Protein AF-A0A254RFE7-F1 (afdb_monomer)

Structure (mmCIF, N/CA/C/O backbone):
data_AF-A0A254RFE7-F1
#
_entry.id   AF-A0A254RFE7-F1
#
loop_
_atom_site.group_PDB
_atom_site.id
_atom_site.type_symbol
_atom_site.label_atom_id
_atom_site.label_alt_id
_atom_site.label_comp_id
_atom_site.label_asym_id
_atom_site.label_entity_id
_atom_site.label_seq_id
_atom_site.pdbx_PDB_ins_code
_atom_site.Cartn_x
_atom_site.Cartn_y
_atom_site.Cartn_z
_atom_site.occupancy
_atom_site.B_iso_or_equiv
_atom_site.auth_seq_id
_atom_site.auth_comp_id
_atom_site.auth_asym_id
_atom_site.auth_atom_id
_atom_site.pdbx_PDB_model_num
ATOM 1 N N . MET A 1 1 ? -5.936 62.011 5.574 1.00 37.56 1 MET A N 1
ATOM 2 C CA . MET A 1 1 ? -5.159 60.806 5.929 1.00 37.56 1 MET A CA 1
ATOM 3 C C . MET A 1 1 ? -6.121 59.792 6.532 1.00 37.56 1 MET A C 1
ATOM 5 O O . MET A 1 1 ? -6.487 59.944 7.685 1.00 37.56 1 MET A O 1
ATOM 9 N N . LEU A 1 2 ? -6.595 58.830 5.738 1.00 33.41 2 LEU A N 1
ATOM 10 C CA . LEU A 1 2 ? -7.279 57.630 6.229 1.00 33.41 2 LEU A CA 1
ATOM 11 C C . LEU A 1 2 ? -6.331 56.461 5.957 1.00 33.41 2 LEU A C 1
ATOM 13 O O . LEU A 1 2 ? -6.061 56.158 4.798 1.00 33.41 2 LEU A O 1
ATOM 17 N N . ALA A 1 3 ? -5.788 55.861 7.012 1.00 32.91 3 ALA A N 1
ATOM 18 C CA . ALA A 1 3 ? -5.034 54.621 6.913 1.00 32.91 3 ALA A CA 1
ATOM 19 C C . ALA A 1 3 ? -6.026 53.459 7.035 1.00 32.91 3 ALA A C 1
ATOM 21 O O . ALA A 1 3 ? -6.649 53.277 8.078 1.00 32.91 3 ALA A O 1
ATOM 22 N N . ALA A 1 4 ? -6.208 52.708 5.950 1.00 34.91 4 ALA A N 1
ATOM 23 C CA . ALA A 1 4 ? -6.961 51.464 5.966 1.00 34.91 4 ALA A CA 1
ATOM 24 C C . ALA A 1 4 ? -6.087 50.372 6.599 1.00 34.91 4 ALA A C 1
ATOM 26 O O . ALA A 1 4 ? -5.041 50.016 6.055 1.00 34.91 4 ALA A O 1
ATOM 27 N N . ALA A 1 5 ? -6.508 49.859 7.754 1.00 33.94 5 ALA A N 1
ATOM 28 C CA . ALA A 1 5 ? -5.919 48.671 8.350 1.00 33.94 5 ALA A CA 1
ATOM 29 C C . ALA A 1 5 ? -6.307 47.455 7.498 1.00 33.94 5 ALA A C 1
ATOM 31 O O . ALA A 1 5 ? -7.472 47.061 7.445 1.00 33.94 5 ALA A O 1
ATOM 32 N N . VAL A 1 6 ? -5.331 46.878 6.800 1.00 35.06 6 VAL A N 1
ATOM 33 C CA . VAL A 1 6 ? -5.484 45.581 6.140 1.00 35.06 6 VAL A CA 1
ATOM 34 C C . VAL A 1 6 ? -5.376 44.519 7.230 1.00 35.06 6 VAL A C 1
ATOM 36 O O . VAL A 1 6 ? -4.281 44.189 7.678 1.00 35.06 6 VAL A O 1
ATOM 39 N N . GLY A 1 7 ? -6.522 44.025 7.696 1.00 33.47 7 GLY A N 1
ATOM 40 C CA . GLY A 1 7 ? -6.580 42.847 8.553 1.00 33.47 7 GLY A CA 1
ATOM 41 C C . GLY A 1 7 ? -6.108 41.633 7.761 1.00 33.47 7 GLY A C 1
ATOM 42 O O . GLY A 1 7 ? -6.775 41.204 6.820 1.00 33.47 7 GLY A O 1
ATOM 43 N N . VAL A 1 8 ? -4.944 41.099 8.120 1.00 34.19 8 VAL A N 1
ATOM 44 C CA . VAL A 1 8 ? -4.507 39.785 7.650 1.00 34.19 8 VAL A CA 1
ATOM 45 C C . VAL A 1 8 ? -5.410 38.773 8.345 1.00 34.19 8 VAL A C 1
ATOM 47 O O . VAL A 1 8 ? -5.285 38.550 9.546 1.00 34.19 8 VAL A O 1
ATOM 50 N N . ALA A 1 9 ? -6.370 38.211 7.612 1.00 36.53 9 ALA A N 1
ATOM 51 C CA . ALA A 1 9 ? -7.105 37.045 8.072 1.00 36.53 9 ALA A CA 1
ATOM 52 C C . ALA A 1 9 ? -6.089 35.905 8.218 1.00 36.53 9 ALA A C 1
ATOM 54 O O . ALA A 1 9 ? -5.630 35.353 7.217 1.00 36.53 9 ALA A O 1
ATOM 55 N N . GLY A 1 10 ? -5.676 35.628 9.457 1.00 39.47 10 GLY A N 1
ATOM 56 C CA . GLY A 1 10 ? -4.858 34.467 9.774 1.00 39.47 10 GLY A CA 1
ATOM 57 C C . GLY A 1 10 ? -5.590 33.226 9.285 1.00 39.47 10 GLY A C 1
ATOM 58 O O . GLY A 1 10 ? -6.780 33.063 9.559 1.00 39.47 10 GLY A O 1
ATOM 59 N N . ALA A 1 11 ? -4.906 32.397 8.499 1.00 41.84 11 ALA A N 1
ATOM 60 C CA . ALA A 1 11 ? -5.401 31.067 8.201 1.00 41.84 11 ALA A CA 1
ATOM 61 C C . ALA A 1 11 ? -5.598 30.373 9.550 1.00 41.84 11 ALA A C 1
ATOM 63 O O . ALA A 1 11 ? -4.641 30.208 10.297 1.00 41.84 11 ALA A O 1
ATOM 64 N N . GLN A 1 12 ? -6.850 30.089 9.894 1.00 46.62 12 GLN A N 1
ATOM 65 C CA . GLN A 1 12 ? -7.183 29.369 11.109 1.00 46.62 12 GLN A CA 1
ATOM 66 C C . GLN A 1 12 ? -6.585 27.972 10.945 1.00 46.62 12 GLN A C 1
ATOM 68 O O . GLN A 1 12 ? -6.995 27.222 10.058 1.00 46.62 12 GLN A O 1
ATOM 73 N N . GLU A 1 13 ? -5.529 27.703 11.700 1.00 49.06 13 GLU A N 1
ATOM 74 C CA . GLU A 1 13 ? -4.826 26.429 11.694 1.00 49.06 13 GLU A CA 1
ATOM 75 C C . GLU A 1 13 ? -5.799 25.385 12.242 1.00 49.06 13 GLU A C 1
ATOM 77 O O . GLU A 1 13 ? -6.347 25.538 13.334 1.00 49.06 13 GLU A O 1
ATOM 82 N N . LEU A 1 14 ? -6.145 24.408 11.405 1.00 52.12 14 LEU A N 1
ATOM 83 C CA . LEU A 1 14 ? -7.048 23.334 11.791 1.00 52.12 14 LEU A CA 1
ATOM 84 C C . LEU A 1 14 ? -6.220 22.328 12.585 1.00 52.12 14 LEU A C 1
ATOM 86 O O . LEU A 1 14 ? -5.358 21.662 12.019 1.00 52.12 14 LEU A O 1
ATOM 90 N N . SER A 1 15 ? -6.484 22.247 13.881 1.00 57.25 15 SER A N 1
ATOM 91 C CA . SER A 1 15 ? -6.046 21.168 14.763 1.00 57.25 15 SER A CA 1
ATOM 92 C C . SER A 1 15 ? -6.497 19.810 14.195 1.00 57.25 15 SER A C 1
ATOM 94 O O . SER A 1 15 ? -7.666 19.684 13.798 1.00 57.25 15 SER A O 1
ATOM 96 N N . PRO A 1 16 ? -5.615 18.791 14.109 1.00 60.84 16 PRO A N 1
ATOM 97 C CA . PRO A 1 16 ? -6.028 17.435 13.770 1.00 60.84 16 PRO A CA 1
ATOM 98 C C . PRO A 1 16 ? -7.126 16.970 14.726 1.00 60.84 16 PRO A C 1
ATOM 100 O O . PRO A 1 16 ? -7.025 17.166 15.936 1.00 60.84 16 PRO A O 1
ATOM 103 N N . LYS A 1 17 ? -8.175 16.356 14.170 1.00 64.81 17 LYS A N 1
ATOM 104 C CA . LYS A 1 17 ? -9.233 15.698 14.938 1.00 64.81 17 LYS A CA 1
ATOM 105 C C . LYS A 1 17 ? -9.287 14.235 14.562 1.00 64.81 17 LYS A C 1
ATOM 107 O O . LYS A 1 17 ? -9.429 13.932 13.376 1.00 64.81 17 LYS A O 1
ATOM 112 N N . TYR A 1 18 ? -9.208 13.354 15.545 1.00 68.62 18 TYR A N 1
ATOM 113 C CA . TYR A 1 18 ? -9.310 11.919 15.318 1.00 68.62 18 TYR A CA 1
ATOM 114 C C . TYR A 1 18 ? -10.072 11.222 16.446 1.00 68.62 18 TYR A C 1
ATOM 116 O O . TYR A 1 18 ? -10.293 11.782 17.520 1.00 68.62 18 TYR A O 1
ATOM 124 N N . PHE A 1 19 ? -10.548 10.020 16.138 1.00 73.38 19 PHE A N 1
ATOM 125 C CA . PHE A 1 19 ? -11.236 9.130 17.061 1.00 73.38 19 PHE A CA 1
ATOM 126 C C . PHE A 1 19 ? -10.264 8.035 17.472 1.00 73.38 19 PHE A C 1
ATOM 128 O O . PHE A 1 19 ? -9.612 7.472 16.597 1.00 73.38 19 PHE A O 1
ATOM 135 N N . ASP A 1 20 ? -10.206 7.705 18.756 1.00 72.19 20 ASP A N 1
ATOM 136 C CA . ASP A 1 20 ? -9.432 6.557 19.225 1.00 72.19 20 ASP A CA 1
ATOM 137 C C . ASP A 1 20 ? -9.888 6.127 20.628 1.00 72.19 20 ASP A C 1
ATOM 139 O O . ASP A 1 20 ? -10.589 6.870 21.322 1.00 72.19 20 ASP A O 1
ATOM 143 N N . CYS A 1 21 ? -9.508 4.928 21.049 1.00 76.94 21 CYS A N 1
ATOM 144 C CA . CYS A 1 21 ? -9.872 4.356 22.337 1.00 76.94 21 CYS A CA 1
ATOM 145 C C . CYS A 1 21 ? -8.618 3.956 23.117 1.00 76.94 21 CYS A C 1
ATOM 147 O O . CYS A 1 21 ? -7.893 3.051 22.710 1.00 76.94 21 CYS A O 1
ATOM 149 N N . TRP A 1 22 ? -8.386 4.594 24.265 1.00 77.06 22 TRP A N 1
ATOM 150 C CA . TRP A 1 22 ? -7.223 4.336 25.120 1.00 77.06 22 TRP A CA 1
ATOM 151 C C . TRP A 1 22 ? -7.518 4.663 26.593 1.00 77.06 22 TRP A C 1
ATOM 153 O O . TRP A 1 22 ? -8.670 4.827 27.003 1.00 77.06 22 TRP A O 1
ATOM 163 N N . MET A 1 23 ? -6.466 4.744 27.407 1.00 82.62 23 MET A N 1
ATOM 164 C CA . MET A 1 23 ? -6.530 5.222 28.785 1.00 82.62 23 MET A CA 1
ATOM 165 C C . MET A 1 23 ? -5.900 6.617 28.911 1.00 82.62 23 MET A C 1
ATOM 167 O O . MET A 1 23 ? -4.687 6.756 28.774 1.00 82.62 23 MET A O 1
ATOM 171 N N . GLU A 1 24 ? -6.707 7.654 29.132 1.00 84.88 24 GLU A N 1
ATOM 172 C CA . GLU A 1 24 ? -6.270 9.057 29.136 1.00 84.88 24 GLU A CA 1
ATOM 173 C C . GLU A 1 24 ? -6.187 9.633 30.551 1.00 84.88 24 GLU A C 1
ATOM 175 O O . GLU A 1 24 ? -7.021 9.333 31.409 1.00 84.88 24 GLU A O 1
ATOM 180 N N . ASN A 1 25 ? -5.208 10.498 30.808 1.00 83.94 25 ASN A N 1
ATOM 181 C CA . ASN A 1 25 ? -5.157 11.239 32.057 1.00 83.94 25 ASN A CA 1
ATOM 182 C C . ASN A 1 25 ? -6.267 12.299 32.065 1.00 83.94 25 ASN A C 1
ATOM 184 O O . ASN A 1 25 ? -6.385 13.093 31.132 1.00 83.94 25 ASN A O 1
ATOM 188 N N . VAL A 1 26 ? -7.051 12.378 33.146 1.00 86.06 26 VAL A N 1
ATOM 189 C CA . VAL A 1 26 ? -8.117 13.392 33.289 1.00 86.06 26 VAL A CA 1
ATOM 190 C C . VAL A 1 26 ? -7.593 14.818 33.058 1.00 86.06 26 VAL A C 1
ATOM 192 O O . VAL A 1 26 ? -8.346 15.670 32.597 1.00 86.06 26 VAL A O 1
ATOM 195 N N . ALA A 1 27 ? -6.314 15.093 33.335 1.00 83.00 27 ALA A N 1
ATOM 196 C CA . ALA A 1 27 ? -5.691 16.392 33.090 1.00 83.00 27 ALA A CA 1
ATOM 197 C C . ALA A 1 27 ? -5.696 16.825 31.609 1.00 83.00 27 ALA A C 1
ATOM 199 O O . ALA A 1 27 ? -5.648 18.024 31.341 1.00 83.00 27 ALA A O 1
ATOM 200 N N . HIS A 1 28 ? -5.788 15.886 30.663 1.00 83.75 28 HIS A N 1
ATOM 201 C CA . HIS A 1 28 ? -5.839 16.166 29.223 1.00 83.75 28 HIS A CA 1
ATOM 202 C C . HIS A 1 28 ? -7.270 16.300 28.676 1.00 83.75 28 HIS A C 1
ATOM 204 O O . HIS A 1 28 ? -7.462 16.566 27.487 1.00 83.75 28 HIS A O 1
ATOM 210 N N . VAL A 1 29 ? -8.289 16.133 29.522 1.00 84.06 29 VAL A N 1
ATOM 211 C CA . VAL A 1 29 ? -9.701 16.195 29.125 1.00 84.06 29 VAL A CA 1
ATOM 212 C C . VAL A 1 29 ? -10.246 17.605 29.319 1.00 84.06 29 VAL A C 1
ATOM 214 O O . VAL A 1 29 ? -9.977 18.266 30.322 1.00 84.06 29 VAL A O 1
ATOM 217 N N . ASP A 1 30 ? -11.031 18.088 28.356 1.00 85.31 30 ASP A N 1
ATOM 218 C CA . ASP A 1 30 ? -11.665 19.397 28.455 1.00 85.31 30 ASP A CA 1
ATOM 219 C C . ASP A 1 30 ? -12.533 19.502 29.719 1.00 85.31 30 ASP A C 1
ATOM 221 O O . ASP A 1 30 ? -13.304 18.603 30.058 1.00 85.31 30 ASP A O 1
ATOM 225 N N . ALA A 1 31 ? -12.440 20.638 30.411 1.00 84.69 31 ALA A N 1
ATOM 226 C CA . ALA A 1 31 ? -13.137 20.867 31.672 1.00 84.69 31 ALA A CA 1
ATOM 227 C C . ALA A 1 31 ? -14.664 20.705 31.567 1.00 84.69 31 ALA A C 1
ATOM 229 O O . ALA A 1 31 ? -15.301 20.246 32.520 1.00 84.69 31 ALA A O 1
ATOM 230 N N . SER A 1 32 ? -15.261 21.070 30.426 1.00 84.81 32 SER A N 1
ATOM 231 C CA . SER A 1 32 ? -16.697 20.886 30.190 1.00 84.81 32 SER A CA 1
ATOM 232 C C . SER A 1 32 ? -17.073 19.409 30.109 1.00 84.81 32 SER A C 1
ATOM 234 O O . SER A 1 32 ? -18.124 19.003 30.611 1.00 84.81 32 SER A O 1
ATOM 236 N N . GLU A 1 33 ? -16.178 18.592 29.565 1.00 85.81 33 GLU A N 1
ATOM 237 C CA . GLU A 1 33 ? -16.374 17.161 29.432 1.00 85.81 33 GLU A CA 1
ATOM 238 C C . GLU A 1 33 ? -16.139 16.444 30.764 1.00 85.81 33 GLU A C 1
ATOM 240 O O . GLU A 1 33 ? -16.974 15.647 31.181 1.00 85.81 33 GLU A O 1
ATOM 245 N N . ILE A 1 34 ? -15.114 16.827 31.531 1.00 85.44 34 ILE A N 1
ATOM 246 C CA . ILE A 1 34 ? -14.927 16.386 32.928 1.00 85.44 34 ILE A CA 1
ATOM 247 C C . ILE A 1 34 ? -16.198 16.645 33.752 1.00 85.44 34 ILE A C 1
ATOM 249 O O . ILE A 1 34 ? -16.652 15.779 34.509 1.00 85.44 34 ILE A O 1
ATOM 253 N N . GLN A 1 35 ? -16.801 17.828 33.587 1.00 86.81 35 GLN A N 1
ATOM 254 C CA . GLN A 1 35 ? -18.046 18.186 34.259 1.00 86.81 35 GLN A CA 1
ATOM 255 C C . GLN A 1 35 ? -19.220 17.311 33.797 1.00 86.81 35 GLN A C 1
ATOM 257 O O . GLN A 1 35 ? -19.993 16.858 34.645 1.00 86.81 35 GLN A O 1
ATOM 262 N N . ARG A 1 36 ? -19.350 17.050 32.488 1.00 87.00 36 ARG A N 1
ATOM 263 C CA . ARG A 1 36 ? -20.380 16.161 31.921 1.00 87.00 36 ARG A CA 1
ATOM 264 C C . ARG A 1 36 ? -20.266 14.741 32.476 1.00 87.00 36 ARG A C 1
ATOM 266 O O . ARG A 1 36 ? -21.278 14.153 32.851 1.00 87.00 36 ARG A O 1
ATOM 273 N N . LEU A 1 37 ? -19.040 14.231 32.575 1.00 83.50 37 LEU A N 1
ATOM 274 C CA . LEU A 1 37 ? -18.712 12.905 33.104 1.00 83.50 37 LEU A CA 1
ATOM 275 C C . LEU A 1 37 ? -18.862 12.821 34.636 1.00 83.50 37 LEU A C 1
ATOM 277 O O . LEU A 1 37 ? -18.815 11.733 35.209 1.00 83.50 37 LEU A O 1
ATOM 281 N N . GLY A 1 38 ? -19.051 13.954 35.323 1.00 86.31 38 GLY A N 1
ATOM 282 C CA . GLY A 1 38 ? -19.227 14.008 36.775 1.00 86.31 38 GLY A CA 1
ATOM 283 C C . GLY A 1 38 ? -17.953 13.708 37.572 1.00 86.31 38 GLY A C 1
ATOM 284 O O . GLY A 1 38 ? -18.040 13.317 38.741 1.00 86.31 38 GLY A O 1
ATOM 285 N N . ILE A 1 39 ? -16.777 13.888 36.968 1.00 84.50 39 ILE A N 1
ATOM 286 C CA . ILE A 1 39 ? -15.479 13.609 37.592 1.00 84.50 39 ILE A CA 1
ATOM 287 C C . ILE A 1 39 ? -15.151 14.730 38.586 1.00 84.50 39 ILE A C 1
ATOM 289 O O . ILE A 1 39 ? -15.112 15.908 38.238 1.00 84.50 39 ILE A O 1
ATOM 293 N N . LYS A 1 40 ? -14.941 14.368 39.858 1.00 80.19 40 LYS A N 1
ATOM 294 C CA . LYS A 1 40 ? -14.766 15.335 40.961 1.00 80.19 40 LYS A CA 1
ATOM 295 C C . LYS A 1 40 ? -13.308 15.641 41.310 1.00 80.19 40 LYS A C 1
ATOM 297 O O . LYS A 1 40 ? -13.051 16.645 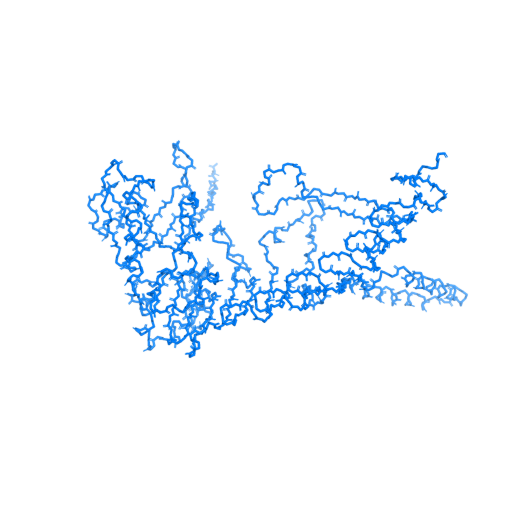41.967 1.00 80.19 40 LYS A O 1
ATOM 302 N N . THR A 1 41 ? -12.372 14.779 40.924 1.00 67.06 41 THR A N 1
ATOM 303 C CA . THR A 1 41 ? -10.950 14.860 41.289 1.00 67.06 41 THR A CA 1
ATOM 304 C C . THR A 1 41 ? -10.126 15.174 40.046 1.00 67.06 41 THR A C 1
ATOM 306 O O . THR A 1 41 ? -9.933 14.308 39.197 1.00 67.06 41 THR A O 1
ATOM 309 N N . TYR A 1 42 ? -9.664 16.418 39.926 1.00 63.66 42 TYR A N 1
ATOM 310 C CA . TYR A 1 42 ? -8.724 16.817 38.877 1.00 63.66 42 TYR A CA 1
ATOM 311 C C . TYR A 1 42 ? -7.336 16.221 39.168 1.00 63.66 42 TYR A C 1
ATOM 313 O O . TYR A 1 42 ? -6.826 16.400 40.271 1.00 63.66 42 TYR A O 1
ATOM 321 N N . GLY A 1 43 ? -6.737 15.539 38.185 1.00 64.62 43 GLY A N 1
ATOM 322 C CA . GLY A 1 43 ? -5.315 15.153 38.178 1.00 64.62 43 GLY A CA 1
ATOM 323 C C . GLY A 1 43 ? -4.937 13.787 38.773 1.00 64.62 43 GLY A C 1
ATOM 324 O O . GLY A 1 43 ? -3.816 13.347 38.556 1.00 64.62 43 GLY A O 1
ATOM 325 N N . ASP A 1 44 ? -5.852 13.092 39.458 1.00 73.69 44 ASP A N 1
ATOM 326 C CA . ASP A 1 44 ? -5.564 11.828 40.173 1.00 73.69 44 ASP A CA 1
ATOM 327 C C . ASP A 1 44 ? -6.348 10.620 39.620 1.00 73.69 44 ASP A C 1
ATOM 329 O O . ASP A 1 44 ? -6.676 9.671 40.337 1.00 73.69 44 ASP A O 1
ATOM 333 N N . ALA A 1 45 ? -6.728 10.643 38.346 1.00 82.12 45 ALA A N 1
ATOM 334 C CA . ALA A 1 45 ? -7.425 9.519 37.738 1.00 82.12 45 ALA A CA 1
ATOM 335 C C . ALA A 1 45 ? -7.105 9.394 36.254 1.00 82.12 45 ALA A C 1
ATOM 337 O O . ALA A 1 45 ? -6.794 10.375 35.573 1.00 82.12 45 ALA A O 1
ATOM 338 N N . TRP A 1 46 ? -7.234 8.165 35.780 1.00 84.50 46 TRP A N 1
ATOM 339 C CA . TRP A 1 46 ? -7.257 7.833 34.371 1.00 84.50 46 TRP A CA 1
ATOM 340 C C . TRP A 1 46 ? -8.698 7.580 33.943 1.00 84.50 46 TRP A C 1
ATOM 342 O O . TRP A 1 46 ? -9.519 7.112 34.735 1.00 84.50 46 TRP A O 1
ATOM 352 N N . ILE A 1 47 ? -9.015 7.897 32.698 1.00 85.56 47 ILE A N 1
ATOM 353 C CA . ILE A 1 47 ? -10.274 7.537 32.062 1.00 85.56 47 ILE A CA 1
ATOM 354 C C . ILE A 1 47 ? -9.952 6.484 31.018 1.00 85.56 47 ILE A C 1
ATOM 356 O O . ILE A 1 47 ? -9.185 6.749 30.101 1.00 85.56 47 ILE A O 1
ATOM 360 N N . CYS A 1 48 ? -10.551 5.308 31.136 1.00 84.56 48 CYS A N 1
ATOM 361 C CA . CYS A 1 48 ? -10.599 4.346 30.051 1.00 84.56 48 CYS A CA 1
ATOM 362 C C . CYS A 1 48 ? -11.838 4.613 29.199 1.00 84.56 48 CYS A C 1
ATOM 364 O O . CYS A 1 48 ? -12.955 4.588 29.723 1.00 84.56 48 CYS A O 1
ATOM 366 N N . GLY A 1 49 ? -11.672 4.864 27.905 1.00 80.94 49 GLY A N 1
ATOM 367 C CA . GLY A 1 49 ? -12.803 5.121 27.021 1.00 80.94 49 GLY A CA 1
ATOM 368 C C . GLY A 1 49 ? -12.390 5.379 25.581 1.00 80.94 49 GLY A C 1
ATOM 369 O O . GLY A 1 49 ? -11.238 5.195 25.204 1.00 80.94 49 GLY A O 1
ATOM 370 N N . CYS A 1 50 ? -13.362 5.806 24.781 1.00 80.06 50 CYS A N 1
ATOM 371 C CA . CYS A 1 50 ? -13.133 6.281 23.423 1.00 80.06 50 CYS A CA 1
ATOM 372 C C . CYS A 1 50 ? -13.293 7.803 23.364 1.00 80.06 50 CYS A C 1
ATOM 374 O O . CYS A 1 50 ? -14.189 8.363 24.007 1.00 80.06 50 CYS A O 1
ATOM 376 N N . PHE A 1 51 ? -12.447 8.474 22.585 1.00 77.81 51 PHE A N 1
ATOM 377 C CA . PHE A 1 51 ? -12.201 9.913 22.666 1.00 77.81 51 PHE A CA 1
ATOM 378 C C . PHE A 1 51 ? -12.154 10.587 21.300 1.00 77.81 51 PHE A C 1
ATOM 380 O O . PHE A 1 51 ? -11.554 10.066 20.360 1.00 77.81 51 PHE A O 1
ATOM 387 N N . ASN A 1 52 ? -12.791 11.758 21.185 1.00 73.50 52 ASN A N 1
ATOM 388 C CA . ASN A 1 52 ? -12.562 12.670 20.069 1.00 73.50 52 ASN A CA 1
ATOM 389 C C . ASN A 1 52 ? -11.440 13.588 20.504 1.00 73.50 52 ASN A C 1
ATOM 391 O O . ASN A 1 52 ? -11.607 14.414 21.416 1.00 73.50 52 ASN A O 1
ATOM 395 N N . VAL A 1 53 ? -10.301 13.406 19.870 1.00 69.31 53 VAL A N 1
ATOM 396 C CA . VAL A 1 53 ? -9.078 14.072 20.261 1.00 69.31 53 VAL A CA 1
ATOM 397 C C . VAL A 1 53 ? -8.823 15.185 19.285 1.00 69.31 53 VAL A C 1
ATOM 399 O O . VAL A 1 53 ? -8.842 14.979 18.075 1.00 69.31 53 VAL A O 1
ATOM 402 N N . GLU A 1 54 ? -8.626 16.377 19.831 1.00 68.38 54 GLU A N 1
ATOM 403 C CA . GLU A 1 54 ? -8.177 17.525 19.077 1.00 68.38 54 GLU A CA 1
ATOM 404 C C . GLU A 1 54 ? -6.758 17.848 19.527 1.00 68.38 54 GLU A C 1
ATOM 406 O O . GLU A 1 54 ? -6.517 18.275 20.659 1.00 68.38 54 GLU A O 1
ATOM 411 N N . GLU A 1 55 ? -5.798 17.634 18.641 1.00 64.88 55 GLU A N 1
ATOM 412 C CA . GLU A 1 55 ? -4.427 18.039 18.910 1.00 64.88 55 GLU A CA 1
ATOM 413 C C . GLU A 1 55 ? -4.312 19.539 18.679 1.00 64.88 55 GLU A C 1
ATOM 415 O O . GLU A 1 55 ? -4.426 20.039 17.560 1.00 64.88 55 GLU A O 1
ATOM 420 N N . THR A 1 56 ? -4.120 20.289 19.756 1.00 61.25 56 THR A N 1
ATOM 421 C CA . THR A 1 56 ? -3.759 21.695 19.638 1.00 61.25 56 THR A CA 1
ATOM 422 C C . THR A 1 56 ? -2.245 21.790 19.596 1.00 61.25 56 THR A C 1
ATOM 424 O O . THR A 1 56 ? -1.581 21.327 20.519 1.00 61.25 56 THR A O 1
ATOM 427 N N . GLU A 1 57 ? -1.684 22.428 18.566 1.00 54.66 57 GLU A N 1
ATOM 428 C CA . GLU A 1 57 ? -0.278 22.855 18.561 1.00 54.66 57 GLU A CA 1
ATOM 429 C C . GLU A 1 57 ? -0.089 24.003 19.573 1.00 54.66 57 GLU A C 1
ATOM 431 O O . GLU A 1 57 ? 0.151 25.162 19.240 1.00 54.66 57 GLU A O 1
ATOM 436 N N . GLY A 1 58 ? -0.288 23.698 20.851 1.00 51.66 58 GLY A N 1
ATOM 437 C CA . GLY A 1 58 ? 0.132 24.520 21.965 1.00 51.66 58 GLY A CA 1
ATOM 438 C C . GLY A 1 58 ? 1.467 23.978 22.431 1.00 51.66 58 GLY A C 1
ATOM 439 O O . GLY A 1 58 ? 1.512 22.900 23.012 1.00 51.66 58 GLY A O 1
ATOM 440 N N . VAL A 1 59 ? 2.544 24.717 22.172 1.00 43.97 59 VAL A N 1
ATOM 441 C CA . VAL A 1 59 ? 3.807 24.509 22.880 1.00 43.97 59 VAL A CA 1
ATOM 442 C C . VAL A 1 59 ? 3.516 24.853 24.335 1.00 43.97 59 VAL A C 1
ATOM 444 O O . VAL A 1 59 ? 3.317 26.032 24.649 1.00 43.97 59 VAL A O 1
ATOM 447 N N . ASP A 1 60 ? 3.437 23.857 25.217 1.00 45.94 60 ASP A N 1
ATOM 448 C CA . ASP A 1 60 ? 3.515 24.178 26.636 1.00 45.94 60 ASP A CA 1
ATOM 449 C C . ASP A 1 60 ? 4.880 24.828 26.878 1.00 45.94 60 ASP A C 1
ATOM 451 O O . ASP A 1 60 ? 5.914 24.351 26.399 1.00 45.94 60 ASP A O 1
ATOM 455 N N . TRP A 1 61 ? 4.892 25.960 27.576 1.00 43.50 61 TRP A N 1
ATOM 456 C CA . TRP A 1 61 ? 6.055 26.849 27.661 1.00 43.50 61 TRP A CA 1
ATOM 457 C C . TRP A 1 61 ? 7.250 26.229 28.396 1.00 43.50 61 TRP A C 1
ATOM 459 O O . TRP A 1 61 ? 8.288 26.886 28.506 1.00 43.50 61 TRP A O 1
ATOM 469 N N . GLN A 1 62 ? 7.122 25.006 28.916 1.00 45.91 62 GLN A N 1
ATOM 470 C CA . GLN A 1 62 ? 8.166 24.370 29.708 1.00 45.91 62 GLN A CA 1
ATOM 471 C C . GLN A 1 62 ? 8.937 23.254 28.993 1.00 45.91 62 GLN A C 1
ATOM 473 O O . GLN A 1 62 ? 10.144 23.212 29.209 1.00 45.91 62 GLN A O 1
ATOM 478 N N . GLU A 1 63 ? 8.358 22.423 28.113 1.00 51.41 63 GLU A N 1
ATOM 479 C CA . GLU A 1 63 ? 9.095 21.229 27.622 1.00 51.41 63 GLU A CA 1
ATOM 480 C C . GLU A 1 63 ? 8.856 20.812 26.156 1.00 51.41 63 GLU A C 1
ATOM 482 O O . GLU A 1 63 ? 9.352 19.775 25.729 1.00 51.41 63 GLU A O 1
ATOM 487 N N . GLY A 1 64 ? 8.196 21.625 25.322 1.00 55.25 64 GLY A N 1
ATOM 488 C CA . GLY A 1 64 ? 8.111 21.333 23.880 1.00 55.25 64 GLY A CA 1
ATOM 489 C C . GLY A 1 64 ? 7.218 20.142 23.505 1.00 55.25 64 GLY A C 1
ATOM 490 O O . GLY A 1 64 ? 7.245 19.709 22.354 1.00 55.25 64 GLY A O 1
ATOM 491 N N . GLU A 1 65 ? 6.417 19.636 24.442 1.00 55.81 65 GLU A N 1
ATOM 492 C CA . GLU A 1 65 ? 5.394 18.631 24.166 1.00 55.81 65 GLU A CA 1
ATOM 493 C C . GLU A 1 65 ? 4.175 19.263 23.480 1.00 55.81 65 GLU A C 1
ATOM 495 O O . GLU A 1 65 ? 3.749 20.376 23.807 1.00 55.81 65 GLU A O 1
ATOM 500 N N . ILE A 1 66 ? 3.618 18.544 22.504 1.00 57.53 66 ILE A N 1
ATOM 501 C CA . ILE A 1 66 ? 2.354 18.895 21.854 1.00 57.53 66 ILE A CA 1
ATOM 502 C C . ILE A 1 66 ? 1.237 18.627 22.864 1.00 57.53 66 ILE A C 1
ATOM 504 O O . ILE A 1 66 ? 1.014 17.482 23.261 1.00 57.53 66 ILE A O 1
ATOM 508 N N . LEU A 1 67 ? 0.521 19.674 23.277 1.00 63.09 67 LEU A N 1
ATOM 509 C CA . LEU A 1 67 ? -0.629 19.529 24.166 1.00 63.09 67 LEU A CA 1
ATOM 510 C C . LEU A 1 67 ? -1.819 18.913 23.413 1.00 63.09 67 LEU A C 1
ATOM 512 O O . LEU A 1 67 ? -2.595 19.597 22.739 1.00 63.09 67 LEU A O 1
ATOM 516 N N . THR A 1 68 ? -1.979 17.599 23.554 1.00 65.81 68 THR A N 1
ATOM 517 C CA . THR A 1 68 ? -3.191 16.882 23.152 1.00 65.81 68 THR A CA 1
ATOM 518 C C . THR A 1 68 ? -4.351 17.290 24.061 1.00 65.81 68 THR A C 1
ATOM 520 O O . THR A 1 68 ? -4.221 17.254 25.285 1.00 65.81 68 THR A O 1
ATOM 523 N N . LYS A 1 69 ? -5.501 17.652 23.482 1.00 76.69 69 LYS A N 1
ATOM 524 C CA . LYS A 1 69 ? -6.703 17.979 24.250 1.00 76.69 69 LYS A CA 1
ATOM 525 C C . LYS A 1 69 ? -7.868 17.087 23.835 1.00 76.69 69 LYS A C 1
ATOM 527 O O . LYS A 1 69 ? -8.312 17.094 22.686 1.00 76.69 69 LYS A O 1
ATOM 532 N N . VAL A 1 70 ? -8.404 16.329 24.785 1.00 78.06 70 VAL A N 1
ATOM 533 C CA . VAL A 1 70 ? -9.607 15.523 24.559 1.00 78.06 70 VAL A CA 1
ATOM 534 C C . VAL A 1 70 ? -10.833 16.411 24.699 1.00 78.06 70 VAL A C 1
ATOM 536 O O . VAL A 1 70 ? -11.155 16.886 25.788 1.00 78.06 70 VAL A O 1
ATOM 539 N N . ASN A 1 71 ? -11.539 16.625 23.590 1.00 78.44 71 ASN A N 1
ATOM 540 C CA . ASN A 1 71 ? -12.676 17.546 23.540 1.00 78.44 71 ASN A CA 1
ATOM 541 C C . ASN A 1 71 ? -14.032 16.847 23.698 1.00 78.44 71 ASN A C 1
ATOM 543 O O . ASN A 1 71 ? -15.034 17.516 23.948 1.00 78.44 71 ASN A O 1
ATOM 547 N N . LYS A 1 72 ? -14.086 15.520 23.543 1.00 79.00 72 LYS A N 1
ATOM 548 C CA . LYS A 1 72 ? -15.297 14.713 23.745 1.00 79.00 72 LYS A CA 1
ATOM 549 C C . LYS A 1 72 ? -14.899 13.303 24.170 1.00 79.00 72 LYS A C 1
ATOM 551 O O . LYS A 1 72 ? -14.028 12.706 23.544 1.00 79.00 72 LYS A O 1
ATOM 556 N N . VAL A 1 73 ? -15.554 12.769 25.191 1.00 75.88 73 VAL A N 1
ATOM 557 C CA . VAL A 1 73 ? -15.454 11.369 25.613 1.00 75.88 73 VAL A CA 1
ATOM 558 C C . VAL A 1 73 ? -16.783 10.706 25.272 1.00 75.88 73 VAL A C 1
ATOM 560 O O . VAL A 1 73 ? -17.842 11.266 25.543 1.00 75.88 73 VAL A O 1
ATOM 563 N N . TRP A 1 74 ? -16.772 9.535 24.646 1.00 73.75 74 TRP A N 1
ATOM 564 C CA . TRP A 1 74 ? -18.015 8.813 24.377 1.00 73.75 74 TRP A CA 1
ATOM 565 C C . TRP A 1 74 ? -18.394 7.893 25.533 1.00 73.75 74 TRP A C 1
ATOM 567 O O . TRP A 1 74 ? -17.546 7.320 26.208 1.00 73.75 74 TRP A O 1
ATOM 577 N N . ASP A 1 75 ? -19.703 7.733 25.728 1.00 65.75 75 ASP A N 1
ATOM 578 C CA . ASP A 1 75 ? -20.270 6.891 26.785 1.00 65.75 75 ASP A CA 1
ATOM 579 C C . ASP A 1 75 ? -20.376 5.408 26.364 1.00 65.75 75 ASP A C 1
ATOM 581 O O . ASP A 1 75 ? -20.941 4.605 27.108 1.00 65.75 75 ASP A O 1
ATOM 585 N N . LEU A 1 76 ? -19.894 5.038 25.165 1.00 62.12 76 LEU A N 1
ATOM 586 C CA . LEU A 1 76 ? -19.717 3.646 24.742 1.00 62.12 76 LEU A CA 1
ATOM 587 C C . LEU A 1 76 ? -18.281 3.391 24.254 1.00 62.12 76 LEU A C 1
ATOM 589 O O . LEU A 1 76 ? -17.874 3.994 23.260 1.00 62.12 76 LEU A O 1
ATOM 593 N N . PRO A 1 77 ? -17.561 2.459 24.892 1.00 61.56 77 PRO A N 1
ATOM 594 C CA . PRO A 1 77 ? -17.955 1.808 26.138 1.00 61.56 77 PRO A CA 1
ATOM 595 C C . PRO A 1 77 ? -18.213 2.813 27.263 1.00 61.56 77 PRO A C 1
ATOM 597 O O . PRO A 1 77 ? -17.722 3.936 27.196 1.00 61.56 77 PRO A O 1
ATOM 600 N N . GLN A 1 78 ? -19.015 2.441 28.271 1.00 71.75 78 GLN A N 1
ATOM 601 C CA . GLN A 1 78 ? -19.234 3.320 29.424 1.00 71.75 78 GLN A CA 1
ATOM 602 C C . GLN A 1 78 ? -17.870 3.616 30.022 1.00 71.75 78 GLN A C 1
ATOM 604 O O . GLN A 1 78 ? -17.270 2.704 30.560 1.00 71.75 78 GLN A O 1
ATOM 609 N N . PHE A 1 79 ? -17.369 4.839 29.898 1.00 75.94 79 PHE A N 1
ATOM 610 C CA . PHE A 1 79 ? -16.022 5.156 30.349 1.00 75.94 79 PHE A CA 1
ATOM 611 C C . PHE A 1 79 ? -15.800 4.690 31.797 1.00 75.94 79 PHE A C 1
ATOM 613 O O . PHE A 1 79 ? -16.682 4.821 32.656 1.00 75.94 79 PHE A O 1
ATOM 620 N N . GLU A 1 80 ? -14.626 4.135 32.068 1.00 82.00 80 GLU A N 1
ATOM 621 C CA . GLU A 1 80 ? -14.252 3.710 33.410 1.00 82.00 80 GLU A CA 1
ATOM 622 C C . GLU A 1 80 ? -13.265 4.714 33.992 1.00 82.00 80 GLU A C 1
ATOM 624 O O . GLU A 1 80 ? -12.231 5.016 33.398 1.00 82.00 80 GLU A O 1
ATOM 629 N N . ILE A 1 81 ? -13.597 5.261 35.161 1.00 83.94 81 ILE A N 1
ATOM 630 C CA . ILE A 1 81 ? -12.665 6.098 35.911 1.00 83.94 81 ILE A CA 1
ATOM 631 C C . ILE A 1 81 ? -11.796 5.161 36.739 1.00 83.94 81 ILE A C 1
ATOM 633 O O . ILE A 1 81 ? -12.270 4.547 37.696 1.00 83.94 81 ILE A O 1
ATOM 637 N N . LEU A 1 82 ? -10.520 5.097 36.391 1.00 82.62 82 LEU A N 1
ATOM 638 C CA . LEU A 1 82 ? -9.522 4.283 37.061 1.00 82.62 82 LEU A CA 1
ATOM 639 C C . LEU A 1 82 ? -8.780 5.185 38.057 1.00 82.62 82 LEU A C 1
ATOM 641 O O . LEU A 1 82 ? -7.973 6.033 37.656 1.00 82.62 82 LEU A O 1
ATOM 645 N N . PRO A 1 83 ? -9.094 5.086 39.362 1.00 79.62 83 PRO A N 1
ATOM 646 C CA . PRO A 1 83 ? -8.511 5.968 40.356 1.00 79.62 83 PRO A CA 1
ATOM 647 C C . PRO A 1 83 ? -7.014 5.712 40.464 1.00 79.62 83 PRO A C 1
ATOM 649 O O . PRO A 1 83 ? -6.559 4.569 40.520 1.00 79.62 83 PRO A O 1
ATOM 652 N N . CYS A 1 84 ? -6.254 6.790 40.577 1.00 77.44 84 CYS A N 1
ATOM 653 C CA . CYS A 1 84 ? -4.829 6.736 40.795 1.00 77.44 84 CYS A CA 1
ATOM 654 C C . CYS A 1 84 ? -4.460 7.516 42.066 1.00 77.44 84 CYS A C 1
ATOM 656 O O . CYS A 1 84 ? -5.146 8.447 42.477 1.00 77.44 84 CYS A O 1
ATOM 658 N N . ARG A 1 85 ? -3.397 7.109 42.762 1.00 72.94 85 ARG A N 1
ATOM 659 C CA . ARG A 1 85 ? -2.839 7.898 43.870 1.00 72.94 85 ARG A CA 1
ATOM 660 C C . ARG A 1 85 ? -1.655 8.682 43.329 1.00 72.94 85 ARG A C 1
ATOM 662 O O . ARG A 1 85 ? -0.771 8.062 42.759 1.00 72.94 85 ARG A O 1
ATOM 669 N N . ALA A 1 86 ? -1.592 9.989 43.588 1.00 63.06 86 ALA A N 1
ATOM 670 C CA . ALA A 1 86 ? -0.619 10.942 43.031 1.00 63.06 86 ALA A CA 1
ATOM 671 C C . ALA A 1 86 ? 0.860 10.491 42.918 1.00 63.06 86 ALA A C 1
ATOM 673 O O . ALA A 1 86 ? 1.585 11.004 42.076 1.00 63.06 86 ALA A O 1
ATOM 674 N N . LYS A 1 87 ? 1.347 9.556 43.752 1.00 64.94 87 LYS A N 1
ATOM 675 C CA . LYS A 1 87 ? 2.725 9.023 43.658 1.00 64.94 87 LYS A CA 1
ATOM 676 C C . LYS A 1 87 ? 2.922 7.932 42.596 1.00 64.94 87 LYS A C 1
ATOM 678 O O . LYS A 1 87 ? 4.060 7.704 42.207 1.00 64.94 87 LYS A O 1
ATOM 683 N N . ASP A 1 88 ? 1.843 7.311 42.129 1.00 66.00 88 ASP A N 1
ATOM 684 C CA . ASP A 1 88 ? 1.838 6.132 41.256 1.00 66.00 88 ASP A CA 1
ATOM 685 C C . ASP A 1 88 ? 1.075 6.396 39.939 1.00 66.00 88 ASP A C 1
ATOM 687 O O . ASP A 1 88 ? 0.600 5.457 39.312 1.00 66.00 88 ASP A O 1
ATOM 691 N N . CYS A 1 89 ? 0.907 7.664 39.531 1.00 67.19 89 CYS A N 1
ATOM 692 C CA . CYS A 1 89 ? 0.199 8.038 38.292 1.00 67.19 89 CYS A CA 1
ATOM 693 C C . CYS A 1 89 ? 1.114 8.236 37.088 1.00 67.19 89 CYS A C 1
ATOM 695 O O . CYS A 1 89 ? 0.678 8.821 36.103 1.00 67.19 89 CYS A O 1
ATOM 697 N N . SER A 1 90 ? 2.365 7.775 37.148 1.00 76.31 90 SER A N 1
ATOM 698 C CA . SER A 1 90 ? 3.190 7.725 35.944 1.00 76.31 90 SER A CA 1
ATOM 699 C C . SER A 1 90 ? 2.723 6.588 35.033 1.00 76.31 90 SER A C 1
ATOM 701 O O . SER A 1 90 ? 2.315 5.521 35.503 1.00 76.31 90 SER A O 1
ATOM 703 N N . ASP A 1 91 ? 2.833 6.821 33.730 1.00 70.38 91 ASP A N 1
ATOM 704 C CA . ASP A 1 91 ? 2.700 5.844 32.638 1.00 70.38 91 ASP A CA 1
ATOM 705 C C . ASP A 1 91 ? 3.618 4.613 32.782 1.00 70.38 91 ASP A C 1
ATOM 707 O O . ASP A 1 91 ? 3.365 3.546 32.235 1.00 70.38 91 ASP A O 1
ATOM 711 N N . THR A 1 92 ? 4.671 4.737 33.582 1.00 73.81 92 THR A N 1
ATOM 712 C CA . THR A 1 92 ? 5.641 3.678 33.895 1.00 73.81 92 THR A CA 1
ATOM 713 C C . THR A 1 92 ? 5.323 2.880 35.163 1.00 73.81 92 THR A C 1
ATOM 715 O O . THR A 1 92 ? 6.076 1.977 35.535 1.00 73.81 92 THR A O 1
ATOM 718 N N . SER A 1 93 ? 4.242 3.204 35.875 1.00 79.62 93 SER A N 1
ATOM 719 C CA . SER A 1 93 ? 3.908 2.553 37.146 1.00 79.62 93 SER A CA 1
ATOM 720 C C . SER A 1 93 ? 3.248 1.175 36.964 1.00 79.62 93 SER A C 1
ATOM 722 O O . SER A 1 93 ? 2.521 0.919 36.006 1.00 79.62 93 SER A O 1
ATOM 724 N N . GLU A 1 94 ? 3.416 0.279 37.946 1.00 80.25 94 GLU A N 1
ATOM 725 C CA . GLU A 1 94 ? 2.677 -0.999 37.990 1.00 80.25 94 GLU A CA 1
ATOM 726 C C . GLU A 1 94 ? 1.153 -0.771 38.060 1.00 80.25 94 GLU A C 1
ATOM 728 O O . GLU A 1 94 ? 0.365 -1.561 37.540 1.00 80.25 94 GLU A O 1
ATOM 733 N N . THR A 1 95 ? 0.732 0.330 38.690 1.00 78.69 95 THR A N 1
ATOM 734 C CA . THR A 1 95 ? -0.671 0.753 38.759 1.00 78.69 95 THR A CA 1
ATOM 735 C C . THR A 1 95 ? -1.207 1.107 37.375 1.00 78.69 95 THR A C 1
ATOM 737 O O . THR A 1 95 ? -2.304 0.672 37.041 1.00 78.69 95 THR A O 1
ATOM 740 N N . TYR A 1 96 ? -0.438 1.831 36.556 1.00 80.44 96 TYR A N 1
ATOM 741 C CA . TYR A 1 96 ? -0.797 2.122 35.168 1.00 80.44 96 TYR A CA 1
ATOM 742 C C . TYR A 1 96 ? -0.964 0.836 34.357 1.00 80.44 96 TYR A C 1
ATOM 744 O O . TYR A 1 96 ? -1.990 0.674 33.709 1.00 80.44 96 TYR A O 1
ATOM 752 N N . ALA A 1 97 ? -0.029 -0.115 34.459 1.00 77.38 97 ALA A N 1
ATOM 753 C CA . ALA A 1 97 ? -0.132 -1.389 33.743 1.00 77.38 97 ALA A CA 1
ATOM 754 C C . ALA A 1 97 ? -1.406 -2.175 34.116 1.00 77.38 97 ALA A C 1
ATOM 756 O O . ALA A 1 97 ? -2.117 -2.651 33.237 1.00 77.38 97 ALA A O 1
ATOM 757 N N . LYS A 1 98 ? -1.753 -2.248 35.410 1.00 80.25 98 LYS A N 1
ATOM 758 C CA . LYS A 1 98 ? -3.005 -2.887 35.864 1.00 80.25 98 LYS A CA 1
ATOM 759 C C . LYS A 1 98 ? -4.251 -2.144 35.391 1.00 80.25 98 LYS A C 1
ATOM 761 O O . LYS A 1 98 ? -5.237 -2.775 35.030 1.00 80.25 98 LYS A O 1
ATOM 766 N N . SER A 1 99 ? -4.219 -0.816 35.422 1.00 78.88 99 SER A N 1
ATOM 767 C CA . SER A 1 99 ? -5.303 0.024 34.912 1.00 78.88 99 SER A CA 1
ATOM 768 C C . SER A 1 99 ? -5.471 -0.146 33.402 1.00 78.88 99 SER A C 1
ATOM 770 O O . SER A 1 99 ? -6.597 -0.214 32.926 1.00 78.88 99 SER A O 1
ATOM 772 N N . LEU A 1 100 ? -4.375 -0.295 32.657 1.00 77.75 100 LEU A N 1
ATOM 773 C CA . LEU A 1 100 ? -4.400 -0.592 31.231 1.00 77.75 100 LEU A CA 1
ATOM 774 C C . LEU A 1 100 ? -5.007 -1.975 30.960 1.00 77.75 100 LEU A C 1
ATOM 776 O O . LEU A 1 100 ? -5.875 -2.076 30.100 1.00 77.75 100 LEU A O 1
ATOM 780 N N . ASP A 1 101 ? -4.627 -3.007 31.720 1.00 75.38 101 ASP A N 1
ATOM 781 C CA . ASP A 1 101 ? -5.235 -4.343 31.615 1.00 75.38 101 ASP A CA 1
ATOM 782 C C . ASP A 1 101 ? -6.752 -4.291 31.875 1.00 75.38 101 ASP A C 1
ATOM 784 O O . ASP A 1 101 ? -7.536 -4.807 31.080 1.00 75.38 101 ASP A O 1
ATOM 788 N N . LEU A 1 102 ? -7.181 -3.609 32.947 1.00 78.31 102 LEU A N 1
ATOM 789 C CA . LEU A 1 102 ? -8.604 -3.401 33.253 1.00 78.31 102 LEU A CA 1
ATOM 790 C C . LEU A 1 102 ? -9.318 -2.622 32.148 1.00 78.31 102 LEU A C 1
ATOM 792 O O . LEU A 1 102 ? -10.441 -2.960 31.785 1.00 78.31 102 LEU A O 1
ATOM 796 N N . CYS A 1 103 ? -8.657 -1.604 31.601 1.00 78.44 103 CYS A N 1
ATOM 797 C CA . CYS A 1 103 ? -9.192 -0.810 30.512 1.00 78.44 103 CYS A CA 1
ATOM 798 C C . CYS A 1 103 ? -9.425 -1.674 29.273 1.00 78.44 103 CYS A C 1
ATOM 800 O O . CYS A 1 103 ? -10.524 -1.665 28.725 1.00 78.44 103 CYS A O 1
ATOM 802 N N . VAL A 1 104 ? -8.431 -2.470 28.875 1.00 74.44 104 VAL A N 1
ATOM 803 C CA . VAL A 1 104 ? -8.540 -3.423 27.765 1.00 74.44 104 VAL A CA 1
ATOM 804 C C . VAL A 1 104 ? -9.672 -4.418 28.023 1.00 74.44 104 VAL A C 1
ATOM 806 O O . VAL A 1 104 ? -10.520 -4.602 27.155 1.00 74.44 104 VAL A O 1
ATOM 809 N N . ASP A 1 105 ? -9.756 -5.010 29.214 1.00 74.06 105 ASP A N 1
ATOM 810 C CA . ASP A 1 105 ? -10.841 -5.933 29.567 1.00 74.06 105 ASP A CA 1
ATOM 811 C C . ASP A 1 105 ? -12.220 -5.270 29.471 1.00 74.06 105 ASP A C 1
ATOM 813 O O . ASP A 1 105 ? -13.163 -5.850 28.926 1.00 74.06 105 ASP A O 1
ATOM 817 N N . HIS A 1 106 ? -12.360 -4.054 29.989 1.00 75.81 106 HIS A N 1
ATOM 818 C CA . HIS A 1 106 ? -13.602 -3.292 29.945 1.00 75.81 106 HIS A CA 1
ATOM 819 C C . HIS A 1 106 ? -14.024 -3.002 28.503 1.00 75.81 106 HIS A C 1
ATOM 821 O O . HIS A 1 106 ? -15.113 -3.387 28.069 1.00 75.81 106 HIS A O 1
ATOM 827 N N . LEU A 1 107 ? -13.115 -2.417 27.730 1.00 72.75 107 LEU A N 1
ATOM 828 C CA . LEU A 1 107 ? -13.237 -2.153 26.303 1.00 72.75 107 LEU A CA 1
ATOM 829 C C . LEU A 1 107 ? -13.693 -3.412 25.526 1.00 72.75 107 LEU A C 1
ATOM 831 O O . LEU A 1 107 ? -14.712 -3.367 24.833 1.00 72.75 107 LEU A O 1
ATOM 835 N N . ASN A 1 108 ? -13.042 -4.559 25.745 1.00 69.31 108 ASN A N 1
ATOM 836 C CA . ASN A 1 108 ? -13.365 -5.839 25.096 1.00 69.31 108 ASN A CA 1
ATOM 837 C C . ASN A 1 108 ? -14.744 -6.397 25.475 1.00 69.31 108 ASN A C 1
ATOM 839 O O . ASN A 1 108 ? -15.389 -7.091 24.687 1.00 69.31 108 ASN A O 1
ATOM 843 N N . ASN A 1 109 ? -15.203 -6.123 26.696 1.00 71.44 109 ASN A N 1
ATOM 844 C CA . ASN A 1 109 ? -16.503 -6.586 27.178 1.00 71.44 109 ASN A CA 1
ATOM 845 C C . ASN A 1 109 ? -17.660 -5.694 26.726 1.00 71.44 109 ASN A C 1
ATOM 847 O O . ASN A 1 109 ? -18.827 -6.083 26.856 1.00 71.44 109 ASN A O 1
ATOM 851 N N . THR A 1 110 ? -17.370 -4.517 26.180 1.00 69.81 110 THR A N 1
ATOM 852 C CA . THR A 1 110 ? -18.414 -3.578 25.801 1.00 69.81 110 THR A CA 1
ATOM 853 C C . THR A 1 110 ? -18.741 -3.704 24.319 1.00 69.81 110 THR A C 1
ATOM 855 O O . THR A 1 110 ? -18.266 -2.962 23.464 1.00 69.81 110 THR A O 1
ATOM 858 N N . GLY A 1 111 ? -19.610 -4.662 24.007 1.00 69.62 111 GLY A N 1
ATOM 859 C CA . GLY A 1 111 ? -20.245 -4.711 22.696 1.00 69.62 111 GLY A CA 1
ATOM 860 C C . GLY A 1 111 ? -21.202 -3.532 22.527 1.00 69.62 111 GLY A C 1
ATOM 861 O O . GLY A 1 111 ? -22.042 -3.278 23.393 1.00 69.62 111 GLY A O 1
ATOM 862 N N . PHE A 1 112 ? -21.112 -2.839 21.399 1.00 86.12 112 PHE A N 1
ATOM 863 C CA . PHE A 1 112 ? -22.170 -1.951 20.928 1.00 86.12 112 PHE A CA 1
ATOM 864 C C . PHE A 1 112 ? -22.770 -2.515 19.649 1.00 86.12 112 PHE A C 1
ATOM 866 O O . PHE A 1 112 ? -22.329 -3.534 19.115 1.00 86.12 112 PHE A O 1
ATOM 873 N N . THR A 1 113 ? -23.840 -1.897 19.183 1.00 91.81 113 THR A N 1
ATOM 874 C CA . THR A 1 113 ? -24.555 -2.321 17.987 1.00 91.81 113 THR A CA 1
ATOM 875 C C . THR A 1 113 ? -24.446 -1.257 16.912 1.00 91.81 113 THR A C 1
ATOM 877 O O . THR A 1 113 ? -24.175 -0.089 17.193 1.00 91.81 113 THR A O 1
ATOM 880 N N . LEU A 1 114 ? -24.718 -1.625 15.664 1.00 93.38 114 LEU A N 1
ATOM 881 C CA . LEU A 1 114 ? -24.788 -0.654 14.576 1.00 93.38 114 LEU A CA 1
ATOM 882 C C . LEU A 1 114 ? -25.812 0.455 14.882 1.00 93.38 114 LEU A C 1
ATOM 884 O O . LEU A 1 114 ? -25.628 1.594 14.466 1.00 93.38 114 LEU A O 1
ATOM 888 N N . ALA A 1 115 ? -26.864 0.162 15.655 1.00 93.56 115 ALA A N 1
ATOM 889 C CA . ALA A 1 115 ? -27.861 1.150 16.058 1.00 93.56 115 ALA A CA 1
ATOM 890 C C . ALA A 1 115 ? -27.301 2.281 16.936 1.00 93.56 115 ALA A C 1
ATOM 892 O O . ALA A 1 115 ? -27.877 3.372 16.937 1.00 93.56 115 ALA A O 1
ATOM 893 N N . ASP A 1 116 ? -26.177 2.066 17.621 1.00 91.50 116 ASP A N 1
ATOM 894 C CA . ASP A 1 116 ? -25.525 3.094 18.432 1.00 91.50 116 ASP A CA 1
ATOM 895 C C . ASP A 1 116 ? -24.908 4.222 17.578 1.00 91.50 116 ASP A C 1
ATOM 897 O O . ASP A 1 116 ? -24.549 5.265 18.122 1.00 91.50 116 ASP A O 1
ATOM 901 N N . PHE A 1 117 ? -24.870 4.079 16.246 1.00 90.88 117 PHE A N 1
ATOM 902 C CA . PHE A 1 117 ? -24.465 5.133 15.308 1.00 90.88 117 PHE A CA 1
ATOM 903 C C . PHE A 1 117 ? -25.624 6.007 14.786 1.00 90.88 117 PHE A C 1
ATOM 905 O O . PHE A 1 117 ? -25.384 6.922 14.008 1.00 90.88 117 PHE A O 1
ATOM 912 N N . LYS A 1 118 ? -26.887 5.783 15.178 1.00 91.19 118 LYS A N 1
ATOM 913 C CA . LYS A 1 118 ? -28.032 6.598 14.700 1.00 91.19 118 LYS A CA 1
ATOM 914 C C . LYS A 1 118 ? -27.810 8.107 14.935 1.00 91.19 118 LYS A C 1
ATOM 916 O O . LYS A 1 118 ? -27.522 8.500 16.060 1.00 91.19 118 LYS A O 1
ATOM 921 N N . GLU A 1 119 ? -28.027 8.945 13.910 1.00 80.88 119 GLU A N 1
ATOM 922 C CA . GLU A 1 119 ? -27.857 10.417 13.988 1.00 80.88 119 GLU A CA 1
ATOM 923 C C . GLU A 1 119 ? -28.655 11.052 15.150 1.00 80.88 119 GLU A C 1
ATOM 925 O O . GLU A 1 119 ? -28.160 11.938 15.840 1.00 80.88 119 GLU A O 1
ATOM 930 N N . ASP A 1 120 ? -29.860 10.543 15.431 1.00 78.25 120 ASP A N 1
ATOM 931 C CA . ASP A 1 120 ? -30.738 11.045 16.493 1.00 78.25 120 ASP A CA 1
ATOM 932 C C . ASP A 1 120 ? -30.561 10.261 17.808 1.00 78.25 120 ASP A C 1
ATOM 934 O O . ASP A 1 120 ? -31.430 9.491 18.223 1.00 78.25 120 ASP A O 1
ATOM 938 N N . GLY A 1 121 ? -29.425 10.457 18.483 1.00 71.12 121 GLY A N 1
ATOM 939 C CA . GLY A 1 121 ? -29.211 9.958 19.851 1.00 71.12 121 GLY A CA 1
ATOM 940 C C . GLY A 1 121 ? -28.488 8.615 19.967 1.00 71.12 121 GLY A C 1
ATOM 941 O O . GLY A 1 121 ? -28.475 8.019 21.046 1.00 71.12 121 GLY A O 1
ATOM 942 N N . GLY A 1 122 ? -27.858 8.148 18.888 1.00 82.19 122 GLY A N 1
ATOM 943 C CA . GLY A 1 122 ? -26.870 7.080 18.957 1.00 82.19 122 GLY A CA 1
ATOM 944 C C . GLY A 1 122 ? -25.676 7.500 19.818 1.00 82.19 122 GLY A C 1
ATOM 945 O O . GLY A 1 122 ? -25.141 8.608 19.679 1.00 82.19 122 GLY A O 1
ATOM 946 N N . LYS A 1 123 ? -25.250 6.612 20.719 1.00 82.19 123 LYS A N 1
ATOM 947 C CA . LYS A 1 123 ? -24.183 6.893 21.687 1.00 82.19 123 LYS A CA 1
ATOM 948 C C . LYS A 1 123 ? -22.820 7.136 21.022 1.00 82.19 123 LYS A C 1
ATOM 950 O O . LYS A 1 123 ? -21.975 7.764 21.645 1.00 82.19 123 LYS A O 1
ATOM 955 N N . VAL A 1 124 ? -22.626 6.697 19.772 1.00 82.88 124 VAL A N 1
ATOM 956 C CA . VAL A 1 124 ? -21.383 6.849 18.985 1.00 82.88 124 VAL A CA 1
ATOM 957 C C . VAL A 1 124 ? -21.623 7.429 17.580 1.00 82.88 124 VAL A C 1
ATOM 959 O O . VAL A 1 124 ? -20.819 7.222 16.680 1.00 82.88 124 VAL A O 1
ATOM 962 N N . HIS A 1 125 ? -22.710 8.180 17.363 1.00 80.31 125 HIS A N 1
ATOM 963 C CA . HIS A 1 125 ? -23.124 8.667 16.030 1.00 80.31 125 HIS A CA 1
ATOM 964 C C . HIS A 1 125 ? -22.058 9.435 15.221 1.00 80.31 125 HIS A C 1
ATOM 966 O O . HIS A 1 125 ? -22.065 9.349 13.995 1.00 80.31 125 HIS A O 1
ATOM 972 N N . ASP A 1 126 ? -21.127 10.117 15.897 1.00 79.06 126 ASP A N 1
ATOM 973 C CA . ASP A 1 126 ? -20.024 10.879 15.282 1.00 79.06 126 ASP A CA 1
ATOM 974 C C . ASP A 1 126 ? -18.669 10.156 15.314 1.00 79.06 126 ASP A C 1
ATOM 976 O O . ASP A 1 126 ? -17.660 10.732 14.909 1.00 79.06 126 ASP A O 1
ATOM 980 N N . ALA A 1 127 ? -18.607 8.939 15.860 1.00 79.56 127 ALA A N 1
ATOM 981 C CA . ALA A 1 127 ? -17.345 8.210 15.976 1.00 79.56 127 ALA A CA 1
ATOM 982 C C . ALA A 1 127 ? -16.783 7.831 14.599 1.00 79.56 127 ALA A C 1
ATOM 984 O O . ALA A 1 127 ? -15.574 7.826 14.402 1.00 79.56 127 ALA A O 1
ATOM 985 N N . ILE A 1 128 ? -17.673 7.570 13.636 1.00 83.25 128 ILE A N 1
ATOM 986 C CA . ILE A 1 128 ? -17.336 7.371 12.228 1.00 83.25 128 ILE A CA 1
ATOM 987 C C . ILE A 1 128 ? -18.207 8.267 11.365 1.00 83.25 128 ILE A C 1
ATOM 989 O O . ILE A 1 128 ? -19.426 8.340 11.538 1.00 83.25 128 ILE A O 1
ATOM 993 N N . ALA A 1 129 ? -17.585 8.912 10.381 1.00 83.38 129 ALA A N 1
ATOM 994 C CA . ALA A 1 129 ? -18.303 9.718 9.412 1.00 83.38 129 ALA A CA 1
ATOM 995 C C . ALA A 1 129 ? -19.295 8.855 8.613 1.00 83.38 129 ALA A C 1
ATOM 997 O O . ALA A 1 129 ? -18.901 7.949 7.882 1.00 83.38 129 ALA A O 1
ATOM 998 N N . GLN A 1 130 ? -20.588 9.172 8.703 1.00 86.50 130 GLN A N 1
ATOM 999 C CA . GLN A 1 130 ? -21.640 8.595 7.847 1.00 86.50 130 GLN A CA 1
ATOM 1000 C C . GLN A 1 130 ? -21.845 9.390 6.552 1.00 86.50 130 GLN A C 1
ATOM 1002 O O . GLN A 1 130 ? -22.401 8.884 5.578 1.00 86.50 130 GLN A O 1
ATOM 1007 N N . LYS A 1 131 ? -21.396 10.648 6.532 1.00 84.69 131 LYS A N 1
ATOM 1008 C CA . LYS A 1 131 ? -21.505 11.563 5.394 1.00 84.69 131 LYS A CA 1
ATOM 1009 C C . LYS A 1 131 ? -20.181 12.279 5.174 1.00 84.69 131 LYS A C 1
ATOM 1011 O O . LYS A 1 131 ? -19.487 12.603 6.138 1.00 84.69 131 LYS A O 1
ATOM 1016 N N . PHE A 1 132 ? -19.838 12.554 3.920 1.00 79.06 132 PHE A N 1
ATOM 1017 C CA . PHE A 1 132 ? -18.700 13.412 3.614 1.00 79.06 132 PHE A CA 1
ATOM 1018 C C . PHE A 1 132 ? -19.030 14.854 4.002 1.00 79.06 132 PHE A C 1
ATOM 1020 O O . PHE A 1 132 ? -20.028 15.426 3.564 1.00 79.06 132 PHE A O 1
ATOM 1027 N N . VAL A 1 133 ? -18.183 15.459 4.835 1.00 67.25 133 VAL A N 1
ATOM 1028 C CA . VAL A 1 133 ? -18.318 16.873 5.186 1.00 67.25 133 VAL A CA 1
ATOM 1029 C C . VAL A 1 133 ? -17.756 17.688 4.031 1.00 67.25 133 VAL A C 1
ATOM 1031 O O . VAL A 1 133 ? -16.544 17.821 3.875 1.00 67.25 133 VAL A O 1
ATOM 1034 N N . ASP A 1 134 ? -18.634 18.225 3.189 1.00 58.44 134 ASP A N 1
ATOM 1035 C CA . ASP A 1 134 ? -18.211 19.027 2.047 1.00 58.44 134 ASP A CA 1
ATOM 1036 C C . ASP A 1 134 ? -17.622 20.362 2.549 1.00 58.44 134 ASP A C 1
ATOM 1038 O O . ASP A 1 134 ? -18.337 21.322 2.857 1.00 58.44 134 ASP A O 1
ATOM 1042 N N . ALA A 1 135 ? -16.290 20.435 2.660 1.00 51.75 135 ALA A N 1
ATOM 1043 C CA . ALA A 1 135 ? -15.561 21.528 3.321 1.00 51.75 135 ALA A CA 1
ATOM 1044 C C . ALA A 1 135 ? -15.842 22.935 2.750 1.00 51.75 135 ALA A C 1
ATOM 1046 O O . ALA A 1 135 ? -15.514 23.945 3.371 1.00 51.75 135 ALA A O 1
ATOM 1047 N N . LYS A 1 136 ? -16.436 23.030 1.554 1.00 51.75 136 LYS A N 1
ATOM 1048 C CA . LYS A 1 136 ? -16.752 24.303 0.885 1.00 51.75 136 LYS A CA 1
ATOM 1049 C C . LYS A 1 136 ? -18.218 24.708 0.961 1.00 51.75 136 LYS A C 1
ATOM 1051 O O . LYS A 1 136 ? -18.526 25.855 0.640 1.00 51.75 136 LYS A O 1
ATOM 1056 N N . ASP A 1 137 ? -19.102 23.807 1.370 1.00 52.03 137 ASP A N 1
ATOM 1057 C CA . ASP A 1 137 ? -20.544 23.968 1.202 1.00 52.03 137 ASP A CA 1
ATOM 1058 C C . ASP A 1 137 ? -21.326 23.710 2.498 1.00 52.03 137 ASP A C 1
ATOM 1060 O O . ASP A 1 137 ? -22.520 23.446 2.447 1.00 52.03 137 ASP A O 1
ATOM 1064 N N . SER A 1 138 ? -20.731 23.963 3.672 1.00 52.25 138 SER A N 1
ATOM 1065 C CA . SER A 1 138 ? -21.466 24.003 4.956 1.00 52.25 138 SER A CA 1
ATOM 1066 C C . SER A 1 138 ? -22.665 24.975 4.967 1.00 52.25 138 SER A C 1
ATOM 1068 O O . SER A 1 138 ? -23.478 24.963 5.887 1.00 52.25 138 SER A O 1
ATOM 1070 N N . LYS A 1 139 ? -22.798 25.820 3.931 1.00 57.88 139 LYS A N 1
ATOM 1071 C CA . LYS A 1 139 ? -23.937 26.721 3.693 1.00 57.88 139 LYS A CA 1
ATOM 1072 C C . LYS A 1 139 ? -24.929 26.245 2.627 1.00 57.88 139 LYS A C 1
ATOM 1074 O O . LYS A 1 139 ? -26.012 26.828 2.539 1.00 57.88 139 LYS A O 1
ATOM 1079 N N . LYS A 1 140 ? -24.606 25.253 1.791 1.00 59.34 140 LYS A N 1
ATOM 1080 C CA . LYS A 1 140 ? -25.585 24.680 0.857 1.00 59.34 140 LYS A CA 1
ATOM 1081 C C . LYS A 1 140 ? -26.327 23.556 1.557 1.00 59.34 140 LYS A C 1
ATOM 1083 O O . LYS A 1 140 ? -25.737 22.737 2.246 1.00 59.34 140 LYS A O 1
ATOM 1088 N N . LYS A 1 141 ? -27.649 23.526 1.377 1.00 55.34 141 LYS A N 1
ATOM 1089 C CA . LYS A 1 141 ? -28.443 22.385 1.831 1.00 55.34 141 LYS A CA 1
ATOM 1090 C C . LYS A 1 141 ? -27.916 21.122 1.136 1.00 55.34 141 LYS A C 1
ATOM 1092 O O . LYS A 1 141 ? -27.751 21.187 -0.087 1.00 55.34 141 LYS A O 1
ATOM 1097 N N . PRO A 1 142 ? -27.688 20.025 1.879 1.00 56.44 142 PRO A N 1
ATOM 1098 C CA . PRO A 1 142 ? -27.298 18.752 1.291 1.00 56.44 142 PRO A CA 1
ATOM 1099 C C . PRO A 1 142 ? -28.314 18.380 0.216 1.00 56.44 142 PRO A C 1
ATOM 1101 O O . PRO A 1 142 ? -29.526 18.606 0.376 1.00 56.44 142 PRO A O 1
ATOM 1104 N N . LYS A 1 143 ? -27.819 17.886 -0.918 1.00 60.28 143 LYS A N 1
ATOM 1105 C CA . LYS A 1 143 ? -28.719 17.318 -1.913 1.00 60.28 143 LYS A CA 1
ATOM 1106 C C . LYS A 1 143 ? -29.277 16.017 -1.335 1.00 60.28 143 LYS A C 1
ATOM 1108 O O . LYS A 1 143 ? -28.715 15.415 -0.432 1.00 60.28 143 LYS A O 1
ATOM 1113 N N . LYS A 1 144 ? -30.481 15.658 -1.768 1.00 62.56 144 LYS A N 1
ATOM 1114 C CA . LYS A 1 144 ? -31.240 14.544 -1.184 1.00 62.56 144 LYS A CA 1
ATOM 1115 C C . LYS A 1 144 ? -30.853 13.183 -1.785 1.00 62.56 144 LYS A C 1
ATOM 1117 O O . LYS A 1 144 ? -31.614 12.235 -1.630 1.00 62.56 144 LYS A O 1
ATOM 1122 N N . ASP A 1 145 ? -29.765 13.118 -2.543 1.00 70.38 145 ASP A N 1
ATOM 1123 C CA . ASP A 1 145 ? -29.224 11.908 -3.149 1.00 70.38 145 ASP A CA 1
ATOM 1124 C C . ASP A 1 145 ? -28.162 11.264 -2.248 1.00 70.38 145 ASP A C 1
ATOM 1126 O O . ASP A 1 145 ? -27.419 11.943 -1.546 1.00 70.38 145 ASP A O 1
ATOM 1130 N N . ASP A 1 146 ? -28.071 9.932 -2.295 1.00 66.06 146 ASP A N 1
ATOM 1131 C CA . ASP A 1 146 ? -27.122 9.117 -1.515 1.00 66.06 146 ASP A CA 1
ATOM 1132 C C . ASP A 1 146 ? -25.640 9.383 -1.869 1.00 66.06 146 ASP A C 1
ATOM 1134 O O . ASP A 1 146 ? -24.746 8.681 -1.395 1.00 66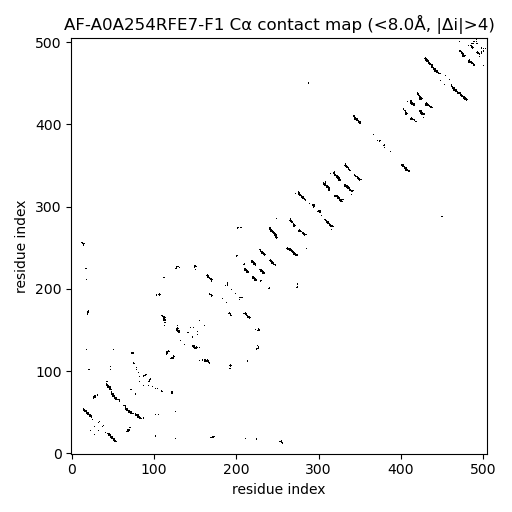.06 146 ASP A O 1
ATOM 1138 N N . SER A 1 147 ? -25.353 10.378 -2.718 1.00 72.12 147 SER A N 1
ATOM 1139 C CA . SER A 1 147 ? -23.998 10.741 -3.144 1.00 72.12 147 SER A CA 1
ATOM 1140 C C . SER A 1 147 ? -23.120 11.241 -2.005 1.00 72.12 147 SER A C 1
ATOM 1142 O O . SER A 1 147 ? -21.899 11.159 -2.114 1.00 72.12 147 SER A O 1
ATOM 1144 N N . ASP A 1 148 ? -23.734 11.744 -0.935 1.00 81.25 148 ASP A N 1
ATOM 1145 C CA . ASP A 1 148 ? -23.017 12.354 0.183 1.00 81.25 148 ASP A CA 1
ATOM 1146 C C . ASP A 1 148 ? -22.699 11.334 1.291 1.00 81.25 148 ASP A C 1
ATOM 1148 O O . ASP A 1 148 ? -21.959 11.656 2.221 1.00 81.25 148 ASP A O 1
ATOM 1152 N N . LEU A 1 149 ? -23.229 10.105 1.206 1.00 86.06 149 LEU A N 1
ATOM 1153 C CA . LEU A 1 149 ? -22.946 9.047 2.175 1.00 86.06 149 LEU A CA 1
ATOM 1154 C C . LEU A 1 149 ? -21.522 8.504 1.991 1.00 86.06 149 LEU A C 1
ATOM 1156 O O . LEU A 1 149 ? -21.100 8.171 0.877 1.00 86.06 149 LEU A O 1
ATOM 1160 N N . THR A 1 150 ? -20.812 8.335 3.105 1.00 85.94 150 THR A N 1
ATOM 1161 C CA . THR A 1 150 ? -19.600 7.505 3.150 1.00 85.94 150 THR A CA 1
ATOM 1162 C C . THR A 1 150 ? -19.972 6.036 2.954 1.00 85.94 150 THR A C 1
ATOM 1164 O O . THR A 1 150 ? -21.152 5.670 2.961 1.00 85.94 150 THR A O 1
ATOM 1167 N N . ASP A 1 151 ? -18.989 5.154 2.796 1.00 87.69 151 ASP A N 1
ATOM 1168 C CA . ASP A 1 151 ? -19.288 3.728 2.665 1.00 87.69 151 ASP A CA 1
ATOM 1169 C C . ASP A 1 151 ? -19.857 3.140 3.965 1.00 87.69 151 ASP A C 1
ATOM 1171 O O . ASP A 1 151 ? -20.768 2.313 3.911 1.00 87.69 151 ASP A O 1
ATOM 1175 N N . PHE A 1 152 ? -19.435 3.649 5.127 1.00 89.75 152 PHE A N 1
ATOM 1176 C CA . PHE A 1 152 ? -20.085 3.366 6.406 1.00 89.75 152 PHE A CA 1
ATOM 1177 C C . PHE A 1 152 ? -21.532 3.865 6.445 1.00 89.75 152 PHE A C 1
ATOM 1179 O O . PHE A 1 152 ? -22.417 3.114 6.842 1.00 89.75 152 PHE A O 1
ATOM 1186 N N . GLY A 1 153 ? -21.815 5.087 5.980 1.00 90.00 153 GLY A N 1
ATOM 1187 C CA . GLY A 1 153 ? -23.187 5.603 5.905 1.00 90.00 153 GLY A CA 1
ATOM 1188 C C . GLY A 1 153 ? -24.092 4.756 5.005 1.00 90.00 153 GLY A C 1
ATOM 1189 O O . GLY A 1 153 ? -25.219 4.432 5.380 1.00 90.00 153 GLY A O 1
ATOM 1190 N N . LYS A 1 154 ? -23.580 4.322 3.845 1.00 92.44 154 LYS A N 1
ATOM 1191 C CA . LYS A 1 154 ? -24.289 3.391 2.948 1.00 92.44 154 LYS A CA 1
ATOM 1192 C C . LYS A 1 154 ? -24.540 2.048 3.628 1.00 92.44 154 LYS A C 1
ATOM 1194 O O . LYS A 1 154 ? -25.647 1.519 3.537 1.00 92.44 154 LYS A O 1
ATOM 1199 N N . TYR A 1 155 ? -23.532 1.502 4.311 1.00 93.69 155 TYR A N 1
ATOM 1200 C CA . TYR A 1 155 ? -23.667 0.266 5.077 1.00 93.69 155 TYR A CA 1
ATOM 1201 C C . TYR A 1 155 ? -24.727 0.413 6.173 1.00 93.69 155 TYR A C 1
ATOM 1203 O O . TYR A 1 155 ? -25.631 -0.417 6.262 1.00 93.69 155 TYR A O 1
ATOM 1211 N N . PHE A 1 156 ? -24.676 1.490 6.952 1.00 94.12 156 PHE A N 1
ATOM 1212 C CA . PHE A 1 156 ? -25.634 1.776 8.011 1.00 94.12 156 PHE A CA 1
ATOM 1213 C C . PHE A 1 156 ? -27.072 1.834 7.479 1.00 94.12 156 PHE A C 1
ATOM 1215 O O . PHE A 1 156 ? -27.936 1.108 7.976 1.00 94.12 156 PHE A O 1
ATOM 1222 N N . GLU A 1 157 ? -27.338 2.618 6.430 1.00 93.62 157 GLU A N 1
ATOM 1223 C CA . GLU A 1 157 ? -28.687 2.734 5.860 1.00 93.62 157 GLU A CA 1
ATOM 1224 C C . GLU A 1 157 ? -29.184 1.405 5.268 1.00 93.62 157 GLU A C 1
ATOM 1226 O O . GLU A 1 157 ? -30.340 1.031 5.485 1.00 93.62 157 GLU A O 1
ATOM 1231 N N . ALA A 1 158 ? -28.309 0.631 4.616 1.00 95.19 158 ALA A N 1
ATOM 1232 C CA . ALA A 1 158 ? -28.656 -0.690 4.086 1.00 95.19 158 ALA A CA 1
ATOM 1233 C C . ALA A 1 158 ? -29.028 -1.711 5.181 1.00 95.19 158 ALA A C 1
ATOM 1235 O O . ALA A 1 158 ? -29.799 -2.637 4.923 1.00 95.19 158 ALA A O 1
ATOM 1236 N N . HIS A 1 159 ? -28.521 -1.538 6.405 1.00 96.12 159 HIS A N 1
ATOM 1237 C CA . HIS A 1 159 ? -28.705 -2.482 7.514 1.00 96.12 159 HIS A CA 1
ATOM 1238 C C . HIS A 1 159 ? -29.561 -1.926 8.662 1.00 96.12 159 HIS A C 1
ATOM 1240 O O . HIS A 1 159 ? -29.771 -2.605 9.670 1.00 96.12 159 HIS A O 1
ATOM 1246 N N . LYS A 1 160 ? -30.129 -0.728 8.499 1.00 94.88 160 LYS A N 1
ATOM 1247 C CA . LYS A 1 160 ? -30.884 0.013 9.521 1.00 94.88 160 LYS A CA 1
ATOM 1248 C C . LYS A 1 160 ? -31.992 -0.798 10.193 1.00 94.88 160 LYS A C 1
ATOM 1250 O O . LYS A 1 160 ? -32.179 -0.699 11.402 1.00 94.88 160 LYS A O 1
ATOM 1255 N N . ALA A 1 161 ? -32.698 -1.632 9.426 1.00 95.94 161 ALA A N 1
ATOM 1256 C CA . ALA A 1 161 ? -33.802 -2.461 9.921 1.00 95.94 161 ALA A CA 1
ATOM 1257 C C . ALA A 1 161 ? -33.369 -3.548 10.921 1.00 95.94 161 ALA A C 1
ATOM 1259 O O . ALA A 1 161 ? -34.198 -4.033 11.686 1.00 95.94 161 ALA A O 1
ATOM 1260 N N . LYS A 1 162 ? -32.089 -3.930 10.916 1.00 96.25 162 LYS A N 1
ATOM 1261 C CA . LYS A 1 162 ? -31.514 -4.933 11.819 1.00 96.25 162 LYS A CA 1
ATOM 1262 C C . LYS A 1 162 ? -30.319 -4.393 12.607 1.00 96.25 162 LYS A C 1
ATOM 1264 O O . LYS A 1 162 ? -29.561 -5.179 13.167 1.00 96.25 162 LYS A O 1
ATOM 1269 N N . ALA A 1 163 ? -30.150 -3.072 12.669 1.00 94.62 163 ALA A N 1
ATOM 1270 C CA . ALA A 1 163 ? -28.980 -2.433 13.262 1.00 94.62 163 ALA A CA 1
ATOM 1271 C C . ALA A 1 163 ? -28.742 -2.836 14.731 1.00 94.62 163 ALA A C 1
ATOM 1273 O O . ALA A 1 163 ? -27.596 -2.987 15.134 1.00 94.62 163 ALA A O 1
ATOM 1274 N N . ASP A 1 164 ? -29.805 -3.102 15.498 1.00 94.38 164 ASP A N 1
ATOM 1275 C CA . ASP A 1 164 ? -29.718 -3.558 16.897 1.00 94.38 164 ASP A CA 1
ATOM 1276 C C . ASP A 1 164 ? -29.168 -5.000 17.041 1.00 94.38 164 ASP A C 1
ATOM 1278 O O . ASP A 1 164 ? -28.837 -5.436 18.138 1.00 94.38 164 ASP A O 1
ATOM 1282 N N . SER A 1 165 ? -29.081 -5.763 15.943 1.00 94.25 165 SER A N 1
ATOM 1283 C CA . SER A 1 165 ? -28.570 -7.148 15.915 1.00 94.25 165 SER A CA 1
ATOM 1284 C C . SER A 1 165 ? -27.138 -7.273 15.389 1.00 94.25 165 SER A C 1
ATOM 1286 O O . SER A 1 165 ? -26.520 -8.327 15.534 1.00 94.25 165 SER A O 1
ATOM 1288 N N . ILE A 1 166 ? -26.611 -6.210 14.778 1.00 93.50 166 ILE A N 1
ATOM 1289 C CA . ILE A 1 166 ? -25.258 -6.176 14.222 1.00 93.50 166 ILE A CA 1
ATOM 1290 C C . ILE A 1 166 ? -24.338 -5.649 15.309 1.00 93.50 166 ILE A C 1
ATOM 1292 O O . ILE A 1 166 ? -24.396 -4.468 15.643 1.00 93.50 166 ILE A O 1
ATOM 1296 N N . LEU A 1 167 ? -23.506 -6.528 15.858 1.00 90.62 167 LEU A N 1
ATOM 1297 C CA . LEU A 1 167 ? -22.527 -6.164 16.878 1.00 90.62 167 LEU A CA 1
ATOM 1298 C C . LEU A 1 167 ? -21.369 -5.415 16.227 1.00 90.62 167 LEU A C 1
ATOM 1300 O O . LEU A 1 167 ? -20.839 -5.876 15.219 1.00 90.62 167 LEU A O 1
ATOM 1304 N N . CYS A 1 168 ? -20.959 -4.299 16.812 1.00 88.31 168 CYS A N 1
ATOM 1305 C CA . CYS A 1 168 ? -19.797 -3.537 16.395 1.00 88.31 168 CYS A CA 1
ATOM 1306 C C . CYS A 1 168 ? -18.836 -3.318 17.575 1.00 88.31 168 CYS A C 1
ATOM 1308 O O . CYS A 1 168 ? -19.221 -3.439 18.740 1.00 88.31 168 CYS A O 1
ATOM 1310 N N . PHE A 1 169 ? -17.573 -3.055 17.259 1.00 82.62 169 PHE A N 1
ATOM 1311 C CA . PHE A 1 169 ? -16.481 -2.861 18.213 1.00 82.62 169 PHE A CA 1
ATOM 1312 C C . PHE A 1 169 ? -15.437 -1.923 17.603 1.00 82.62 169 PHE A C 1
ATOM 1314 O O . PHE A 1 169 ? -15.297 -1.870 16.380 1.00 82.62 169 PHE A O 1
ATOM 1321 N N . PHE A 1 170 ? -14.739 -1.170 18.450 1.00 78.19 170 PHE A N 1
ATOM 1322 C CA . PHE A 1 170 ? -13.635 -0.310 18.029 1.00 78.19 170 PHE A CA 1
ATOM 1323 C C . PHE A 1 170 ? -12.324 -1.102 18.018 1.00 78.19 170 PHE A C 1
ATOM 1325 O O . PHE A 1 170 ? -12.153 -2.030 18.814 1.00 78.19 170 PHE A O 1
ATOM 1332 N N . GLN A 1 171 ? -11.410 -0.750 17.118 1.00 71.75 171 GLN A N 1
ATOM 1333 C CA . GLN A 1 171 ? -10.023 -1.195 17.193 1.00 71.75 171 GLN A CA 1
ATOM 1334 C C . GLN A 1 171 ? -9.232 -0.248 18.100 1.00 71.75 171 GLN A C 1
ATOM 1336 O O . GLN A 1 171 ? -9.421 0.964 18.059 1.00 71.75 171 GLN A O 1
ATOM 1341 N N . TYR A 1 172 ? -8.366 -0.821 18.937 1.00 66.31 172 TYR A N 1
ATOM 1342 C CA . TYR A 1 172 ? -7.538 -0.083 19.889 1.00 66.31 172 TYR A CA 1
ATOM 1343 C C . TYR A 1 172 ? -6.165 0.196 19.290 1.00 66.31 172 TYR A C 1
ATOM 1345 O O . TYR A 1 172 ? -5.521 -0.729 18.782 1.00 66.31 172 TYR A O 1
ATOM 1353 N N . HIS A 1 173 ? -5.704 1.439 19.400 1.00 58.84 173 HIS A N 1
ATOM 1354 C CA . HIS A 1 173 ? -4.359 1.842 19.012 1.00 58.84 173 HIS A CA 1
ATOM 1355 C C . HIS A 1 173 ? -3.580 2.352 20.235 1.00 58.84 173 HIS A C 1
ATOM 1357 O O . HIS A 1 173 ? -4.156 2.829 21.211 1.00 58.84 173 HIS A O 1
ATOM 1363 N N . GLU A 1 174 ? -2.248 2.217 20.212 1.00 55.47 174 GLU A N 1
ATOM 1364 C CA . GLU A 1 174 ? -1.409 2.962 21.159 1.00 55.47 174 GLU A CA 1
ATOM 1365 C C . GLU A 1 174 ? -1.392 4.443 20.777 1.00 55.47 174 GLU A C 1
ATOM 1367 O O . GLU A 1 174 ? -1.459 4.794 19.594 1.00 55.47 174 GLU A O 1
ATOM 1372 N N . ARG A 1 175 ? -1.240 5.307 21.788 1.00 53.19 175 ARG A N 1
ATOM 1373 C CA . ARG A 1 175 ? -1.118 6.748 21.576 1.00 53.19 175 ARG A CA 1
ATOM 1374 C C . ARG A 1 175 ? 0.054 7.026 20.620 1.00 53.19 175 ARG A C 1
ATOM 1376 O O . ARG A 1 175 ? 1.166 6.545 20.855 1.00 53.19 175 ARG A O 1
ATOM 1383 N N . PRO A 1 176 ? -0.144 7.835 19.567 1.00 47.41 176 PRO A N 1
ATOM 1384 C CA . PRO A 1 176 ? 0.951 8.251 18.703 1.00 47.41 176 PRO A CA 1
ATOM 1385 C C . PRO A 1 176 ? 2.094 8.876 19.520 1.00 47.41 176 PRO A C 1
ATOM 1387 O O . PRO A 1 176 ? 1.888 9.845 20.245 1.00 47.41 176 PRO A O 1
ATOM 1390 N N . GLY A 1 177 ? 3.303 8.316 19.412 1.00 47.09 177 GLY A N 1
ATOM 1391 C CA . GLY A 1 177 ? 4.506 8.857 20.056 1.00 47.09 177 GLY A CA 1
ATOM 1392 C C . GLY A 1 177 ? 4.875 8.268 21.421 1.00 47.09 177 GLY A C 1
ATOM 1393 O O . GLY A 1 177 ? 5.911 8.656 21.954 1.00 47.09 177 GLY A O 1
ATOM 1394 N N . THR A 1 178 ? 4.117 7.315 21.974 1.00 53.28 178 THR A N 1
ATOM 1395 C CA . THR A 1 178 ? 4.610 6.545 23.127 1.00 53.28 178 THR A CA 1
ATOM 1396 C C . THR A 1 178 ? 5.741 5.618 22.687 1.00 53.28 178 THR A C 1
ATOM 1398 O O . THR A 1 178 ? 5.635 4.940 21.659 1.00 53.28 178 THR A O 1
ATOM 1401 N N . ASP A 1 179 ? 6.838 5.576 23.452 1.00 49.47 179 ASP A N 1
ATOM 1402 C CA . ASP A 1 179 ? 7.834 4.513 23.306 1.00 49.47 179 ASP A CA 1
ATOM 1403 C C . ASP A 1 179 ? 7.087 3.178 23.391 1.00 49.47 179 ASP A C 1
ATOM 1405 O O . ASP A 1 179 ? 6.266 3.002 24.284 1.00 49.47 179 ASP A O 1
ATOM 1409 N N . ARG A 1 180 ? 7.287 2.277 22.421 1.00 50.31 180 ARG A N 1
ATOM 1410 C CA . ARG A 1 180 ? 6.522 1.021 22.288 1.00 50.31 180 ARG A CA 1
ATOM 1411 C C . ARG A 1 180 ? 6.686 0.173 23.555 1.00 50.31 180 ARG A C 1
ATOM 1413 O O . ARG A 1 180 ? 7.631 -0.608 23.658 1.00 50.31 180 ARG A O 1
ATOM 1420 N N . PHE A 1 181 ? 5.811 0.379 24.534 1.00 44.81 181 PHE A N 1
ATOM 1421 C CA . PHE A 1 181 ? 5.968 -0.136 25.896 1.00 44.81 181 PHE A CA 1
ATOM 1422 C C . PHE A 1 181 ? 5.487 -1.577 26.023 1.00 44.81 181 PHE A C 1
ATOM 1424 O O . PHE A 1 181 ? 5.909 -2.300 26.926 1.00 44.81 181 PHE A O 1
ATOM 1431 N N . LEU A 1 182 ? 4.635 -2.025 25.108 1.00 48.25 182 LEU A N 1
ATOM 1432 C CA . LEU A 1 182 ? 4.178 -3.398 25.074 1.00 48.25 182 LEU A CA 1
ATOM 1433 C C . LEU A 1 182 ? 5.066 -4.191 24.104 1.00 48.25 182 LEU A C 1
ATOM 1435 O O . LEU A 1 182 ? 5.189 -3.869 22.923 1.00 48.25 182 LEU A O 1
ATOM 1439 N N . GLU A 1 183 ? 5.684 -5.263 24.605 1.00 46.38 183 GLU A N 1
ATOM 1440 C CA . GLU A 1 183 ? 6.237 -6.355 23.793 1.00 46.38 183 GLU A CA 1
ATOM 1441 C C . GLU A 1 183 ? 5.080 -7.016 23.002 1.00 46.38 183 GLU A C 1
ATOM 1443 O O . GLU A 1 183 ? 4.532 -8.060 23.368 1.00 46.38 183 GLU A O 1
ATOM 1448 N N . TRP A 1 184 ? 4.640 -6.339 21.936 1.00 47.28 184 TRP A N 1
ATOM 1449 C CA . TRP A 1 184 ? 3.507 -6.674 21.062 1.00 47.28 184 TRP A CA 1
ATOM 1450 C C . TRP A 1 184 ? 3.656 -8.021 20.341 1.00 47.28 184 TRP A C 1
ATOM 1452 O O . TRP A 1 184 ? 2.688 -8.569 19.808 1.00 47.28 184 TRP A O 1
ATOM 1462 N N . ASP A 1 185 ? 4.864 -8.575 20.344 1.00 44.91 185 ASP A N 1
ATOM 1463 C CA . ASP A 1 185 ? 5.244 -9.861 19.774 1.00 44.91 185 ASP A CA 1
ATOM 1464 C C . ASP A 1 185 ? 4.833 -11.064 20.641 1.00 44.91 185 ASP A C 1
ATOM 1466 O O . ASP A 1 185 ? 4.775 -12.184 20.129 1.00 44.91 185 ASP A O 1
ATOM 1470 N N . LYS A 1 186 ? 4.493 -10.870 21.925 1.00 41.62 186 LYS A N 1
ATOM 1471 C CA . LYS A 1 186 ? 4.220 -11.992 22.845 1.00 41.62 186 LYS A CA 1
ATOM 1472 C C . LYS A 1 186 ? 2.743 -12.334 23.061 1.00 41.62 186 LYS A C 1
ATOM 1474 O O . LYS A 1 186 ? 2.466 -13.409 23.593 1.00 41.62 186 LYS A O 1
ATOM 1479 N N . LYS A 1 187 ? 1.791 -11.494 22.631 1.00 39.75 187 LYS A N 1
ATOM 1480 C CA . LYS A 1 187 ? 0.337 -11.756 22.774 1.00 39.75 187 LYS A CA 1
ATOM 1481 C C . LYS A 1 187 ? -0.524 -11.284 21.590 1.00 39.75 187 LYS A C 1
ATOM 1483 O O . LYS A 1 187 ? -1.637 -10.817 21.787 1.00 39.75 187 LYS A O 1
ATOM 1488 N N . GLY A 1 188 ? -0.028 -11.419 20.359 1.00 38.00 188 GLY A N 1
ATOM 1489 C CA . GLY A 1 188 ? -0.878 -11.336 19.163 1.00 38.00 188 GLY A CA 1
ATOM 1490 C C . GLY A 1 188 ? -1.632 -10.014 18.997 1.00 38.00 188 GLY A C 1
ATOM 1491 O O . GLY A 1 188 ? -2.791 -10.029 18.625 1.00 38.00 188 GLY A O 1
ATOM 1492 N N . VAL A 1 189 ? -1.008 -8.860 19.230 1.00 38.50 189 VAL A N 1
ATOM 1493 C CA . VAL A 1 189 ? -1.707 -7.557 19.342 1.00 38.50 189 VAL A CA 1
ATOM 1494 C C . VAL A 1 189 ? -2.046 -6.912 17.974 1.00 38.50 189 VAL A C 1
ATOM 1496 O O . VAL A 1 189 ? -2.071 -5.704 17.807 1.00 38.50 189 VAL A O 1
ATOM 1499 N N . PHE A 1 190 ? -2.358 -7.745 16.977 1.00 39.12 190 PHE A N 1
ATOM 1500 C CA . PHE A 1 190 ? -3.230 -7.404 15.837 1.00 39.12 190 PHE A CA 1
ATOM 1501 C C . PHE A 1 190 ? -4.483 -8.294 15.792 1.00 39.12 190 PHE A C 1
ATOM 1503 O O . PHE A 1 190 ? -5.418 -8.029 15.039 1.00 39.12 190 PHE A O 1
ATOM 1510 N N . SER A 1 191 ? -4.545 -9.349 16.612 1.00 41.25 191 SER A N 1
ATOM 1511 C CA . SER A 1 191 ? -5.745 -10.147 16.783 1.00 41.25 191 SER A CA 1
ATOM 1512 C C . SER A 1 191 ? -6.678 -9.385 17.694 1.00 41.25 191 SER A C 1
ATOM 1514 O O . SER A 1 191 ? -6.646 -9.574 18.903 1.00 41.25 191 SER A O 1
ATOM 1516 N N . ILE A 1 192 ? -7.465 -8.498 17.099 1.00 43.19 192 ILE A N 1
ATOM 1517 C CA . ILE A 1 192 ? -8.842 -8.252 17.498 1.00 43.19 192 ILE A CA 1
ATOM 1518 C C . ILE A 1 192 ? -9.079 -8.415 19.010 1.00 43.19 192 ILE A C 1
ATOM 1520 O O . ILE A 1 192 ? -9.825 -9.294 19.442 1.00 43.19 192 ILE A O 1
ATOM 1524 N N . SER A 1 193 ? -8.376 -7.625 19.824 1.00 37.59 193 SER A N 1
ATOM 1525 C CA . SER A 1 193 ? -8.389 -7.812 21.276 1.00 37.59 193 SER A CA 1
ATOM 1526 C C . SER A 1 193 ? -9.787 -7.565 21.842 1.00 37.59 193 SER A C 1
ATOM 1528 O O . SER A 1 193 ? -10.146 -8.192 22.826 1.00 37.59 193 SER A O 1
ATOM 1530 N N . GLY A 1 194 ? -10.620 -6.798 21.127 1.00 38.22 194 GLY A N 1
ATOM 1531 C CA . GLY A 1 194 ? -12.034 -6.560 21.423 1.00 38.22 19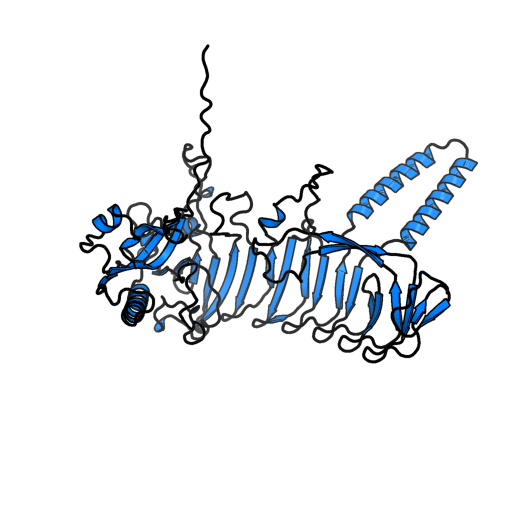4 GLY A CA 1
ATOM 1532 C C . GLY A 1 194 ? -13.017 -7.674 21.067 1.00 38.22 194 GLY A C 1
ATOM 1533 O O . GLY A 1 194 ? -14.212 -7.507 21.304 1.00 38.22 194 GLY A O 1
ATOM 1534 N N . LEU A 1 195 ? -12.579 -8.797 20.487 1.00 40.56 195 LEU A N 1
ATOM 1535 C CA . LEU A 1 195 ? -13.475 -9.924 20.247 1.00 40.56 195 LEU A CA 1
ATOM 1536 C C . LEU A 1 195 ? -13.347 -10.970 21.348 1.00 40.56 195 LEU A C 1
ATOM 1538 O O . LEU A 1 195 ? -12.244 -11.454 21.594 1.00 40.56 195 LEU A O 1
ATOM 1542 N N . PRO A 1 196 ? -14.469 -11.398 21.963 1.00 42.84 196 PRO A N 1
ATOM 1543 C CA . PRO A 1 196 ? -14.462 -12.549 22.847 1.00 42.84 196 PRO A CA 1
ATOM 1544 C C . PRO A 1 196 ? -13.720 -13.699 22.166 1.00 42.84 196 PRO A C 1
ATOM 1546 O O . PRO A 1 196 ? -14.072 -14.063 21.047 1.00 42.84 196 PRO A O 1
ATOM 1549 N N . GLU A 1 197 ? -12.738 -14.294 22.842 1.00 43.28 197 GLU A N 1
ATOM 1550 C CA . GLU A 1 197 ? -11.888 -15.387 22.331 1.00 43.28 197 GLU A CA 1
ATOM 1551 C C . GLU A 1 197 ? -12.711 -16.522 21.683 1.00 43.28 197 GLU A C 1
ATOM 1553 O O . GLU A 1 197 ? -12.313 -17.142 20.704 1.00 43.28 197 GLU A O 1
ATOM 1558 N N . LYS A 1 198 ? -13.948 -16.716 22.157 1.00 43.12 198 LYS A N 1
ATOM 1559 C CA . LYS A 1 198 ? -14.937 -17.677 21.636 1.00 43.12 198 LYS A CA 1
ATOM 1560 C C . LYS A 1 198 ? -15.492 -17.360 20.239 1.00 43.12 198 LYS A C 1
ATOM 1562 O O . LYS A 1 198 ? -16.165 -18.206 19.656 1.00 43.12 198 LYS A O 1
ATOM 1567 N N . LEU A 1 199 ? -15.297 -16.145 19.733 1.00 41.31 199 LEU A N 1
ATOM 1568 C CA . LEU A 1 199 ? -15.746 -15.679 18.416 1.00 41.31 199 LEU A CA 1
ATOM 1569 C C . LEU A 1 199 ? -14.601 -15.599 17.399 1.00 41.31 199 LEU A C 1
ATOM 1571 O O . LEU A 1 199 ? -14.863 -15.273 16.240 1.00 41.31 199 LEU A O 1
ATOM 1575 N N . LEU A 1 200 ? -13.369 -15.892 17.826 1.00 47.91 200 LEU A N 1
ATOM 1576 C CA . LEU A 1 200 ? -12.154 -15.807 17.028 1.00 47.91 200 LEU A CA 1
ATOM 1577 C C . LEU A 1 200 ? -11.705 -17.207 16.584 1.00 47.91 200 LEU A C 1
ATOM 1579 O O . LEU A 1 200 ? -11.254 -18.002 17.405 1.00 47.91 200 LEU A O 1
ATOM 1583 N N . PRO A 1 201 ? -11.792 -17.539 15.288 1.00 48.78 201 PRO A N 1
ATOM 1584 C CA . PRO A 1 201 ? -11.067 -18.676 14.743 1.00 48.78 201 PRO A CA 1
ATOM 1585 C C . PRO A 1 201 ? -9.548 -18.545 14.930 1.00 48.78 201 PRO A C 1
ATOM 1587 O O . PRO A 1 201 ? -8.990 -17.462 14.748 1.00 48.78 201 PRO A O 1
ATOM 1590 N N . GLU A 1 202 ? -8.864 -19.665 15.188 1.00 45.53 202 GLU A N 1
ATOM 1591 C CA . GLU A 1 202 ? -7.403 -19.741 15.407 1.00 45.53 202 GLU A CA 1
ATOM 1592 C C . GLU A 1 202 ? -6.562 -19.091 14.283 1.00 45.53 202 GLU A C 1
ATOM 1594 O O . GLU A 1 202 ? -5.414 -18.707 14.494 1.00 45.53 202 GLU A O 1
ATOM 1599 N N . SER A 1 203 ? -7.122 -18.914 13.081 1.00 43.53 203 SER A N 1
ATOM 1600 C CA . SER A 1 203 ? -6.442 -18.331 11.916 1.00 43.53 203 SER A CA 1
ATOM 1601 C C . SER A 1 203 ? -6.241 -16.804 11.950 1.00 43.53 203 SER A C 1
ATOM 1603 O O . SER A 1 203 ? -5.555 -16.272 11.077 1.00 43.53 203 SER A O 1
ATOM 1605 N N . ILE A 1 204 ? -6.827 -16.079 12.909 1.00 44.69 204 ILE A N 1
ATOM 1606 C CA . ILE A 1 204 ? -6.841 -14.599 12.926 1.00 44.69 204 ILE A CA 1
ATOM 1607 C C . ILE A 1 204 ? -5.491 -13.966 13.279 1.00 44.69 204 ILE A C 1
ATOM 1609 O O . ILE A 1 204 ? -5.214 -12.855 12.833 1.00 44.69 204 ILE A O 1
ATOM 1613 N N . GLY A 1 205 ? -4.614 -14.661 14.008 1.00 41.22 205 GLY A N 1
ATOM 1614 C CA . GLY A 1 205 ? -3.354 -14.099 14.526 1.00 41.22 205 GLY A CA 1
ATOM 1615 C C . GLY A 1 205 ? -2.333 -13.622 13.478 1.00 41.22 205 GLY A C 1
ATOM 1616 O O . GLY A 1 205 ? -1.238 -13.212 13.845 1.00 41.22 205 GLY A O 1
ATOM 1617 N N . SER A 1 206 ? -2.658 -13.681 12.184 1.00 47.03 206 SER A N 1
ATOM 1618 C CA . SER A 1 206 ? -1.791 -13.265 11.074 1.00 47.03 206 SER A CA 1
ATOM 1619 C C . SER A 1 206 ? -2.358 -12.131 10.208 1.00 47.03 206 SER A C 1
ATOM 1621 O O . SER A 1 206 ? -1.735 -11.764 9.209 1.00 47.03 206 SER A O 1
ATOM 1623 N N . PHE A 1 207 ? -3.517 -11.567 10.566 1.00 48.75 207 PHE A N 1
ATOM 1624 C CA . PHE A 1 207 ? -4.196 -10.551 9.765 1.00 48.75 207 PHE A CA 1
ATOM 1625 C C . PHE A 1 207 ? -3.844 -9.121 10.229 1.00 48.75 207 PHE A C 1
ATOM 1627 O O . PHE A 1 207 ? -4.174 -8.766 11.358 1.00 48.75 207 PHE A O 1
ATOM 1634 N N . PRO A 1 208 ? -3.189 -8.290 9.393 1.00 54.47 208 PRO A N 1
ATOM 1635 C CA . PRO A 1 208 ? -3.008 -6.872 9.684 1.00 54.47 208 PRO A CA 1
ATOM 1636 C C . PRO A 1 208 ? -4.308 -6.115 9.396 1.00 54.47 208 PRO A C 1
ATOM 1638 O O . PRO A 1 208 ? -4.850 -6.203 8.294 1.00 54.47 208 PRO A O 1
ATOM 1641 N N . ASP A 1 209 ? -4.777 -5.364 10.382 1.00 57.97 209 ASP A N 1
ATOM 1642 C CA . ASP A 1 209 ? -6.008 -4.585 10.342 1.00 57.97 209 ASP A CA 1
ATOM 1643 C C . ASP A 1 209 ? -5.751 -3.168 10.835 1.00 57.97 209 ASP A C 1
ATOM 1645 O O . ASP A 1 209 ? -5.051 -3.006 11.837 1.00 57.97 209 ASP A O 1
ATOM 1649 N N . PHE A 1 210 ? -6.319 -2.176 10.157 1.00 65.81 210 PHE A N 1
ATOM 1650 C CA . PHE A 1 210 ? -6.185 -0.767 10.523 1.00 65.81 210 PHE A CA 1
ATOM 1651 C C . PHE A 1 210 ? -7.556 -0.078 10.649 1.00 65.81 210 PHE A C 1
ATOM 1653 O O . PHE A 1 210 ? -7.644 1.143 10.553 1.00 65.81 210 PHE A O 1
ATOM 1660 N N . SER A 1 211 ? -8.630 -0.854 10.814 1.00 67.94 211 SER A N 1
ATOM 1661 C CA . SER A 1 211 ? -10.008 -0.373 10.840 1.00 67.94 211 SER A CA 1
ATOM 1662 C C . SER A 1 211 ? -10.404 0.131 12.215 1.00 67.94 211 SER A C 1
ATOM 1664 O O . SER A 1 211 ? -10.566 -0.657 13.135 1.00 67.94 211 SER A O 1
ATOM 1666 N N . ASP A 1 212 ? -10.726 1.413 12.329 1.00 75.25 212 ASP A N 1
ATOM 1667 C CA . ASP A 1 212 ? -11.178 2.014 13.587 1.00 75.25 212 ASP A CA 1
ATOM 1668 C C . ASP A 1 212 ? -12.449 1.359 14.165 1.00 75.25 212 ASP A C 1
ATOM 1670 O O . ASP A 1 212 ? -12.575 1.226 15.381 1.00 75.25 212 ASP A O 1
ATOM 1674 N N . VAL A 1 213 ? -13.387 0.905 13.322 1.00 84.19 213 VAL A N 1
ATOM 1675 C CA 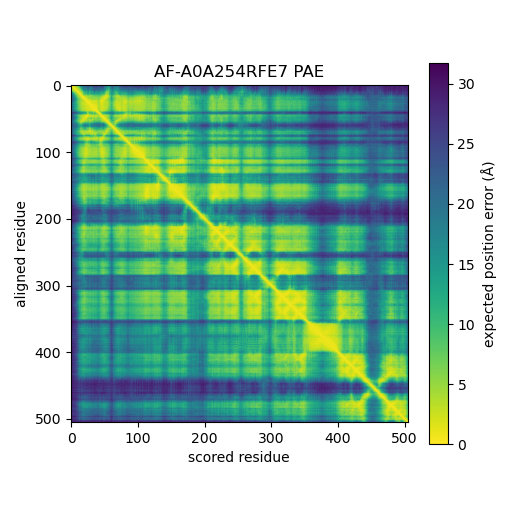. VAL A 1 213 ? -14.579 0.136 13.741 1.00 84.19 213 VAL A CA 1
ATOM 1676 C C . VAL A 1 213 ? -14.734 -1.116 12.915 1.00 84.19 213 VAL A C 1
ATOM 1678 O O . VAL A 1 213 ? -14.597 -1.103 11.694 1.00 84.19 213 VAL A O 1
ATOM 1681 N N . ARG A 1 214 ? -15.193 -2.181 13.563 1.00 87.06 214 ARG A N 1
ATOM 1682 C CA . ARG A 1 214 ? -15.693 -3.375 12.898 1.00 87.06 214 ARG A CA 1
ATOM 1683 C C . ARG A 1 214 ? -17.132 -3.664 13.267 1.00 87.06 214 ARG A C 1
ATOM 1685 O O . ARG A 1 214 ? -17.524 -3.483 14.410 1.00 87.06 214 ARG A O 1
ATOM 1692 N N . CYS A 1 215 ? -17.891 -4.189 12.314 1.00 90.56 215 CYS A N 1
ATOM 1693 C CA . CYS A 1 215 ? -19.254 -4.662 12.516 1.00 90.56 215 CYS A CA 1
ATOM 1694 C C . CYS A 1 215 ? -19.410 -6.100 12.010 1.00 90.56 215 CYS A C 1
ATOM 1696 O O . CYS A 1 215 ? -18.982 -6.424 10.901 1.00 90.56 215 CYS A O 1
ATOM 1698 N N . LYS A 1 216 ? -20.041 -6.953 12.821 1.00 91.00 216 LYS A N 1
ATOM 1699 C CA . LYS A 1 216 ? -20.351 -8.353 12.533 1.00 91.00 216 LYS A CA 1
ATOM 1700 C C . LYS A 1 216 ? -21.824 -8.510 12.174 1.00 91.00 216 LYS A C 1
ATOM 1702 O O . LYS A 1 216 ? -22.700 -8.335 13.021 1.00 91.00 216 LYS A O 1
ATOM 1707 N N . ASP A 1 217 ? -22.084 -8.917 10.941 1.00 93.50 217 ASP A N 1
ATOM 1708 C CA . ASP A 1 217 ? -23.411 -9.242 10.428 1.00 93.50 217 ASP A CA 1
ATOM 1709 C C . ASP A 1 217 ? -23.438 -10.706 9.971 1.00 93.50 217 ASP A C 1
ATOM 1711 O O . ASP A 1 217 ? -22.975 -11.065 8.887 1.00 93.50 217 ASP A O 1
ATOM 1715 N N . GLY A 1 218 ? -23.917 -11.588 10.851 1.00 91.88 218 GLY A N 1
ATOM 1716 C CA . GLY A 1 218 ? -23.841 -13.033 10.642 1.00 91.88 218 GLY A CA 1
ATOM 1717 C C . GLY A 1 218 ? -22.389 -13.515 10.551 1.00 91.88 218 GLY A C 1
ATOM 1718 O O . GLY A 1 218 ? -21.639 -13.427 11.526 1.00 91.88 218 GLY A O 1
ATOM 1719 N N . ASN A 1 219 ? -22.008 -14.028 9.379 1.00 89.19 219 ASN A N 1
ATOM 1720 C CA . ASN A 1 219 ? -20.651 -14.502 9.094 1.00 89.19 219 ASN A CA 1
ATOM 1721 C C . ASN A 1 219 ? -19.758 -13.428 8.459 1.00 89.19 219 ASN A C 1
ATOM 1723 O O . ASN A 1 219 ? -18.575 -13.689 8.238 1.00 89.19 219 ASN A O 1
ATOM 1727 N N . THR A 1 220 ? -20.300 -12.246 8.165 1.00 91.19 220 THR A N 1
ATOM 1728 C CA . THR A 1 220 ? -19.566 -11.147 7.541 1.00 91.19 220 THR A CA 1
ATOM 1729 C C . THR A 1 220 ? -19.057 -10.177 8.602 1.00 91.19 220 THR A C 1
ATOM 1731 O O . THR A 1 220 ? -19.796 -9.756 9.488 1.00 91.19 220 THR A O 1
ATOM 1734 N N . TRP A 1 221 ? -17.793 -9.793 8.489 1.00 89.69 221 TRP A N 1
ATOM 1735 C CA . TRP A 1 221 ? -17.140 -8.757 9.272 1.00 89.69 221 TRP A CA 1
ATOM 1736 C C . TRP A 1 221 ? -16.751 -7.622 8.339 1.00 89.69 221 TRP A C 1
ATOM 1738 O O . TRP A 1 221 ? -16.022 -7.845 7.376 1.00 89.69 221 TRP A O 1
ATOM 1748 N N . THR A 1 222 ? -17.207 -6.413 8.631 1.00 90.38 222 THR A N 1
ATOM 1749 C CA . THR A 1 222 ? -16.834 -5.219 7.866 1.00 90.38 222 THR A CA 1
ATOM 1750 C C . THR A 1 222 ? -16.023 -4.292 8.752 1.00 90.38 222 THR A C 1
ATOM 1752 O O . THR A 1 222 ? -16.469 -4.000 9.858 1.00 90.38 222 THR A O 1
ATOM 1755 N N . GLY A 1 223 ? -14.847 -3.875 8.290 1.00 87.25 223 GLY A N 1
ATOM 1756 C CA . GLY A 1 223 ? -13.970 -2.898 8.928 1.00 87.25 223 GLY A CA 1
ATOM 1757 C C . GLY A 1 223 ? -14.066 -1.534 8.245 1.00 87.25 223 GLY A C 1
ATOM 1758 O O . GLY A 1 223 ? -14.087 -1.454 7.014 1.00 87.25 223 GLY A O 1
ATOM 1759 N N . PHE A 1 224 ? -14.151 -0.475 9.042 1.00 86.31 224 PHE A N 1
ATOM 1760 C CA . PHE A 1 224 ? -14.310 0.906 8.607 1.00 86.31 224 PHE A CA 1
ATOM 1761 C C . PHE A 1 224 ? -13.283 1.810 9.277 1.00 86.31 224 PHE A C 1
ATOM 1763 O O . PHE A 1 224 ? -13.006 1.665 10.465 1.00 86.31 224 PHE A O 1
ATOM 1770 N N . LEU A 1 225 ? -12.789 2.784 8.519 1.00 80.44 225 LEU A N 1
ATOM 1771 C CA . LEU A 1 225 ? -11.944 3.872 9.012 1.00 80.44 225 LEU A CA 1
ATOM 1772 C C . LEU A 1 225 ? -12.810 5.017 9.555 1.00 80.44 225 LEU A C 1
ATOM 1774 O O . LEU A 1 225 ? -13.972 5.161 9.169 1.00 80.44 225 LEU A O 1
ATOM 1778 N N . VAL A 1 226 ? -12.234 5.895 10.373 1.00 75.12 226 VAL A N 1
ATOM 1779 C CA . VAL A 1 226 ? -12.892 7.046 11.020 1.00 75.12 226 VAL A CA 1
ATOM 1780 C C . VAL A 1 226 ? -13.572 7.980 10.017 1.00 75.12 226 VAL A C 1
ATOM 1782 O O . VAL A 1 226 ? -14.636 8.547 10.270 1.00 75.12 226 VAL A O 1
ATOM 1785 N N . ASN A 1 227 ? -13.000 8.098 8.818 1.00 71.50 227 ASN A N 1
ATOM 1786 C CA . ASN A 1 227 ? -13.558 8.884 7.718 1.00 71.50 227 ASN A CA 1
ATOM 1787 C C . ASN A 1 227 ? -14.676 8.162 6.940 1.00 71.50 227 ASN A C 1
ATOM 1789 O O . ASN A 1 227 ? -15.183 8.709 5.960 1.00 71.50 227 ASN A O 1
ATOM 1793 N N . GLY A 1 228 ? -15.074 6.968 7.376 1.00 76.06 228 GLY A N 1
ATOM 1794 C CA . GLY A 1 228 ? -16.203 6.206 6.857 1.00 76.06 228 GLY A CA 1
ATOM 1795 C C . GLY A 1 228 ? -15.900 5.331 5.645 1.00 76.06 228 GLY A C 1
ATOM 1796 O O . GLY A 1 228 ? -16.841 4.792 5.063 1.00 76.06 228 GLY A O 1
ATOM 1797 N N . TYR A 1 229 ? -14.638 5.182 5.231 1.00 81.00 229 TYR A N 1
ATOM 1798 C CA . TYR A 1 229 ? -14.286 4.235 4.166 1.00 81.00 229 TYR A CA 1
ATOM 1799 C C . TYR A 1 229 ? -14.305 2.793 4.677 1.00 81.00 229 TYR A C 1
ATOM 1801 O O . TYR A 1 229 ? -13.856 2.524 5.790 1.00 81.00 229 TYR A O 1
ATOM 1809 N N . VAL A 1 230 ? -14.802 1.872 3.847 1.00 80.56 230 VAL A N 1
ATOM 1810 C CA . VAL A 1 230 ? -14.747 0.426 4.112 1.00 80.56 230 VAL A CA 1
ATOM 1811 C C . VAL A 1 230 ? -13.340 -0.062 3.822 1.00 80.56 230 VAL A C 1
ATOM 1813 O O . VAL A 1 230 ? -12.964 -0.220 2.666 1.00 80.56 230 VAL A O 1
ATOM 1816 N N . GLU A 1 231 ? -12.565 -0.330 4.862 1.00 81.50 231 GLU A N 1
ATOM 1817 C CA . GLU A 1 231 ? -11.203 -0.821 4.700 1.00 81.50 231 GLU A CA 1
ATOM 1818 C C . GLU A 1 231 ? -11.163 -2.317 4.415 1.00 81.50 231 GLU A C 1
ATOM 1820 O O . GLU A 1 231 ? -10.308 -2.789 3.677 1.00 81.50 231 GLU A O 1
ATOM 1825 N N . ASN A 1 232 ? -12.053 -3.110 5.004 1.00 82.00 232 ASN A N 1
ATOM 1826 C CA . ASN A 1 232 ? -12.056 -4.540 4.738 1.00 82.00 232 ASN A CA 1
ATOM 1827 C C . ASN A 1 232 ? -13.437 -5.165 4.881 1.00 82.00 232 ASN A C 1
ATOM 1829 O O . ASN A 1 232 ? -14.250 -4.751 5.703 1.00 82.00 232 ASN A O 1
ATOM 1833 N N . VAL A 1 233 ? -13.685 -6.197 4.077 1.00 88.31 233 VAL A N 1
ATOM 1834 C CA . VAL A 1 233 ? -14.856 -7.065 4.208 1.00 88.31 233 VAL A CA 1
ATOM 1835 C C . VAL A 1 233 ? -14.371 -8.499 4.244 1.00 88.31 233 VAL A C 1
ATOM 1837 O O . VAL A 1 233 ? -13.717 -8.976 3.314 1.00 88.31 233 VAL A O 1
ATOM 1840 N N . MET A 1 234 ? -14.726 -9.195 5.312 1.00 86.44 234 MET A N 1
ATOM 1841 C CA . MET A 1 234 ? -14.325 -10.563 5.582 1.00 86.44 234 MET A CA 1
ATOM 1842 C C . MET A 1 234 ? -15.546 -11.434 5.827 1.00 86.44 234 MET A C 1
ATOM 1844 O O . MET A 1 234 ? -16.546 -10.986 6.366 1.00 86.44 234 MET A O 1
ATOM 1848 N N . ASN A 1 235 ? -15.457 -12.700 5.463 1.00 88.69 235 ASN A N 1
ATOM 1849 C CA . ASN A 1 235 ? -16.475 -13.711 5.669 1.00 88.69 235 ASN A CA 1
ATOM 1850 C C . ASN A 1 235 ? -15.835 -14.914 6.349 1.00 88.69 235 ASN A C 1
ATOM 1852 O O . ASN A 1 235 ? -14.742 -15.332 5.969 1.00 88.69 235 ASN A O 1
ATOM 1856 N N . VAL A 1 236 ? -16.524 -15.474 7.334 1.00 84.62 236 VAL A N 1
ATOM 1857 C CA . VAL A 1 236 ? -16.135 -16.718 7.996 1.00 84.62 236 VAL A CA 1
ATOM 1858 C C . VAL A 1 236 ? -16.963 -17.852 7.401 1.00 84.62 236 VAL A C 1
ATOM 1860 O O . VAL A 1 236 ? -18.195 -17.797 7.411 1.00 84.62 236 VAL A O 1
ATOM 1863 N N . ASP A 1 237 ? -16.303 -18.855 6.833 1.00 85.88 237 ASP A N 1
ATOM 1864 C CA . ASP A 1 237 ? -16.993 -20.036 6.312 1.00 85.88 237 ASP A CA 1
ATOM 1865 C C . ASP A 1 237 ? -17.436 -20.997 7.435 1.00 85.88 237 ASP A C 1
ATOM 1867 O O . ASP A 1 237 ? -17.203 -20.764 8.622 1.00 85.88 237 ASP A O 1
ATOM 1871 N N . GLU A 1 238 ? -18.108 -22.087 7.062 1.00 86.50 238 GLU A N 1
ATOM 1872 C CA . GLU A 1 238 ? -18.589 -23.110 8.005 1.00 86.50 238 GLU A CA 1
ATOM 1873 C C . GLU A 1 238 ? -17.450 -23.810 8.771 1.00 86.50 238 GLU A C 1
ATOM 1875 O O . GLU A 1 238 ? -17.682 -24.372 9.841 1.00 86.50 238 GLU A O 1
ATOM 1880 N N . GLU A 1 239 ? -16.219 -23.755 8.254 1.00 82.44 239 GLU A N 1
ATOM 1881 C CA . GLU A 1 239 ? -15.016 -24.312 8.880 1.00 82.44 239 GLU A CA 1
ATOM 1882 C C . GLU A 1 239 ? -14.302 -23.292 9.786 1.00 82.44 239 GLU A C 1
ATOM 1884 O O . GLU A 1 239 ? -13.245 -23.594 10.344 1.00 82.44 239 GLU A O 1
ATOM 1889 N N . GLY A 1 240 ? -14.853 -22.083 9.936 1.00 79.12 240 GLY A N 1
ATOM 1890 C CA . GLY A 1 240 ? -14.251 -21.010 10.720 1.00 79.12 240 GLY A CA 1
ATOM 1891 C C . GLY A 1 240 ? -13.133 -20.263 9.990 1.00 79.12 240 GLY A C 1
ATOM 1892 O O . GLY A 1 240 ? -12.387 -19.524 10.624 1.00 79.12 240 GLY A O 1
ATOM 1893 N N . LYS A 1 241 ? -12.962 -20.422 8.676 1.00 79.19 241 LYS A N 1
ATOM 1894 C CA . LYS A 1 241 ? -11.851 -19.796 7.945 1.00 79.19 241 LYS A CA 1
ATOM 1895 C C . LYS A 1 241 ? -12.265 -18.476 7.304 1.00 79.19 241 LYS A C 1
ATOM 1897 O O . LYS A 1 241 ? -13.365 -18.331 6.778 1.00 79.19 241 LYS A O 1
ATOM 1902 N N . PHE A 1 242 ? -11.339 -17.517 7.321 1.00 81.06 242 PHE A N 1
ATOM 1903 C CA . PHE A 1 242 ? -11.551 -16.165 6.801 1.00 81.06 242 PHE A CA 1
ATOM 1904 C C . PHE A 1 242 ? -11.352 -16.062 5.295 1.00 81.06 242 PHE A C 1
ATOM 1906 O O . PHE A 1 242 ? -10.294 -16.418 4.788 1.00 81.06 242 PHE A O 1
ATOM 1913 N N . HIS A 1 243 ? -12.300 -15.460 4.594 1.00 87.75 243 HIS A N 1
ATOM 1914 C CA . HIS A 1 243 ? -12.184 -15.089 3.185 1.00 87.75 243 HIS A CA 1
ATOM 1915 C C . HIS A 1 243 ? -12.598 -13.645 3.018 1.00 87.75 243 HIS A C 1
ATOM 1917 O O . HIS A 1 243 ? -13.610 -13.238 3.578 1.00 87.75 243 HIS A O 1
ATOM 1923 N N . GLY A 1 244 ? -11.888 -12.864 2.224 1.00 90.31 244 GLY A N 1
ATOM 1924 C CA . GLY A 1 244 ? -12.298 -11.480 2.047 1.00 90.31 244 GLY A CA 1
ATOM 1925 C C . GLY A 1 244 ? -11.300 -10.644 1.294 1.00 90.31 244 GLY A C 1
ATOM 1926 O O . GLY A 1 244 ? -10.420 -11.169 0.618 1.00 90.31 244 GLY A O 1
ATOM 1927 N N . HIS A 1 245 ? -11.465 -9.337 1.418 1.00 90.38 245 HIS A N 1
ATOM 1928 C CA . HIS A 1 245 ? -10.607 -8.362 0.774 1.00 90.38 245 HIS A CA 1
ATOM 1929 C C . HIS A 1 245 ? -10.362 -7.170 1.694 1.00 90.38 245 HIS A C 1
ATOM 1931 O O . HIS A 1 245 ? -11.214 -6.798 2.504 1.00 90.38 245 HIS A O 1
ATOM 1937 N N . THR A 1 246 ? -9.189 -6.571 1.541 1.00 85.38 246 THR A N 1
ATOM 1938 C CA . THR A 1 246 ? -8.788 -5.320 2.181 1.00 85.38 246 THR A CA 1
ATOM 1939 C C . THR A 1 246 ? -8.534 -4.281 1.104 1.00 85.38 246 THR A C 1
ATOM 1941 O O . THR A 1 246 ? -7.933 -4.588 0.075 1.00 85.38 246 THR A O 1
ATOM 1944 N N . ILE A 1 247 ? -8.955 -3.055 1.368 1.00 82.44 247 ILE A N 1
ATOM 1945 C CA . ILE A 1 247 ? -8.748 -1.854 0.584 1.00 82.44 247 ILE A CA 1
ATOM 1946 C C . ILE A 1 247 ? -8.040 -0.849 1.490 1.00 82.44 247 ILE A C 1
ATOM 1948 O O . ILE A 1 247 ? -8.616 -0.340 2.445 1.00 82.44 247 ILE A O 1
ATOM 1952 N N . GLY A 1 248 ? -6.781 -0.549 1.194 1.00 74.81 248 GLY A N 1
ATOM 1953 C CA . GLY A 1 248 ? -6.098 0.563 1.843 1.00 74.81 248 GLY A CA 1
ATOM 1954 C C . GLY A 1 248 ? -6.433 1.864 1.134 1.00 74.81 248 GLY A C 1
ATOM 1955 O O . GLY A 1 248 ? -6.387 1.912 -0.095 1.00 74.81 248 GLY A O 1
ATOM 1956 N N . TYR A 1 249 ? -6.700 2.929 1.883 1.00 74.88 249 TYR A N 1
ATOM 1957 C CA . TYR A 1 249 ? -6.963 4.262 1.338 1.00 74.88 249 TYR A CA 1
ATOM 1958 C C . TYR A 1 249 ? -5.823 5.227 1.632 1.00 74.88 249 TYR A C 1
ATOM 1960 O O . TYR A 1 249 ? -5.063 5.055 2.583 1.00 74.88 249 TYR A O 1
ATOM 1968 N N . GLY A 1 250 ? -5.696 6.252 0.787 1.00 64.50 250 GLY A N 1
ATOM 1969 C CA . GLY A 1 250 ? -4.740 7.340 0.948 1.00 64.50 250 GLY A CA 1
ATOM 1970 C C . GLY A 1 250 ? -5.155 8.234 2.104 1.00 64.50 250 GLY A C 1
ATOM 1971 O O . GLY A 1 250 ? -5.647 9.336 1.865 1.00 64.50 250 GLY A O 1
ATOM 1972 N N . ASN A 1 251 ? -4.984 7.742 3.328 1.00 61.03 251 ASN A N 1
ATOM 1973 C CA . ASN A 1 251 ? -5.311 8.432 4.563 1.00 61.03 251 ASN A CA 1
ATOM 1974 C C . ASN A 1 251 ? -4.008 8.814 5.250 1.00 61.03 251 ASN A C 1
ATOM 1976 O O . ASN A 1 251 ? -3.359 7.986 5.879 1.00 61.03 251 ASN A O 1
ATOM 1980 N N . ASP A 1 252 ? -3.618 10.073 5.106 1.00 50.16 252 ASP A N 1
ATOM 1981 C CA . ASP A 1 252 ? -2.640 10.645 6.016 1.00 50.16 252 ASP A CA 1
ATOM 1982 C C . ASP A 1 252 ? -3.415 11.335 7.141 1.00 50.16 252 ASP A C 1
ATOM 1984 O O . ASP A 1 252 ? -3.901 12.455 6.970 1.00 50.16 252 ASP A O 1
ATOM 1988 N N . LEU A 1 253 ? -3.599 10.625 8.259 1.00 48.41 253 LEU A N 1
ATOM 1989 C CA . LEU A 1 253 ? -4.212 11.172 9.476 1.00 48.41 253 LEU A CA 1
ATOM 1990 C C . LEU A 1 253 ? -3.366 12.314 10.072 1.00 48.41 253 LEU A C 1
ATOM 1992 O O . LEU A 1 253 ? -3.894 13.135 10.814 1.00 48.41 253 LEU A O 1
ATOM 1996 N N . THR A 1 254 ? -2.083 12.413 9.698 1.00 39.31 254 THR A N 1
ATOM 1997 C CA . THR A 1 254 ? -1.131 13.412 10.208 1.00 39.31 254 THR A CA 1
ATOM 1998 C C . THR A 1 254 ? -1.036 14.679 9.348 1.00 39.31 254 THR A C 1
ATOM 2000 O O . THR A 1 254 ? -0.285 15.594 9.678 1.00 39.31 254 THR A O 1
ATOM 2003 N N . LEU A 1 255 ? -1.813 14.797 8.260 1.00 39.41 255 LEU A N 1
ATOM 2004 C CA . LEU A 1 255 ? -1.856 16.006 7.424 1.00 39.41 255 LEU A CA 1
ATOM 2005 C C . LEU A 1 255 ? -3.204 16.740 7.550 1.00 39.41 255 LEU A C 1
ATOM 2007 O O . LEU A 1 255 ? -4.053 16.639 6.657 1.00 39.41 255 LEU A O 1
ATOM 2011 N N . PRO A 1 256 ? -3.397 17.562 8.600 1.00 39.34 256 PRO A N 1
ATOM 2012 C CA . PRO A 1 256 ? -4.670 18.230 8.882 1.00 39.34 256 PRO A CA 1
ATOM 2013 C C . PRO A 1 256 ? -5.127 19.254 7.827 1.00 39.34 256 PRO A C 1
ATOM 2015 O O . PRO A 1 256 ? -6.264 19.719 7.874 1.00 39.34 256 PRO A O 1
ATOM 2018 N N . VAL A 1 257 ? -4.299 19.640 6.846 1.00 40.81 257 VAL A N 1
ATOM 2019 C CA . VAL A 1 257 ? -4.543 20.920 6.151 1.00 40.81 257 VAL A CA 1
ATOM 2020 C C . VAL A 1 257 ? -5.028 20.808 4.705 1.00 40.81 257 VAL A C 1
ATOM 2022 O O . VAL A 1 257 ? -5.558 21.790 4.182 1.00 40.81 257 VAL A O 1
ATOM 2025 N N . ARG A 1 258 ? -4.952 19.656 4.021 1.00 44.25 258 ARG A N 1
ATOM 2026 C CA . ARG A 1 258 ? -5.571 19.518 2.682 1.00 44.25 258 ARG A CA 1
ATOM 2027 C C . ARG A 1 258 ? -6.021 18.095 2.379 1.00 44.25 258 ARG A C 1
ATOM 2029 O O . ARG A 1 258 ? -5.260 17.315 1.811 1.00 44.25 258 ARG A O 1
ATOM 2036 N N . GLN A 1 259 ? -7.317 17.838 2.563 1.00 54.06 259 GLN A N 1
ATOM 2037 C CA . GLN A 1 259 ? -8.032 16.854 1.748 1.00 54.06 259 GLN A CA 1
ATOM 2038 C C . GLN A 1 259 ? -7.979 17.325 0.285 1.00 54.06 259 GLN A C 1
ATOM 2040 O O . GLN A 1 259 ? -8.833 18.063 -0.211 1.00 54.06 259 GLN A O 1
ATOM 2045 N N . GLY A 1 260 ? -6.887 17.002 -0.408 1.00 54.97 260 GLY A N 1
ATOM 2046 C CA . GLY A 1 260 ? -6.804 17.198 -1.847 1.00 54.97 260 GLY A CA 1
ATOM 2047 C C . GLY A 1 260 ? -7.866 16.345 -2.542 1.00 54.97 260 GLY A C 1
ATOM 2048 O O . GLY A 1 260 ? -8.394 15.403 -1.964 1.00 54.97 260 GLY A O 1
ATOM 2049 N N . LYS A 1 261 ? -8.093 16.584 -3.837 1.00 63.06 261 LYS A N 1
ATOM 2050 C CA . LYS A 1 261 ? -8.903 15.734 -4.751 1.00 63.06 261 LYS A CA 1
ATOM 2051 C C . LYS A 1 261 ? -8.515 14.236 -4.787 1.00 63.06 261 LYS A C 1
ATOM 2053 O O . LYS A 1 261 ? -9.005 13.473 -5.614 1.00 63.06 261 LYS A O 1
ATOM 2058 N N . ASP A 1 262 ? -7.480 13.897 -4.042 1.00 56.66 262 ASP A N 1
ATOM 2059 C CA . ASP A 1 262 ? -6.764 12.650 -4.050 1.00 56.66 262 ASP A CA 1
ATOM 2060 C C . ASP A 1 262 ? -7.053 11.870 -2.729 1.00 56.66 262 ASP A C 1
ATOM 2062 O O . ASP A 1 262 ? -6.878 10.656 -2.713 1.00 56.66 262 ASP A O 1
ATOM 2066 N N . PHE A 1 263 ? -7.574 12.520 -1.667 1.00 64.75 263 PHE A N 1
ATOM 2067 C CA . PHE A 1 263 ? -8.009 11.876 -0.412 1.00 64.75 263 PHE A CA 1
ATOM 2068 C C . PHE A 1 263 ? -9.103 10.832 -0.670 1.00 64.75 263 PHE A C 1
ATOM 2070 O O . PHE A 1 263 ? -9.980 11.058 -1.505 1.00 64.75 263 PHE A O 1
ATOM 2077 N N . GLY A 1 264 ? -9.044 9.699 0.038 1.00 65.25 264 GLY A N 1
ATOM 2078 C CA . GLY A 1 264 ? -10.004 8.606 -0.143 1.00 65.25 264 GLY A CA 1
ATOM 2079 C C . GLY A 1 264 ? -9.819 7.791 -1.422 1.00 65.25 264 GLY A C 1
ATOM 2080 O O . GLY A 1 264 ? -10.682 6.996 -1.781 1.00 65.25 264 GLY A O 1
ATOM 2081 N N . LYS A 1 265 ? -8.704 7.968 -2.138 1.00 75.50 265 LYS A N 1
ATOM 2082 C CA . LYS A 1 265 ? -8.345 7.066 -3.235 1.00 75.50 265 LYS A CA 1
ATOM 2083 C C . LYS A 1 265 ? -7.769 5.769 -2.695 1.00 75.50 265 LYS A C 1
ATOM 2085 O O . LYS A 1 265 ? -6.973 5.785 -1.759 1.00 75.50 265 LYS A O 1
ATOM 2090 N N . GLU A 1 266 ? -8.133 4.671 -3.342 1.00 78.88 266 GLU A N 1
ATOM 2091 C CA . GLU A 1 266 ? -7.562 3.352 -3.086 1.00 78.88 266 GLU A CA 1
ATOM 2092 C C . GLU A 1 266 ? -6.043 3.381 -3.329 1.00 78.88 266 GLU A C 1
ATOM 2094 O O . GLU A 1 266 ? -5.575 3.720 -4.419 1.00 78.88 266 GLU A O 1
ATOM 2099 N N . LEU A 1 267 ? -5.269 3.036 -2.302 1.00 75.25 267 LEU A N 1
ATOM 2100 C CA . LEU A 1 267 ? -3.832 2.770 -2.365 1.00 75.25 267 LEU A CA 1
ATOM 2101 C C . LEU A 1 267 ? -3.557 1.337 -2.729 1.00 75.25 267 LEU A C 1
ATOM 2103 O O . LEU A 1 267 ? -2.623 1.058 -3.473 1.00 75.25 267 LEU A O 1
ATOM 2107 N N . TYR A 1 268 ? -4.332 0.418 -2.174 1.00 79.69 268 TYR A N 1
ATOM 2108 C CA . TYR A 1 268 ? -4.168 -0.975 -2.499 1.00 79.69 268 TYR A CA 1
ATOM 2109 C C . TYR A 1 268 ? -5.450 -1.757 -2.296 1.00 79.69 268 TYR A C 1
ATOM 2111 O O . TYR A 1 268 ? -6.302 -1.368 -1.511 1.00 79.69 268 TYR A O 1
ATOM 2119 N N . THR A 1 269 ? -5.549 -2.880 -2.993 1.00 87.31 269 THR A N 1
ATOM 2120 C CA . THR A 1 269 ? -6.558 -3.915 -2.767 1.00 87.31 269 THR A CA 1
ATOM 2121 C C . THR A 1 269 ? -5.835 -5.243 -2.615 1.00 87.31 269 THR A C 1
ATOM 2123 O O . THR A 1 269 ? -4.860 -5.482 -3.328 1.00 87.31 269 THR A O 1
ATOM 2126 N N . VAL A 1 270 ? -6.239 -6.082 -1.666 1.00 86.25 270 VAL A N 1
ATOM 2127 C CA . VAL A 1 270 ? -5.635 -7.398 -1.415 1.00 86.25 270 VAL A CA 1
ATOM 2128 C C . VAL A 1 270 ? -6.733 -8.378 -1.033 1.00 86.25 270 VAL A C 1
ATOM 2130 O O . VAL A 1 270 ? -7.489 -8.110 -0.106 1.00 86.25 270 VAL A O 1
ATOM 2133 N N . ASP A 1 271 ? -6.759 -9.532 -1.692 1.00 91.44 271 ASP A N 1
ATOM 2134 C CA . ASP A 1 271 ? -7.662 -10.633 -1.365 1.00 91.44 271 ASP A CA 1
ATOM 2135 C C . ASP A 1 271 ? -7.023 -11.623 -0.375 1.00 91.44 271 ASP A C 1
ATOM 2137 O O . ASP A 1 271 ? -5.802 -11.834 -0.347 1.00 91.44 271 ASP A O 1
ATOM 2141 N N . TYR A 1 272 ? -7.871 -12.264 0.426 1.00 88.19 272 TYR A N 1
ATOM 2142 C CA . TYR A 1 272 ? -7.511 -13.233 1.454 1.00 88.19 272 TYR A CA 1
ATOM 2143 C C . TYR A 1 272 ? -8.345 -14.506 1.314 1.00 88.19 272 TYR A C 1
ATOM 2145 O O . TYR A 1 272 ? -9.563 -14.458 1.141 1.00 88.19 272 TYR A O 1
ATOM 2153 N N . VAL A 1 273 ? -7.681 -15.654 1.456 1.00 88.81 273 VAL A N 1
ATOM 2154 C CA . VAL A 1 273 ? -8.303 -16.981 1.542 1.00 88.81 273 VAL A CA 1
ATOM 2155 C C . VAL A 1 273 ? -7.715 -17.702 2.745 1.00 88.81 273 VAL A C 1
ATOM 2157 O O . VAL A 1 273 ? -6.500 -17.879 2.847 1.00 88.81 273 VAL A O 1
ATOM 2160 N N . HIS A 1 274 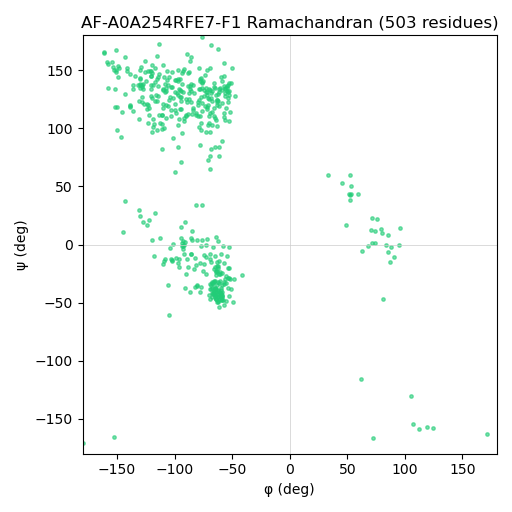? -8.587 -18.122 3.649 1.00 85.25 274 HIS A N 1
ATOM 2161 C CA . HIS A 1 274 ? -8.258 -18.672 4.964 1.00 85.25 274 HIS A CA 1
ATOM 2162 C C . HIS A 1 274 ? -7.326 -17.772 5.796 1.00 85.25 274 HIS A C 1
ATOM 2164 O O . HIS A 1 274 ? -6.361 -18.252 6.385 1.00 85.25 274 HIS A O 1
ATOM 2170 N N . GLY A 1 275 ? -7.580 -16.459 5.800 1.00 76.94 275 GLY A N 1
ATOM 2171 C CA . GLY A 1 275 ? -6.779 -15.465 6.533 1.00 76.94 275 GLY A CA 1
ATOM 2172 C C . GLY A 1 275 ? -5.414 -15.156 5.908 1.00 76.94 275 GLY A C 1
ATOM 2173 O O . GLY A 1 275 ? -4.662 -14.339 6.426 1.00 76.94 275 GLY A O 1
ATOM 2174 N N . VAL A 1 276 ? -5.090 -15.769 4.768 1.00 81.69 276 VAL A N 1
ATOM 2175 C CA . VAL A 1 276 ? -3.793 -15.635 4.107 1.00 81.69 276 VAL A CA 1
ATOM 2176 C C . VAL A 1 276 ? -3.963 -14.938 2.758 1.00 81.69 276 VAL A C 1
ATOM 2178 O O . VAL A 1 276 ? -4.859 -15.294 1.991 1.00 81.69 276 VAL A O 1
ATOM 2181 N N . ARG A 1 277 ? -3.079 -13.979 2.433 1.00 85.31 277 ARG A N 1
ATOM 2182 C CA . ARG A 1 277 ? -3.109 -13.271 1.139 1.00 85.31 277 ARG A CA 1
ATOM 2183 C C . ARG A 1 277 ? -3.104 -14.263 -0.019 1.00 85.31 277 ARG A C 1
ATOM 2185 O O . ARG A 1 277 ? -2.228 -15.135 -0.102 1.00 85.31 277 ARG A O 1
ATOM 2192 N N . ASN A 1 278 ? -4.075 -14.143 -0.909 1.00 92.06 278 ASN A N 1
ATOM 2193 C CA . ASN A 1 278 ? -4.247 -15.064 -2.023 1.00 92.06 278 ASN A CA 1
ATOM 2194 C C . ASN A 1 278 ? -5.047 -14.383 -3.132 1.00 92.06 278 ASN A C 1
ATOM 2196 O O . ASN A 1 278 ? -6.063 -13.773 -2.838 1.00 92.06 278 ASN A O 1
ATOM 2200 N N . GLY A 1 279 ? -4.614 -14.502 -4.386 1.00 93.56 279 GLY A N 1
ATOM 2201 C CA . GLY A 1 279 ? -5.202 -13.758 -5.506 1.00 93.56 279 GLY A CA 1
ATOM 2202 C C . GLY A 1 279 ? -4.284 -12.639 -5.988 1.00 93.56 279 GLY A C 1
ATOM 2203 O O . GLY A 1 279 ? -3.070 -12.735 -5.837 1.00 93.56 279 GLY A O 1
ATOM 2204 N N . THR A 1 280 ? -4.828 -11.588 -6.598 1.00 94.06 280 THR A N 1
ATOM 2205 C CA . THR A 1 280 ? -4.025 -10.488 -7.152 1.00 94.06 280 THR A CA 1
ATOM 2206 C C . THR A 1 280 ? -4.283 -9.214 -6.376 1.00 94.06 280 THR A C 1
ATOM 2208 O O . THR A 1 280 ? -5.348 -8.619 -6.483 1.00 94.06 280 THR A O 1
ATOM 2211 N N . ALA A 1 281 ? -3.273 -8.765 -5.640 1.00 88.25 281 ALA A N 1
ATOM 2212 C CA . ALA A 1 281 ? -3.312 -7.462 -5.013 1.00 88.25 281 ALA A CA 1
ATOM 2213 C C . ALA A 1 281 ? -3.010 -6.365 -6.034 1.00 88.25 281 ALA A C 1
ATOM 2215 O O . ALA A 1 281 ? -2.125 -6.535 -6.877 1.00 88.25 281 ALA A O 1
ATOM 2216 N N . LYS A 1 282 ? -3.677 -5.219 -5.933 1.00 87.56 282 LYS A N 1
ATOM 2217 C CA . LYS A 1 282 ? -3.304 -4.015 -6.686 1.00 87.56 282 LYS A CA 1
ATOM 2218 C C . LYS A 1 282 ? -2.699 -3.010 -5.734 1.00 87.56 282 LYS A C 1
ATOM 2220 O O . LYS A 1 282 ? -3.305 -2.752 -4.710 1.00 87.56 282 LYS A O 1
ATOM 2225 N N . PHE A 1 283 ? -1.553 -2.434 -6.069 1.00 79.06 283 PHE A N 1
ATOM 2226 C CA . PHE A 1 283 ? -0.930 -1.346 -5.316 1.00 79.06 283 PHE A CA 1
ATOM 2227 C C . PHE A 1 283 ? -0.839 -0.126 -6.217 1.00 79.06 283 PHE A C 1
ATOM 2229 O O . PHE A 1 283 ? -0.005 -0.063 -7.120 1.00 79.06 283 PHE A O 1
ATOM 2236 N N . TYR A 1 284 ? -1.724 0.830 -6.002 1.00 78.69 284 TYR A N 1
ATOM 2237 C CA . TYR A 1 284 ? -1.753 2.098 -6.698 1.00 78.69 284 TYR A CA 1
ATOM 2238 C C . TYR A 1 284 ? -0.658 3.018 -6.175 1.00 78.69 284 TYR A C 1
ATOM 2240 O O . TYR A 1 284 ? -0.396 3.130 -4.977 1.00 78.69 284 TYR A O 1
ATOM 2248 N N . ARG A 1 285 ? -0.007 3.718 -7.101 1.00 68.75 285 ARG A N 1
ATOM 2249 C CA . ARG A 1 285 ? 0.901 4.794 -6.744 1.00 68.75 285 ARG A CA 1
ATOM 2250 C C . ARG A 1 285 ? 0.092 5.925 -6.141 1.00 68.75 285 ARG A C 1
ATOM 2252 O O . ARG A 1 285 ? -0.750 6.524 -6.812 1.00 68.75 285 ARG A O 1
ATOM 2259 N N . TYR A 1 286 ? 0.452 6.295 -4.928 1.00 59.53 286 TYR A N 1
ATOM 2260 C CA . TYR A 1 286 ? -0.043 7.510 -4.331 1.00 59.53 286 TYR A CA 1
ATOM 2261 C C . TYR A 1 286 ? 1.007 8.044 -3.372 1.00 59.53 286 TYR A C 1
ATOM 2263 O O . TYR A 1 286 ? 1.367 7.400 -2.393 1.00 59.53 286 TYR A O 1
ATOM 2271 N N . SER A 1 287 ? 1.500 9.240 -3.641 1.00 47.50 287 SER A N 1
ATOM 2272 C CA . SER A 1 287 ? 2.081 10.036 -2.578 1.00 47.50 287 SER A CA 1
ATOM 2273 C C . SER A 1 287 ? 1.584 11.461 -2.744 1.00 47.50 287 SER A C 1
ATOM 2275 O O . SER A 1 287 ? 1.600 12.024 -3.843 1.00 47.50 287 SER A O 1
ATOM 2277 N N . ALA A 1 288 ? 1.139 12.067 -1.643 1.00 44.25 288 ALA A N 1
ATOM 2278 C CA . ALA A 1 288 ? 0.981 13.515 -1.575 1.00 44.25 288 ALA A CA 1
ATOM 2279 C C . ALA A 1 288 ? 2.290 14.219 -2.008 1.00 44.25 288 ALA A C 1
ATOM 2281 O O . ALA A 1 288 ? 2.242 15.271 -2.647 1.00 44.25 288 ALA A O 1
ATOM 2282 N N . MET A 1 289 ? 3.435 13.558 -1.779 1.00 38.34 289 MET A N 1
ATOM 2283 C CA . MET A 1 289 ? 4.781 13.950 -2.209 1.00 38.34 289 MET A CA 1
ATOM 2284 C C . MET A 1 289 ? 4.959 14.033 -3.740 1.00 38.34 289 MET A C 1
ATOM 2286 O O . MET A 1 289 ? 5.655 14.923 -4.216 1.00 38.34 289 MET A O 1
ATOM 2290 N N . ASP A 1 290 ? 4.285 13.207 -4.547 1.00 49.56 290 ASP A N 1
ATOM 2291 C CA . ASP A 1 290 ? 4.355 13.262 -6.022 1.00 49.56 290 ASP A CA 1
ATOM 2292 C C . ASP A 1 290 ? 3.557 14.439 -6.611 1.00 49.56 290 ASP A C 1
ATOM 2294 O O . ASP A 1 290 ? 3.806 14.891 -7.734 1.00 49.56 290 ASP A O 1
ATOM 2298 N N . ASN A 1 291 ? 2.578 14.944 -5.855 1.00 47.06 291 ASN A N 1
ATOM 2299 C CA . ASN A 1 291 ? 1.837 16.164 -6.169 1.00 47.06 291 ASN A CA 1
ATOM 2300 C C . ASN A 1 291 ? 2.534 17.431 -5.657 1.00 47.06 291 ASN A C 1
ATOM 2302 O O . ASN A 1 291 ? 2.110 18.532 -6.036 1.00 47.06 291 ASN A O 1
ATOM 2306 N N . ILE A 1 292 ? 3.608 17.306 -4.864 1.00 50.28 292 ILE A N 1
ATOM 2307 C CA . ILE A 1 292 ? 4.566 18.394 -4.659 1.00 50.28 292 ILE A CA 1
ATOM 2308 C C . ILE A 1 292 ? 5.267 18.555 -5.997 1.00 50.28 292 ILE A C 1
ATOM 2310 O O . ILE A 1 292 ? 6.309 17.970 -6.276 1.00 50.28 292 ILE A O 1
ATOM 2314 N N . GLY A 1 293 ? 4.610 19.294 -6.890 1.00 48.19 293 GLY A N 1
ATOM 2315 C CA . GLY A 1 293 ? 5.131 19.588 -8.202 1.00 48.19 293 GLY A CA 1
ATOM 2316 C C . GLY A 1 293 ? 6.513 20.174 -8.008 1.00 48.19 293 GLY A C 1
ATOM 2317 O O . GLY A 1 293 ? 6.639 21.321 -7.586 1.00 48.19 293 GLY A O 1
ATOM 2318 N N . VAL A 1 294 ? 7.538 19.386 -8.323 1.00 49.16 294 VAL A N 1
ATOM 2319 C CA . VAL A 1 294 ? 8.890 19.885 -8.509 1.00 49.16 294 VAL A CA 1
ATOM 2320 C C . VAL A 1 294 ? 8.800 20.785 -9.735 1.00 49.16 294 VAL A C 1
ATOM 2322 O O . VAL A 1 294 ? 8.959 20.377 -10.885 1.00 49.16 294 VAL A O 1
ATOM 2325 N N . THR A 1 295 ? 8.392 22.027 -9.505 1.00 52.12 295 THR A N 1
ATOM 2326 C CA . THR A 1 295 ? 8.520 23.089 -10.480 1.00 52.12 295 THR A CA 1
ATOM 2327 C C . THR A 1 295 ? 10.001 23.361 -10.574 1.00 52.12 295 THR A C 1
ATOM 2329 O O . THR A 1 295 ? 10.607 23.844 -9.617 1.00 52.12 295 THR A O 1
ATOM 2332 N N . ASP A 1 296 ? 10.581 23.059 -11.730 1.00 51.91 296 ASP A N 1
ATOM 2333 C CA . ASP A 1 296 ? 11.893 23.579 -12.072 1.00 51.91 296 ASP A CA 1
ATOM 2334 C C . ASP A 1 296 ? 11.805 25.111 -11.978 1.00 51.91 296 ASP A C 1
ATOM 2336 O O . ASP A 1 296 ? 11.165 25.769 -12.812 1.00 51.91 296 ASP A O 1
ATOM 2340 N N . LYS A 1 297 ? 12.417 25.676 -10.926 1.00 56.91 297 LYS A N 1
ATOM 2341 C CA . LYS A 1 297 ? 12.398 27.119 -10.643 1.00 56.91 297 LYS A CA 1
ATOM 2342 C C . LYS A 1 297 ? 12.904 27.930 -11.840 1.00 56.91 297 LYS A C 1
ATOM 2344 O O . LYS A 1 297 ? 12.471 29.066 -12.016 1.00 56.91 297 LYS A O 1
ATOM 2349 N N . LYS A 1 298 ? 13.771 27.356 -12.685 1.00 63.41 298 LYS A N 1
ATOM 2350 C CA . LYS A 1 298 ? 14.312 28.025 -13.876 1.00 63.41 298 LYS A CA 1
ATOM 2351 C C . LYS A 1 298 ? 13.367 27.950 -15.073 1.00 63.41 298 LYS A C 1
ATOM 2353 O O . LYS A 1 298 ? 13.281 28.916 -15.824 1.00 63.41 298 LYS A O 1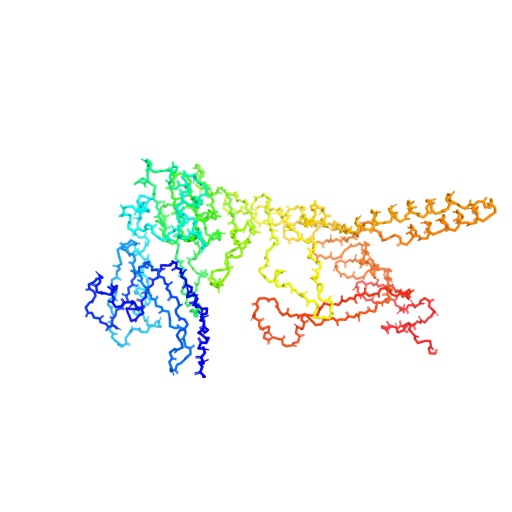
ATOM 2358 N N . LYS A 1 299 ? 12.649 26.839 -15.268 1.00 64.38 299 LYS A N 1
ATOM 2359 C CA . LYS A 1 299 ? 11.815 26.632 -16.470 1.00 64.38 299 LYS A CA 1
ATOM 2360 C C . LYS A 1 299 ? 10.339 26.987 -16.296 1.00 64.38 299 LYS A C 1
ATOM 2362 O O . LYS A 1 299 ? 9.629 27.020 -17.300 1.00 64.38 299 LYS A O 1
ATOM 2367 N N . LYS A 1 300 ? 9.852 27.207 -15.063 1.00 63.38 300 LYS A N 1
ATOM 2368 C CA . LYS A 1 300 ? 8.413 27.375 -14.739 1.00 63.38 300 LYS A CA 1
ATOM 2369 C C . LYS A 1 300 ? 7.508 26.284 -15.349 1.00 63.38 300 LYS A C 1
ATOM 2371 O O . LYS A 1 300 ? 6.293 26.452 -15.425 1.00 63.38 300 LYS A O 1
ATOM 2376 N N . LYS A 1 301 ? 8.077 25.159 -15.791 1.00 58.44 301 LYS A N 1
ATOM 2377 C CA . LYS A 1 301 ? 7.339 24.001 -16.289 1.00 58.44 301 LYS A CA 1
ATOM 2378 C C . LYS A 1 301 ? 7.177 23.031 -15.134 1.00 58.44 301 LYS A C 1
ATOM 2380 O O . LYS A 1 301 ? 8.137 22.739 -14.424 1.00 58.44 301 LYS A O 1
ATOM 2385 N N . LYS A 1 302 ? 5.957 22.529 -14.964 1.00 55.72 302 LYS A N 1
ATOM 2386 C CA . LYS A 1 302 ? 5.730 21.323 -14.172 1.00 55.72 302 LYS A CA 1
ATOM 2387 C C . LYS A 1 302 ? 6.477 20.200 -14.886 1.00 55.72 302 LYS A C 1
ATOM 2389 O O . LYS A 1 302 ? 6.253 20.017 -16.083 1.00 55.72 302 LYS A O 1
ATOM 2394 N N . LEU A 1 303 ? 7.389 19.524 -14.191 1.00 51.97 303 LEU A N 1
ATOM 2395 C CA . LEU A 1 303 ? 7.934 18.270 -14.701 1.00 51.97 303 LEU A CA 1
ATOM 2396 C C . LEU A 1 303 ? 6.750 17.338 -14.993 1.00 51.97 303 LEU A C 1
ATOM 2398 O O . LEU A 1 303 ? 5.766 17.323 -14.246 1.00 51.97 303 LEU A O 1
ATOM 2402 N N . GLU A 1 304 ? 6.794 16.658 -16.136 1.00 54.53 304 GLU A N 1
ATOM 2403 C CA . GLU A 1 304 ? 5.734 15.730 -16.510 1.00 54.53 304 GLU A CA 1
ATOM 2404 C C . GLU A 1 304 ? 5.646 14.631 -15.452 1.00 54.53 304 GLU A C 1
ATOM 2406 O O . GLU A 1 304 ? 6.659 14.138 -14.954 1.00 54.53 304 GLU A O 1
ATOM 2411 N N . LYS A 1 305 ? 4.414 14.318 -15.049 1.00 53.81 305 LYS A N 1
ATOM 2412 C CA . LYS A 1 305 ? 4.136 13.355 -13.986 1.00 53.81 305 LYS A CA 1
ATOM 2413 C C . LYS A 1 305 ? 4.791 12.021 -14.331 1.00 53.81 305 LYS A C 1
ATOM 2415 O O . LYS A 1 305 ? 4.679 11.555 -15.465 1.00 53.81 305 LYS A O 1
ATOM 2420 N N . TYR A 1 306 ? 5.450 11.415 -13.345 1.00 55.34 306 TYR A N 1
ATOM 2421 C CA . TYR A 1 306 ? 6.070 10.103 -13.486 1.00 55.34 306 TYR A CA 1
ATOM 2422 C C . TYR A 1 306 ? 5.106 9.058 -14.072 1.00 55.34 306 TYR A C 1
ATOM 2424 O O . TYR A 1 306 ? 3.886 9.115 -13.916 1.00 55.34 306 TYR A O 1
ATOM 2432 N N . TYR A 1 307 ? 5.685 8.077 -14.764 1.00 65.56 307 TYR A N 1
ATOM 2433 C CA . TYR A 1 307 ? 4.950 7.166 -15.633 1.00 65.56 307 TYR A CA 1
ATOM 2434 C C . TYR A 1 307 ? 4.113 6.104 -14.917 1.00 65.56 307 TYR A C 1
ATOM 2436 O O . TYR A 1 307 ? 3.230 5.571 -15.560 1.00 65.56 307 TYR A O 1
ATOM 2444 N N . PHE A 1 308 ? 4.324 5.814 -13.635 1.00 72.50 308 PHE A N 1
ATOM 2445 C CA . PHE A 1 308 ? 3.757 4.642 -12.946 1.00 72.50 308 PHE A CA 1
ATOM 2446 C C . PHE A 1 308 ? 2.346 4.884 -12.357 1.00 72.50 308 PHE A C 1
ATOM 2448 O O . PHE A 1 308 ? 2.126 5.910 -11.714 1.00 72.50 308 PHE A O 1
ATOM 2455 N N . LEU A 1 309 ? 1.412 3.945 -12.572 1.00 80.69 309 LEU A N 1
ATOM 2456 C CA . LEU A 1 309 ? 0.029 3.956 -12.060 1.00 80.69 309 LEU A CA 1
ATOM 2457 C C . LEU A 1 309 ? -0.179 2.979 -10.911 1.00 80.69 309 LEU A C 1
ATOM 2459 O O . LEU A 1 309 ? -0.597 3.405 -9.842 1.00 80.69 309 LEU A O 1
ATOM 2463 N N . HIS A 1 310 ? 0.043 1.685 -11.146 1.00 83.12 310 HIS A N 1
ATOM 2464 C CA . HIS A 1 310 ? -0.159 0.649 -10.135 1.00 83.12 310 HIS A CA 1
ATOM 2465 C C . HIS A 1 310 ? 0.619 -0.632 -10.448 1.00 83.12 310 HIS A C 1
ATOM 2467 O O . HIS A 1 310 ? 0.980 -0.883 -11.602 1.00 83.12 310 HIS A O 1
ATOM 2473 N N . LEU A 1 311 ? 0.880 -1.426 -9.410 1.00 85.38 311 LEU A N 1
ATOM 2474 C CA . LEU A 1 311 ? 1.383 -2.795 -9.492 1.00 85.38 311 LEU A CA 1
ATOM 2475 C C . LEU A 1 311 ? 0.222 -3.772 -9.333 1.00 85.38 311 LEU A C 1
ATOM 2477 O O . LEU A 1 311 ? -0.634 -3.559 -8.482 1.00 85.38 311 LEU A O 1
ATOM 2481 N N . GLU A 1 312 ? 0.236 -4.864 -10.083 1.00 92.12 312 GLU A N 1
ATOM 2482 C CA . GLU A 1 312 ? -0.551 -6.060 -9.792 1.00 92.12 312 GLU A CA 1
ATOM 2483 C C . GLU A 1 312 ? 0.397 -7.129 -9.255 1.00 92.12 312 GLU A C 1
ATOM 2485 O O . GLU A 1 312 ? 1.346 -7.517 -9.936 1.00 92.12 312 GLU A O 1
ATOM 2490 N N . VAL A 1 313 ? 0.170 -7.584 -8.027 1.00 89.88 313 VAL A N 1
ATOM 2491 C CA . VAL A 1 313 ? 1.041 -8.513 -7.307 1.00 89.88 313 VAL A CA 1
ATOM 2492 C C . VAL A 1 313 ? 0.252 -9.781 -6.993 1.00 89.88 313 VAL A C 1
ATOM 2494 O O . VAL A 1 313 ? -0.644 -9.749 -6.147 1.00 89.88 313 VAL A O 1
ATOM 2497 N N . PRO A 1 314 ? 0.542 -10.907 -7.664 1.00 93.88 314 PRO A N 1
ATOM 2498 C CA . PRO A 1 314 ? -0.133 -12.157 -7.379 1.00 93.88 314 PRO A CA 1
ATOM 2499 C C . PRO A 1 314 ? 0.441 -12.803 -6.116 1.00 93.88 314 PRO A C 1
ATOM 2501 O O . PRO A 1 314 ? 1.655 -12.918 -5.948 1.00 93.88 314 PRO A O 1
ATOM 2504 N N . TYR A 1 315 ? -0.450 -13.262 -5.249 1.00 91.56 315 TYR A N 1
ATOM 2505 C CA . TYR A 1 315 ? -0.165 -13.990 -4.027 1.00 91.56 315 TYR A CA 1
ATOM 2506 C C . TYR A 1 315 ? -0.720 -15.408 -4.110 1.00 91.56 315 TYR A C 1
ATOM 2508 O O . TYR A 1 315 ? -1.829 -15.639 -4.593 1.00 91.56 315 TYR A O 1
ATOM 2516 N N . ARG A 1 316 ? 0.033 -16.360 -3.558 1.00 93.62 316 ARG A N 1
ATOM 2517 C CA . ARG A 1 316 ? -0.406 -17.735 -3.323 1.00 93.62 316 ARG A CA 1
ATOM 2518 C C . ARG A 1 316 ? 0.049 -18.157 -1.936 1.00 93.62 316 ARG A C 1
ATOM 2520 O O . ARG A 1 316 ? 1.246 -18.284 -1.695 1.00 93.62 316 ARG A O 1
ATOM 2527 N N . LYS A 1 317 ? -0.906 -18.410 -1.037 1.00 90.44 317 LYS A N 1
ATOM 2528 C CA . LYS A 1 317 ? -0.631 -18.785 0.365 1.00 90.44 317 LYS A CA 1
ATOM 2529 C C . LYS A 1 317 ? 0.312 -17.789 1.063 1.00 90.44 317 LYS A C 1
ATOM 2531 O O . LYS A 1 317 ? 1.248 -18.190 1.747 1.00 90.44 317 LYS A O 1
ATOM 2536 N N . GLY A 1 318 ? 0.085 -16.493 0.861 1.00 84.06 318 GLY A N 1
ATOM 2537 C CA . GLY A 1 318 ? 0.785 -15.426 1.580 1.00 84.06 318 GLY A CA 1
ATOM 2538 C C . GLY A 1 318 ? 2.104 -15.007 0.944 1.00 84.06 318 GLY A C 1
ATOM 2539 O O . GLY A 1 318 ? 2.598 -13.923 1.237 1.00 84.06 318 GLY A O 1
ATOM 2540 N N . ALA A 1 319 ? 2.645 -15.812 0.029 1.00 84.56 319 ALA A N 1
ATOM 2541 C CA . ALA A 1 319 ? 3.848 -15.483 -0.719 1.00 84.56 319 ALA A CA 1
ATOM 2542 C C . ALA A 1 319 ? 3.507 -14.894 -2.092 1.00 84.56 319 ALA A C 1
ATOM 2544 O O . ALA A 1 319 ? 2.570 -15.349 -2.752 1.00 84.56 319 ALA A O 1
ATOM 2545 N N . VAL A 1 320 ? 4.289 -13.912 -2.544 1.00 86.19 320 VAL A N 1
ATOM 2546 C CA . VAL A 1 320 ? 4.234 -13.399 -3.915 1.00 86.19 320 VAL A CA 1
ATOM 2547 C C . VAL A 1 320 ? 4.620 -14.530 -4.861 1.00 86.19 320 VAL A C 1
ATOM 2549 O O . VAL A 1 320 ? 5.711 -15.098 -4.762 1.00 86.19 320 VAL A O 1
ATOM 2552 N N . HIS A 1 321 ? 3.713 -14.892 -5.760 1.00 93.25 321 HIS A N 1
ATOM 2553 C CA . HIS A 1 321 ? 3.867 -16.052 -6.623 1.00 93.25 321 HIS A CA 1
ATOM 2554 C C . HIS A 1 321 ? 3.115 -15.844 -7.937 1.00 93.25 321 HIS A C 1
ATOM 2556 O O . HIS A 1 321 ? 1.890 -15.740 -7.945 1.00 93.25 321 HIS A O 1
ATOM 2562 N N . GLY A 1 322 ? 3.833 -15.838 -9.059 1.00 94.38 322 GLY A N 1
ATOM 2563 C CA . GLY A 1 322 ? 3.284 -15.534 -10.382 1.00 94.38 322 GLY A CA 1
ATOM 2564 C C . GLY A 1 322 ? 3.948 -14.312 -11.011 1.00 94.38 322 GLY A C 1
ATOM 2565 O O . GLY A 1 322 ? 5.080 -13.979 -10.680 1.00 94.38 322 GLY A O 1
ATOM 2566 N N . MET A 1 323 ? 3.267 -13.653 -11.948 1.00 95.94 323 MET A N 1
ATOM 2567 C CA . MET A 1 323 ? 3.798 -12.476 -12.642 1.00 95.94 323 MET A CA 1
ATOM 2568 C C . MET A 1 323 ? 3.340 -11.181 -11.969 1.00 95.94 323 MET A C 1
ATOM 2570 O O . MET A 1 323 ? 2.146 -10.891 -11.963 1.00 95.94 323 MET A O 1
ATOM 2574 N N . VAL A 1 324 ? 4.277 -10.398 -11.434 1.00 91.00 324 VAL A N 1
ATOM 2575 C CA . VAL A 1 324 ? 4.005 -9.024 -11.002 1.00 91.00 324 VAL A CA 1
ATOM 2576 C C . VAL A 1 324 ? 3.999 -8.120 -12.230 1.00 91.00 324 VAL A C 1
ATOM 2578 O O . VAL A 1 324 ? 4.991 -8.065 -12.960 1.00 91.00 324 VAL A O 1
ATOM 2581 N N . ASN A 1 325 ? 2.908 -7.389 -12.438 1.00 90.56 325 ASN A N 1
ATOM 2582 C CA . ASN A 1 325 ? 2.763 -6.463 -13.558 1.00 90.56 325 ASN A CA 1
ATOM 2583 C C . ASN A 1 325 ? 2.838 -5.021 -13.068 1.00 90.56 325 ASN A C 1
ATOM 2585 O O . ASN A 1 325 ? 2.161 -4.642 -12.117 1.00 90.56 325 ASN A O 1
ATOM 2589 N N . MET A 1 326 ? 3.633 -4.195 -13.738 1.00 85.81 326 MET A N 1
ATOM 2590 C CA . MET A 1 326 ? 3.737 -2.766 -13.454 1.00 85.81 326 MET A CA 1
ATOM 2591 C C . MET A 1 326 ? 3.062 -1.974 -14.563 1.00 85.81 326 MET A C 1
ATOM 2593 O O . MET A 1 326 ? 3.494 -2.056 -15.708 1.00 85.81 326 MET A O 1
ATOM 2597 N N . PHE A 1 327 ? 2.047 -1.176 -14.243 1.00 84.06 327 PHE A N 1
ATOM 2598 C CA . PHE A 1 327 ? 1.305 -0.384 -15.225 1.00 84.06 327 PHE A CA 1
ATOM 2599 C C . PHE A 1 327 ? 1.630 1.097 -15.144 1.00 84.06 327 PHE A C 1
ATOM 2601 O O . PHE A 1 327 ? 1.910 1.643 -14.075 1.00 84.06 327 PHE A O 1
ATOM 2608 N N . SER A 1 328 ? 1.541 1.767 -16.289 1.00 81.00 328 SER A N 1
ATOM 2609 C CA . SER A 1 328 ? 1.713 3.208 -16.393 1.00 81.00 328 SER A CA 1
ATOM 2610 C C . SER A 1 328 ? 0.406 3.982 -16.205 1.00 81.00 328 SER A C 1
ATOM 2612 O O . SER A 1 328 ? -0.683 3.437 -16.375 1.00 81.00 328 SER A O 1
ATOM 2614 N N . HIS A 1 329 ? 0.483 5.294 -15.955 1.00 74.94 329 HIS A N 1
ATOM 2615 C CA . HIS A 1 329 ? -0.691 6.185 -15.903 1.00 74.94 329 HIS A CA 1
ATOM 2616 C C . HIS A 1 329 ? -1.428 6.293 -17.241 1.00 74.94 329 HIS A C 1
ATOM 2618 O O . HIS A 1 329 ? -2.561 6.767 -17.279 1.00 74.94 329 HIS A O 1
ATOM 2624 N N . LYS A 1 330 ? -0.797 5.857 -18.338 1.00 75.00 330 LYS A N 1
ATOM 2625 C CA . LYS A 1 330 ? -1.416 5.760 -19.667 1.00 75.00 330 LYS A CA 1
ATOM 2626 C C . LYS A 1 330 ? -2.010 4.369 -19.928 1.00 75.00 330 LYS A C 1
ATOM 2628 O O . LYS A 1 330 ? -2.489 4.127 -21.030 1.00 75.00 330 LYS A O 1
ATOM 2633 N N . GLY A 1 331 ? -1.966 3.467 -18.944 1.00 80.12 331 GLY A N 1
ATOM 2634 C CA . GLY A 1 331 ? -2.558 2.131 -19.000 1.00 80.12 331 GLY A CA 1
ATOM 2635 C C . GLY A 1 331 ? -1.732 1.080 -19.745 1.00 80.12 331 GLY A C 1
ATOM 2636 O O . GLY A 1 331 ? -2.245 -0.003 -19.999 1.00 80.12 331 GLY A O 1
ATOM 2637 N N . PHE A 1 332 ? -0.475 1.362 -20.109 1.00 82.88 332 PHE A N 1
ATOM 2638 C CA . PHE A 1 332 ? 0.391 0.356 -20.737 1.00 82.88 332 PHE A CA 1
ATOM 2639 C C . PHE A 1 332 ? 1.243 -0.382 -19.697 1.00 82.88 332 PHE A C 1
ATOM 2641 O O . PHE A 1 332 ? 1.626 0.187 -18.673 1.00 82.88 332 PHE A O 1
ATOM 2648 N N . LEU A 1 333 ? 1.557 -1.644 -19.988 1.00 86.62 333 LEU A N 1
ATOM 2649 C CA . LEU A 1 333 ? 2.421 -2.500 -19.181 1.00 86.62 333 LEU A CA 1
ATOM 2650 C C . LEU A 1 333 ? 3.876 -2.029 -19.302 1.00 86.62 333 LEU A C 1
ATOM 2652 O O . LEU A 1 333 ? 4.431 -2.001 -20.395 1.00 86.62 333 LEU A O 1
ATOM 2656 N N . MET A 1 334 ? 4.471 -1.619 -18.187 1.00 82.44 334 MET A N 1
ATOM 2657 C CA . MET A 1 334 ? 5.855 -1.154 -18.071 1.00 82.44 334 MET A CA 1
ATOM 2658 C C . MET A 1 334 ? 6.817 -2.289 -17.740 1.00 82.44 334 MET A C 1
ATOM 2660 O O . MET A 1 334 ? 7.948 -2.278 -18.215 1.00 82.44 334 MET A O 1
ATOM 2664 N N . ALA A 1 335 ? 6.401 -3.245 -16.909 1.00 86.56 335 ALA A N 1
ATOM 2665 C CA . ALA A 1 335 ? 7.232 -4.394 -16.585 1.00 86.56 335 ALA A CA 1
ATOM 2666 C C . ALA A 1 335 ? 6.420 -5.624 -16.193 1.00 86.56 335 ALA A C 1
ATOM 2668 O O . ALA A 1 335 ? 5.330 -5.505 -15.638 1.00 86.56 335 ALA A O 1
ATOM 2669 N N . GLU A 1 336 ? 7.016 -6.781 -16.444 1.00 92.31 336 GLU A N 1
ATOM 2670 C CA . GLU A 1 336 ? 6.579 -8.110 -16.031 1.00 92.31 336 GLU A CA 1
ATOM 2671 C C . GLU A 1 336 ? 7.717 -8.717 -15.211 1.00 92.31 336 GLU A C 1
ATOM 2673 O O . GLU A 1 336 ? 8.832 -8.878 -15.717 1.00 92.31 336 GLU A O 1
ATOM 2678 N N . ILE A 1 337 ? 7.473 -9.000 -13.935 1.00 89.31 337 ILE A N 1
ATOM 2679 C CA . ILE A 1 337 ? 8.486 -9.473 -12.990 1.00 89.31 337 ILE A CA 1
ATOM 2680 C C . ILE A 1 337 ? 7.998 -10.810 -12.425 1.00 89.31 337 ILE A C 1
ATOM 2682 O O . ILE A 1 337 ? 7.076 -10.823 -11.607 1.00 89.31 337 ILE A O 1
ATOM 2686 N N . PRO A 1 338 ? 8.559 -11.951 -12.854 1.00 90.31 338 PRO A N 1
ATOM 2687 C CA . PRO A 1 338 ? 8.101 -13.242 -12.377 1.00 90.31 338 PRO A CA 1
ATOM 2688 C C . PRO A 1 338 ? 8.662 -13.527 -10.986 1.00 90.31 338 PRO A C 1
ATOM 2690 O O . PRO A 1 338 ? 9.856 -13.368 -10.731 1.00 90.31 338 PRO A O 1
ATOM 2693 N N . TYR A 1 339 ? 7.788 -13.985 -10.102 1.00 90.12 339 TYR A N 1
ATOM 2694 C CA . TYR A 1 339 ? 8.086 -14.376 -8.736 1.00 90.12 339 TYR A CA 1
ATOM 2695 C C . TYR A 1 339 ? 7.721 -15.835 -8.489 1.00 90.12 339 TYR A C 1
ATOM 2697 O O . TYR A 1 339 ? 6.706 -16.346 -8.969 1.00 90.12 339 TYR A O 1
ATOM 2705 N N . TRP A 1 340 ? 8.532 -16.480 -7.661 1.00 92.62 340 TRP A N 1
ATOM 2706 C CA . TRP A 1 340 ? 8.281 -17.785 -7.082 1.00 92.62 340 TRP A CA 1
ATOM 2707 C C . TRP A 1 340 ? 8.534 -17.702 -5.577 1.00 92.62 340 TRP A C 1
ATOM 2709 O O . TRP A 1 340 ? 9.679 -17.599 -5.148 1.00 92.62 340 TRP A O 1
ATOM 2719 N N . ASP A 1 341 ? 7.462 -17.746 -4.787 1.00 90.75 341 ASP A N 1
ATOM 2720 C CA . ASP A 1 341 ? 7.495 -17.767 -3.319 1.00 90.75 341 ASP A CA 1
ATOM 2721 C C . ASP A 1 341 ? 8.344 -16.625 -2.715 1.00 90.75 341 ASP A C 1
ATOM 2723 O O . ASP A 1 341 ? 9.312 -16.856 -1.998 1.00 90.75 341 ASP A O 1
ATOM 2727 N N . ASN A 1 342 ? 7.966 -15.375 -3.013 1.00 83.81 342 ASN A N 1
ATOM 2728 C CA . ASN A 1 342 ? 8.646 -14.125 -2.624 1.00 83.81 342 ASN A CA 1
ATOM 2729 C C . ASN A 1 342 ? 10.018 -13.866 -3.274 1.00 83.81 342 ASN A C 1
ATOM 2731 O O . ASN A 1 342 ? 10.591 -12.798 -3.065 1.00 83.81 342 ASN A O 1
ATOM 2735 N N . GLU A 1 343 ? 10.527 -14.765 -4.117 1.00 80.56 343 GLU A N 1
ATOM 2736 C CA . GLU A 1 343 ? 11.783 -14.559 -4.846 1.00 80.56 343 GLU A CA 1
ATOM 2737 C C . GLU A 1 343 ? 11.538 -14.258 -6.325 1.00 80.56 343 GLU A C 1
ATOM 2739 O O . GLU A 1 343 ? 10.757 -14.946 -6.978 1.00 80.56 343 GLU A O 1
ATOM 2744 N N . ILE A 1 344 ? 12.261 -13.291 -6.900 1.00 80.94 344 ILE A N 1
ATOM 2745 C CA . ILE A 1 344 ? 12.245 -13.084 -8.357 1.00 80.94 344 ILE A CA 1
ATOM 2746 C C . ILE A 1 344 ? 12.824 -14.335 -9.031 1.00 80.94 344 ILE A C 1
ATOM 2748 O O . ILE A 1 344 ? 13.949 -14.760 -8.740 1.00 80.94 344 ILE A O 1
ATOM 2752 N N . HIS A 1 345 ? 12.064 -14.933 -9.942 1.00 85.88 345 HIS A N 1
ATOM 2753 C CA . HIS A 1 345 ? 12.434 -16.174 -10.605 1.00 85.88 345 HIS A CA 1
ATOM 2754 C C . HIS A 1 345 ? 11.940 -16.197 -12.047 1.00 85.88 345 HIS A C 1
ATOM 2756 O O . HIS A 1 345 ? 10.745 -16.291 -12.303 1.00 85.88 345 HIS A O 1
ATOM 2762 N N . GLY A 1 346 ? 12.868 -16.202 -13.000 1.00 89.25 346 GLY A N 1
ATOM 2763 C CA . GLY A 1 346 ? 12.569 -16.198 -14.427 1.00 89.25 346 GLY A CA 1
ATOM 2764 C C . GLY A 1 346 ? 12.981 -14.892 -15.095 1.00 89.25 346 GLY A C 1
ATOM 2765 O O . GLY A 1 346 ? 13.852 -14.172 -14.611 1.00 89.25 346 GLY A O 1
ATOM 2766 N N . ARG A 1 347 ? 12.373 -14.614 -16.246 1.00 89.56 347 ARG A N 1
ATOM 2767 C CA . ARG A 1 347 ? 12.703 -13.465 -17.086 1.00 89.56 347 ARG A CA 1
ATOM 2768 C C . ARG A 1 347 ? 11.862 -12.252 -16.719 1.00 89.56 347 ARG A C 1
ATOM 2770 O O . ARG A 1 347 ? 10.669 -12.232 -17.005 1.00 89.56 347 ARG A O 1
ATOM 2777 N N . VAL A 1 348 ? 12.502 -11.233 -16.162 1.00 86.94 348 VAL A N 1
ATOM 2778 C CA . VAL A 1 348 ? 11.943 -9.888 -16.050 1.00 86.94 348 VAL A CA 1
ATOM 2779 C C . VAL A 1 348 ? 11.937 -9.246 -17.428 1.00 86.94 348 VAL A C 1
ATOM 2781 O O . VAL A 1 348 ? 12.950 -9.260 -18.130 1.00 86.94 348 VAL A O 1
ATOM 2784 N N . VAL A 1 349 ? 10.807 -8.670 -17.818 1.00 86.88 349 VAL A N 1
ATOM 2785 C CA . VAL A 1 349 ? 10.664 -7.904 -19.057 1.00 86.88 349 VAL A CA 1
ATOM 2786 C C . VAL A 1 349 ? 10.311 -6.477 -18.684 1.00 86.88 349 VAL A C 1
ATOM 2788 O O . VAL A 1 349 ? 9.320 -6.255 -18.004 1.00 86.88 349 VAL A O 1
ATOM 2791 N N . VAL A 1 350 ? 11.102 -5.507 -19.130 1.00 84.25 350 VAL A N 1
ATOM 2792 C CA . VAL A 1 350 ? 10.793 -4.080 -18.989 1.00 84.25 350 VAL A CA 1
ATOM 2793 C C . VAL A 1 350 ? 10.477 -3.536 -20.372 1.00 84.25 350 VAL A C 1
ATOM 2795 O O . VAL A 1 350 ? 11.328 -3.559 -21.261 1.00 84.25 350 VAL A O 1
ATOM 2798 N N . HIS A 1 351 ? 9.251 -3.066 -20.559 1.00 81.94 351 HIS A N 1
ATOM 2799 C CA . HIS A 1 351 ? 8.769 -2.467 -21.799 1.00 81.94 351 HIS A CA 1
ATOM 2800 C C . HIS A 1 351 ? 9.079 -0.973 -21.781 1.00 81.94 351 HIS A C 1
ATOM 2802 O O . HIS A 1 351 ? 8.712 -0.258 -20.842 1.00 81.94 351 HIS A O 1
ATOM 2808 N N . TYR A 1 352 ? 9.768 -0.480 -22.808 1.00 71.75 352 TYR A N 1
ATOM 2809 C CA . TYR A 1 352 ? 10.130 0.930 -22.850 1.00 71.75 352 TYR A CA 1
ATOM 2810 C C . TYR A 1 352 ? 8.909 1.807 -23.182 1.00 71.75 352 TYR A C 1
ATOM 2812 O O . TYR A 1 352 ? 8.243 1.589 -24.195 1.00 71.75 352 TYR A O 1
ATOM 2820 N N . PRO A 1 353 ? 8.620 2.845 -22.376 1.00 56.84 353 PRO A N 1
ATOM 2821 C CA . PRO A 1 353 ? 7.402 3.649 -22.487 1.00 56.84 353 PRO A CA 1
ATOM 2822 C C . PRO A 1 353 ? 7.380 4.665 -23.644 1.00 56.84 353 PRO A C 1
ATOM 2824 O O . PRO A 1 353 ? 6.420 5.429 -23.752 1.00 56.84 353 PRO A O 1
ATOM 2827 N N . PHE A 1 354 ? 8.389 4.713 -24.520 1.00 58.28 354 PHE A N 1
ATOM 2828 C CA . PHE A 1 354 ? 8.545 5.771 -25.535 1.00 58.28 354 PHE A CA 1
ATOM 2829 C C . PHE A 1 354 ? 7.608 5.632 -26.753 1.00 58.28 354 PHE A C 1
ATOM 2831 O O . PHE A 1 354 ? 7.937 6.016 -27.872 1.00 58.28 354 PHE A O 1
ATOM 2838 N N . VAL A 1 355 ? 6.390 5.129 -26.547 1.00 53.97 355 VAL A N 1
ATOM 2839 C CA . VAL A 1 355 ? 5.340 5.068 -27.578 1.00 53.97 355 VAL A CA 1
ATOM 2840 C C . VAL A 1 355 ? 4.966 6.475 -28.080 1.00 53.97 355 VAL A C 1
ATOM 2842 O O . VAL A 1 355 ? 4.532 6.634 -29.222 1.00 53.97 355 VAL A O 1
ATOM 2845 N N . GLU A 1 356 ? 5.169 7.520 -27.269 1.00 53.16 356 GLU A N 1
ATOM 2846 C CA . GLU A 1 356 ? 4.977 8.911 -27.709 1.00 53.16 356 GLU A CA 1
ATOM 2847 C C . GLU A 1 356 ? 5.971 9.353 -28.779 1.00 53.16 356 GLU A C 1
ATOM 2849 O O . GLU A 1 356 ? 5.582 10.095 -29.687 1.00 53.16 356 GLU A O 1
ATOM 2854 N N . ASP A 1 357 ? 7.192 8.817 -28.760 1.00 60.22 357 ASP A N 1
ATOM 2855 C CA . ASP A 1 357 ? 8.148 9.073 -29.828 1.00 60.22 357 ASP A CA 1
ATOM 2856 C C . ASP A 1 357 ? 7.674 8.435 -31.130 1.00 60.22 357 ASP A C 1
ATOM 2858 O O . ASP A 1 357 ? 7.833 9.042 -32.179 1.00 60.22 357 ASP A O 1
ATOM 2862 N N . VAL A 1 358 ? 6.977 7.294 -31.100 1.00 65.88 358 VAL A N 1
ATOM 2863 C CA . VAL A 1 358 ? 6.483 6.645 -32.328 1.00 65.88 358 VAL A CA 1
ATOM 2864 C C . VAL A 1 358 ? 5.492 7.544 -33.075 1.00 65.88 358 VAL A C 1
ATOM 2866 O O . VAL A 1 358 ? 5.676 7.804 -34.262 1.00 65.88 358 VAL A O 1
ATOM 2869 N N . LYS A 1 359 ? 4.485 8.106 -32.390 1.00 69.38 359 LYS A N 1
ATOM 2870 C CA . LYS A 1 359 ? 3.516 9.020 -33.033 1.00 69.38 359 LYS A CA 1
ATOM 2871 C C . LYS A 1 359 ? 4.158 10.340 -33.466 1.00 69.38 359 LYS A C 1
ATOM 2873 O O . LYS A 1 359 ? 3.801 10.880 -34.516 1.00 69.38 359 LYS A O 1
ATOM 2878 N N . ALA A 1 360 ? 5.097 10.871 -32.682 1.00 76.38 360 ALA A N 1
ATOM 2879 C CA . ALA A 1 360 ? 5.841 12.075 -33.049 1.00 76.38 360 ALA A CA 1
ATOM 2880 C C . ALA A 1 360 ? 6.743 11.835 -34.274 1.00 76.38 360 ALA A C 1
ATOM 2882 O O . ALA A 1 360 ? 6.792 12.675 -35.177 1.00 76.38 360 ALA A O 1
ATOM 2883 N N . ILE A 1 361 ? 7.388 10.670 -34.347 1.00 80.06 361 ILE A N 1
ATOM 2884 C CA . ILE A 1 361 ? 8.202 10.205 -35.474 1.00 80.06 361 ILE A CA 1
ATOM 2885 C C . ILE A 1 361 ? 7.327 10.026 -36.719 1.00 80.06 361 ILE A C 1
ATOM 2887 O O . ILE A 1 361 ? 7.670 10.563 -37.772 1.00 80.06 361 ILE A O 1
ATOM 2891 N N . GLU A 1 362 ? 6.166 9.377 -36.611 1.00 84.94 362 GLU A N 1
ATOM 2892 C CA . GLU A 1 362 ? 5.209 9.229 -37.719 1.00 84.94 362 GLU A CA 1
ATOM 2893 C C . GLU A 1 362 ? 4.707 10.587 -38.236 1.00 84.94 362 GLU A C 1
ATOM 2895 O O . GLU A 1 362 ? 4.607 10.817 -39.449 1.00 84.94 362 GLU A O 1
ATOM 2900 N N . ALA A 1 363 ? 4.417 11.524 -37.330 1.00 89.12 363 ALA A N 1
ATOM 2901 C CA . ALA A 1 363 ? 4.007 12.876 -37.693 1.00 89.12 363 ALA A CA 1
ATOM 2902 C C . ALA A 1 363 ? 5.140 13.656 -38.384 1.00 89.12 363 ALA A C 1
ATOM 2904 O O . ALA A 1 363 ? 4.893 14.341 -39.387 1.00 89.12 363 ALA A O 1
ATOM 2905 N N . ALA A 1 364 ? 6.376 13.536 -37.891 1.00 88.56 364 ALA A N 1
ATOM 2906 C CA . ALA A 1 364 ? 7.561 14.137 -38.499 1.00 88.56 364 ALA A CA 1
ATOM 2907 C C . ALA A 1 364 ? 7.824 13.560 -39.898 1.00 88.56 364 ALA A C 1
ATOM 2909 O O . ALA A 1 364 ? 8.019 14.318 -40.850 1.00 88.56 364 ALA A O 1
ATOM 2910 N N . ASP A 1 365 ? 7.712 12.242 -40.052 1.00 93.75 365 ASP A N 1
ATOM 2911 C CA . ASP A 1 365 ? 7.843 11.540 -41.326 1.00 93.75 365 ASP A CA 1
ATOM 2912 C C . ASP A 1 365 ? 6.805 12.010 -42.348 1.00 93.75 365 ASP A C 1
ATOM 2914 O O . ASP A 1 365 ? 7.133 12.308 -43.500 1.00 93.75 365 ASP A O 1
ATOM 2918 N N . LYS A 1 366 ? 5.542 12.137 -41.927 1.00 96.19 366 LYS A N 1
ATOM 2919 C CA . LYS A 1 366 ? 4.462 12.639 -42.785 1.00 96.19 366 LYS A CA 1
ATOM 2920 C C . LYS A 1 366 ? 4.704 14.090 -43.206 1.00 96.19 366 LYS A C 1
ATOM 2922 O O . LYS A 1 366 ? 4.453 14.450 -44.362 1.00 96.19 366 LYS A O 1
ATOM 2927 N N . LYS A 1 367 ? 5.191 14.933 -42.289 1.00 96.56 367 LYS A N 1
ATOM 2928 C CA . LYS A 1 367 ? 5.539 16.336 -42.567 1.00 96.56 367 LYS A CA 1
ATOM 2929 C C . LYS A 1 367 ? 6.681 16.431 -43.578 1.00 96.56 367 LYS A C 1
ATOM 2931 O O . LYS A 1 367 ? 6.592 17.233 -44.511 1.00 96.56 367 LYS A O 1
ATOM 2936 N N . GLU A 1 368 ? 7.698 15.592 -43.434 1.00 96.06 368 GLU A N 1
ATOM 2937 C CA . GLU A 1 368 ? 8.863 15.583 -44.314 1.00 96.06 368 GLU A CA 1
ATOM 2938 C C . GLU A 1 368 ? 8.523 15.061 -45.714 1.00 96.06 368 GLU A C 1
ATOM 2940 O O . GLU A 1 368 ? 8.826 15.716 -46.711 1.00 96.06 368 GLU A O 1
ATOM 2945 N N . MET A 1 369 ? 7.741 13.986 -45.821 1.00 96.81 369 MET A N 1
ATOM 2946 C CA . MET A 1 369 ? 7.224 13.514 -47.113 1.00 96.81 369 MET A CA 1
ATOM 2947 C C . MET A 1 369 ? 6.371 14.573 -47.822 1.00 96.81 369 MET A C 1
ATOM 2949 O O . MET A 1 369 ? 6.473 14.756 -49.041 1.00 96.81 369 MET A O 1
ATOM 2953 N N . LYS A 1 370 ? 5.571 15.342 -47.071 1.00 97.69 370 LYS A N 1
ATOM 2954 C CA . LYS A 1 370 ? 4.822 16.479 -47.623 1.00 97.69 370 LYS A CA 1
ATOM 2955 C C . LYS A 1 370 ? 5.760 17.583 -48.124 1.00 97.69 370 LYS A C 1
ATOM 2957 O O . LYS A 1 370 ? 5.469 18.172 -49.165 1.00 97.69 370 LYS A O 1
ATOM 2962 N N . ARG A 1 371 ? 6.881 17.857 -47.446 1.00 97.75 371 ARG A N 1
ATOM 2963 C CA . ARG A 1 371 ? 7.918 18.799 -47.910 1.00 97.75 371 ARG A CA 1
ATOM 2964 C C . ARG A 1 371 ? 8.550 18.318 -49.218 1.00 97.75 371 ARG A C 1
ATOM 2966 O O . ARG A 1 371 ? 8.561 19.075 -50.187 1.00 97.75 371 ARG A O 1
ATOM 2973 N N . ILE A 1 372 ? 8.969 17.054 -49.274 1.00 96.88 372 ILE A N 1
ATOM 2974 C CA . ILE A 1 372 ? 9.575 16.422 -50.458 1.00 96.88 372 ILE A CA 1
ATOM 2975 C C . ILE A 1 372 ? 8.610 16.450 -51.653 1.00 96.88 372 ILE A C 1
ATOM 2977 O O . ILE A 1 372 ? 9.014 16.746 -52.777 1.00 96.88 372 ILE A O 1
ATOM 2981 N N . SER A 1 373 ? 7.309 16.232 -51.425 1.00 97.00 373 SER A N 1
ATOM 2982 C CA . SER A 1 373 ? 6.295 16.254 -52.492 1.00 97.00 373 SER A CA 1
ATOM 2983 C C . SER A 1 373 ? 6.173 17.601 -53.221 1.00 97.00 373 SER A C 1
ATOM 2985 O O . SER A 1 373 ? 5.776 17.622 -54.384 1.00 97.00 373 SER A O 1
ATOM 2987 N N . LYS A 1 374 ? 6.545 18.710 -52.564 1.00 97.69 374 LYS A N 1
ATOM 2988 C CA . LYS A 1 374 ? 6.467 20.073 -53.114 1.00 97.69 374 LYS A CA 1
ATOM 2989 C C . LYS A 1 374 ? 7.691 20.471 -53.949 1.00 97.69 374 LYS A C 1
ATOM 2991 O O . LYS A 1 374 ? 7.671 21.532 -54.573 1.00 97.69 374 LYS A O 1
ATOM 2996 N N . ILE A 1 375 ? 8.753 19.662 -53.965 1.00 97.56 375 ILE A N 1
ATOM 2997 C CA . ILE A 1 375 ? 9.966 19.939 -54.744 1.00 97.56 375 ILE A CA 1
ATOM 2998 C C . ILE A 1 375 ? 9.659 19.747 -56.237 1.00 97.56 375 ILE A C 1
ATOM 3000 O O . ILE A 1 375 ? 9.267 18.662 -56.665 1.00 97.56 375 ILE A O 1
ATOM 3004 N N . LYS A 1 376 ? 9.831 20.812 -57.034 1.00 97.31 376 LYS A N 1
ATOM 3005 C CA . LYS A 1 376 ? 9.496 20.821 -58.472 1.00 97.31 376 LYS A CA 1
ATOM 3006 C C . LYS A 1 376 ? 10.570 20.179 -59.356 1.00 97.31 376 LYS A C 1
ATOM 3008 O O . LYS A 1 376 ? 10.244 19.575 -60.372 1.00 97.31 376 LYS A O 1
ATOM 3013 N N . LYS A 1 377 ? 11.850 20.323 -58.997 1.00 97.62 377 LYS A N 1
ATOM 3014 C CA . LYS A 1 377 ? 12.971 19.760 -59.761 1.00 97.62 377 LYS A CA 1
ATOM 3015 C C . LYS A 1 377 ? 13.118 18.272 -59.440 1.00 97.62 377 LYS A C 1
ATOM 3017 O O . LYS A 1 377 ? 13.308 17.909 -58.283 1.00 97.62 377 LYS A O 1
ATOM 3022 N N . LYS A 1 378 ? 13.056 17.417 -60.468 1.00 96.12 378 LYS A N 1
ATOM 3023 C CA . LYS A 1 378 ? 13.107 15.950 -60.326 1.00 96.12 378 LYS A CA 1
ATOM 3024 C C . LYS A 1 378 ? 14.357 15.472 -59.574 1.00 96.12 378 LYS A C 1
ATOM 3026 O O . LYS A 1 378 ? 14.222 14.739 -58.604 1.00 96.12 378 LYS A O 1
ATOM 3031 N N . LYS A 1 379 ? 15.538 15.965 -59.968 1.00 95.69 379 LYS A N 1
ATOM 3032 C CA . LYS A 1 379 ? 16.829 15.605 -59.355 1.00 95.69 379 LYS A CA 1
ATOM 3033 C C . LYS A 1 379 ? 16.874 15.923 -57.852 1.00 95.69 379 LYS A C 1
ATOM 3035 O O . LYS A 1 379 ? 17.267 15.081 -57.056 1.00 95.69 379 LYS A O 1
ATOM 3040 N N . ASP A 1 380 ? 16.404 17.107 -57.462 1.00 96.19 380 ASP A N 1
ATOM 3041 C CA . ASP A 1 380 ? 16.396 17.539 -56.057 1.00 96.19 380 ASP A CA 1
ATOM 3042 C C . ASP A 1 380 ? 15.385 16.732 -55.222 1.00 96.19 380 ASP A C 1
ATOM 3044 O O . ASP A 1 380 ? 15.619 16.447 -54.048 1.00 96.19 380 ASP A O 1
ATOM 3048 N N . LYS A 1 381 ? 14.259 16.334 -55.830 1.00 97.38 381 LYS A N 1
ATOM 3049 C CA . LYS A 1 381 ? 13.244 15.488 -55.189 1.00 97.38 381 LYS A CA 1
ATOM 3050 C C . LYS A 1 381 ? 13.760 14.070 -54.935 1.00 97.38 381 LYS A C 1
ATOM 3052 O O . LYS A 1 381 ? 13.490 13.522 -53.871 1.00 97.38 381 LYS A O 1
ATOM 3057 N N . GLU A 1 382 ? 14.483 13.490 -55.892 1.00 96.62 382 GLU A N 1
ATOM 3058 C CA . GLU A 1 382 ? 15.108 12.167 -55.758 1.00 96.62 382 GLU A CA 1
ATOM 3059 C C . GLU A 1 382 ? 16.170 12.169 -54.651 1.00 96.62 382 GLU A C 1
ATOM 3061 O O . GLU A 1 382 ? 16.093 11.337 -53.749 1.00 96.62 382 GLU A O 1
ATOM 3066 N N . ALA A 1 383 ? 17.058 13.170 -54.633 1.00 96.56 383 ALA A N 1
ATOM 3067 C CA . ALA A 1 383 ? 18.064 13.323 -53.578 1.00 96.56 383 ALA A CA 1
ATOM 3068 C C . ALA A 1 383 ? 17.437 13.476 -52.177 1.00 96.56 383 ALA A C 1
ATOM 3070 O O . ALA A 1 383 ? 17.891 12.860 -51.215 1.00 96.56 383 ALA A O 1
ATOM 3071 N N . ALA A 1 384 ? 16.356 14.255 -52.050 1.00 95.06 384 ALA A N 1
ATOM 3072 C CA . ALA A 1 384 ? 15.658 14.416 -50.774 1.00 95.06 384 ALA A CA 1
ATOM 3073 C C . ALA A 1 384 ? 14.946 13.128 -50.316 1.00 95.06 384 ALA A C 1
ATOM 3075 O O . ALA A 1 384 ? 14.890 12.849 -49.118 1.00 95.06 384 ALA A O 1
ATOM 3076 N N . LEU A 1 385 ? 14.415 12.332 -51.251 1.00 96.94 385 LEU A N 1
ATOM 3077 C CA . LEU A 1 385 ? 13.801 11.041 -50.939 1.00 96.94 385 LEU A CA 1
ATOM 3078 C C . LEU A 1 385 ? 14.846 10.020 -50.470 1.00 96.94 385 LEU A C 1
ATOM 3080 O O . LEU A 1 385 ? 14.574 9.248 -49.553 1.00 96.94 385 LEU A O 1
ATOM 3084 N N . GLU A 1 386 ? 16.030 10.027 -51.078 1.00 96.56 386 GLU A N 1
ATOM 3085 C CA . GLU A 1 386 ? 17.144 9.163 -50.688 1.00 96.56 386 GLU A CA 1
ATOM 3086 C C . GLU A 1 386 ? 17.691 9.531 -49.303 1.00 96.56 386 GLU A C 1
ATOM 3088 O O . GLU A 1 386 ? 17.798 8.657 -48.444 1.00 96.56 386 GLU A O 1
ATOM 3093 N N . ALA A 1 387 ? 17.8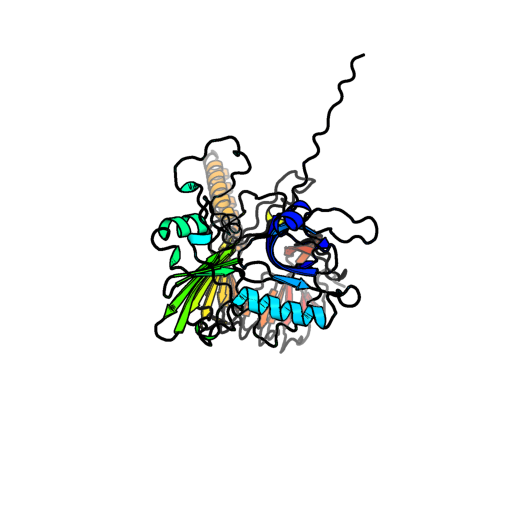95 10.822 -49.026 1.00 95.62 387 ALA A N 1
ATOM 3094 C CA . ALA A 1 387 ? 18.274 11.298 -47.694 1.00 95.62 387 ALA A CA 1
ATOM 3095 C C . ALA A 1 387 ? 17.230 10.926 -46.623 1.00 95.62 387 ALA A C 1
ATOM 3097 O O . ALA A 1 387 ? 17.578 10.494 -45.525 1.00 95.62 387 ALA A O 1
ATOM 3098 N N . PHE A 1 388 ? 15.936 11.031 -46.943 1.00 95.81 388 PHE A N 1
ATOM 3099 C CA . PHE A 1 388 ? 14.868 10.627 -46.027 1.00 95.81 388 PHE A CA 1
ATOM 3100 C C . PHE A 1 388 ? 14.866 9.117 -45.744 1.00 95.81 388 PHE A C 1
ATOM 3102 O O . PHE A 1 388 ? 14.628 8.712 -44.604 1.00 95.81 388 PHE A O 1
ATOM 3109 N N . LYS A 1 389 ? 15.153 8.278 -46.750 1.00 95.75 389 LYS A N 1
ATOM 3110 C CA . LYS A 1 389 ? 15.318 6.827 -46.562 1.00 95.75 389 LYS A CA 1
ATOM 3111 C C . LYS A 1 389 ? 16.515 6.509 -45.671 1.00 95.75 389 LYS A C 1
ATOM 3113 O O . LYS A 1 389 ? 16.347 5.761 -44.716 1.00 95.75 389 LYS A O 1
ATOM 3118 N N . GLN A 1 390 ? 17.670 7.128 -45.916 1.00 93.44 390 GLN A N 1
ATOM 3119 C CA . GLN A 1 390 ? 18.865 6.946 -45.082 1.00 93.44 390 GLN A CA 1
ATOM 3120 C C . GLN A 1 390 ? 18.600 7.351 -43.626 1.00 93.44 390 GLN A C 1
ATOM 3122 O O . GLN A 1 390 ? 18.884 6.583 -42.714 1.00 93.44 390 GLN A O 1
ATOM 3127 N N . MET A 1 391 ? 17.939 8.491 -43.404 1.00 91.56 391 MET A N 1
ATOM 3128 C CA . MET A 1 391 ? 17.531 8.936 -42.066 1.00 91.56 391 MET A CA 1
ATOM 3129 C C . MET A 1 391 ? 16.534 7.973 -41.395 1.00 91.56 391 MET A C 1
ATOM 3131 O O . MET A 1 391 ? 16.510 7.852 -40.171 1.00 91.56 391 MET A O 1
ATOM 3135 N N . LYS A 1 392 ? 15.663 7.297 -42.157 1.00 90.69 392 LYS A N 1
ATOM 3136 C CA . LYS A 1 392 ? 14.792 6.237 -41.620 1.00 90.69 392 LYS A CA 1
ATOM 3137 C C . LYS A 1 392 ? 15.578 4.996 -41.228 1.00 90.69 392 LYS A C 1
ATOM 3139 O O . LYS A 1 392 ? 15.380 4.493 -40.131 1.00 90.69 392 LYS A O 1
ATOM 3144 N N . GLU A 1 393 ? 16.467 4.532 -42.095 1.00 88.81 393 GLU A N 1
ATOM 3145 C CA . GLU A 1 393 ? 17.306 3.364 -41.825 1.00 88.81 393 GLU A CA 1
ATOM 3146 C C . GLU A 1 393 ? 18.231 3.590 -40.626 1.00 88.81 393 GLU A C 1
ATOM 3148 O O . GLU A 1 393 ? 18.400 2.694 -39.804 1.00 88.81 393 GLU A O 1
ATOM 3153 N N . GLU A 1 394 ? 18.797 4.788 -40.485 1.00 84.88 394 GLU A N 1
ATOM 3154 C CA . GLU A 1 394 ? 19.617 5.163 -39.334 1.00 84.88 394 GLU A CA 1
ATOM 3155 C C . GLU A 1 394 ? 18.793 5.234 -38.043 1.00 84.88 394 GLU A C 1
ATOM 3157 O O . GLU A 1 394 ? 19.211 4.694 -37.020 1.00 84.88 394 GLU A O 1
ATOM 3162 N N . ARG A 1 395 ? 17.586 5.817 -38.089 1.00 81.81 395 ARG A N 1
ATOM 3163 C CA . ARG A 1 395 ? 16.665 5.814 -36.941 1.00 81.81 395 ARG A CA 1
ATOM 3164 C C . ARG A 1 395 ? 16.243 4.407 -36.535 1.00 81.81 395 ARG A C 1
ATOM 3166 O O . ARG A 1 395 ? 16.195 4.146 -35.343 1.00 81.81 395 ARG A O 1
ATOM 3173 N N . GLU A 1 396 ? 15.978 3.510 -37.483 1.00 80.12 396 GLU A N 1
ATOM 3174 C CA . GLU A 1 396 ? 15.638 2.116 -37.167 1.00 80.12 396 GLU A CA 1
ATOM 3175 C C . GLU A 1 396 ? 16.829 1.337 -36.602 1.00 80.12 396 GLU A C 1
ATOM 3177 O O . GLU A 1 396 ? 16.673 0.570 -35.656 1.00 80.12 396 GLU A O 1
ATOM 3182 N N . LYS A 1 397 ? 18.044 1.573 -37.110 1.00 76.94 397 LYS A N 1
ATOM 3183 C CA . LYS A 1 397 ? 19.269 0.992 -36.531 1.00 76.94 397 LYS A CA 1
ATOM 3184 C C . LYS A 1 397 ? 19.530 1.481 -35.106 1.00 76.94 397 LYS A C 1
ATOM 3186 O O . LYS A 1 397 ? 20.027 0.713 -34.287 1.00 76.94 397 LYS A O 1
ATOM 3191 N N . ASN A 1 398 ? 19.186 2.735 -34.825 1.00 68.69 398 ASN A N 1
ATOM 3192 C CA . ASN A 1 398 ? 19.355 3.369 -33.519 1.00 68.69 398 ASN A CA 1
ATOM 3193 C C . ASN A 1 398 ? 18.094 3.294 -32.649 1.00 68.69 398 ASN A C 1
ATOM 3195 O O . ASN A 1 398 ? 18.063 3.895 -31.572 1.00 68.69 398 ASN A O 1
ATOM 3199 N N . LYS A 1 399 ? 17.052 2.581 -33.096 1.00 67.50 399 LYS A N 1
ATOM 3200 C CA . LYS A 1 399 ? 15.808 2.464 -32.346 1.00 67.50 399 LYS A CA 1
ATOM 3201 C C . LYS A 1 399 ? 16.120 1.743 -31.030 1.00 67.50 399 LYS A C 1
ATOM 3203 O O . LYS A 1 399 ? 16.694 0.648 -31.065 1.00 67.50 399 LYS A O 1
ATOM 3208 N N . PRO A 1 400 ? 15.785 2.334 -29.868 1.00 64.62 400 PRO A N 1
ATOM 3209 C CA . PRO A 1 400 ? 15.910 1.638 -28.598 1.00 64.62 400 PRO A CA 1
ATOM 3210 C C . PRO A 1 400 ? 15.183 0.300 -28.702 1.00 64.62 400 PRO A C 1
ATOM 3212 O O . PRO A 1 400 ? 14.109 0.232 -29.300 1.00 64.62 400 PRO A O 1
ATOM 3215 N N . LYS A 1 401 ? 15.760 -0.769 -28.144 1.00 66.06 401 LYS A N 1
ATOM 3216 C CA . LYS A 1 401 ? 15.046 -2.046 -28.065 1.00 66.06 401 LYS A CA 1
ATOM 3217 C C . LYS A 1 401 ? 13.692 -1.785 -27.410 1.00 66.06 401 LYS A C 1
ATOM 3219 O O . LYS A 1 401 ? 13.645 -1.156 -26.360 1.00 66.06 401 LYS A O 1
ATOM 3224 N N . ASP A 1 402 ? 12.617 -2.299 -28.001 1.00 71.81 402 ASP A N 1
ATOM 3225 C CA . ASP A 1 402 ? 11.259 -2.068 -27.488 1.00 71.81 402 ASP A CA 1
ATOM 3226 C C . ASP A 1 402 ? 11.078 -2.640 -26.060 1.00 71.81 402 ASP A C 1
ATOM 3228 O O . ASP A 1 402 ? 10.189 -2.227 -25.314 1.00 71.81 402 ASP A O 1
ATOM 3232 N N . LYS A 1 403 ? 11.966 -3.561 -25.650 1.00 78.44 403 LYS A N 1
ATOM 3233 C CA . LYS A 1 403 ? 12.036 -4.125 -24.301 1.00 78.44 403 LYS A CA 1
ATOM 3234 C C . LYS A 1 403 ? 13.455 -4.507 -23.878 1.00 78.44 403 LYS A C 1
ATOM 3236 O O . LYS A 1 403 ? 14.273 -4.911 -24.709 1.00 78.44 403 LYS A O 1
ATOM 3241 N N . ILE A 1 404 ? 13.702 -4.456 -22.574 1.00 80.69 404 ILE A N 1
ATOM 3242 C CA . ILE A 1 404 ? 14.839 -5.095 -21.903 1.00 80.69 404 ILE A CA 1
ATOM 3243 C C . ILE A 1 404 ? 14.365 -6.396 -21.267 1.00 80.69 404 ILE A C 1
ATOM 3245 O O . ILE A 1 404 ? 13.267 -6.462 -20.719 1.00 80.69 404 ILE A O 1
ATOM 3249 N N . THR A 1 405 ? 15.205 -7.426 -21.325 1.00 84.00 405 THR A N 1
ATOM 3250 C CA . THR A 1 405 ? 14.975 -8.688 -20.623 1.00 84.00 405 THR A CA 1
ATOM 3251 C C . THR A 1 405 ? 16.122 -8.969 -19.666 1.00 84.00 405 THR A C 1
ATOM 3253 O O . THR A 1 405 ? 17.279 -8.956 -20.091 1.00 84.00 405 THR A O 1
ATOM 3256 N N . ILE A 1 406 ? 15.793 -9.243 -18.406 1.00 85.94 406 ILE A N 1
ATOM 3257 C CA . ILE A 1 406 ? 16.744 -9.557 -17.339 1.00 85.94 406 ILE A CA 1
ATOM 3258 C C . ILE A 1 406 ? 16.346 -10.908 -16.745 1.00 85.94 406 ILE A C 1
ATOM 3260 O O . ILE A 1 406 ? 15.229 -11.080 -16.269 1.00 85.94 406 ILE A O 1
ATOM 3264 N N . ASP A 1 407 ? 17.239 -11.882 -16.795 1.00 89.12 407 ASP A N 1
ATOM 3265 C CA . ASP A 1 407 ? 17.011 -13.242 -16.332 1.00 89.12 407 ASP A CA 1
ATOM 3266 C C . ASP A 1 407 ? 17.496 -13.402 -14.878 1.00 89.12 407 ASP A C 1
ATOM 3268 O O . ASP A 1 407 ? 18.644 -13.105 -14.530 1.00 89.12 407 ASP A O 1
ATOM 3272 N N . PHE A 1 408 ? 16.608 -13.906 -14.020 1.00 87.25 408 PHE A N 1
ATOM 3273 C CA . PHE A 1 408 ? 16.853 -14.173 -12.606 1.00 87.25 408 PHE A CA 1
ATOM 3274 C C . PHE A 1 408 ? 16.623 -15.645 -12.260 1.00 87.25 408 PHE A C 1
ATOM 3276 O O . PHE A 1 408 ? 15.752 -16.321 -12.812 1.00 87.25 408 PHE A O 1
ATOM 3283 N N . LYS A 1 409 ? 17.369 -16.139 -11.273 1.00 89.81 409 LYS A N 1
ATOM 3284 C CA . LYS A 1 409 ? 17.157 -17.434 -10.624 1.00 89.81 409 LYS A CA 1
ATOM 3285 C C . LYS A 1 409 ? 17.360 -17.267 -9.121 1.00 89.81 409 LYS A C 1
ATOM 3287 O O . LYS A 1 409 ? 18.461 -16.927 -8.696 1.00 89.81 409 LYS A O 1
ATOM 3292 N N . LYS A 1 410 ? 16.310 -17.524 -8.332 1.00 88.44 410 LYS A N 1
ATOM 3293 C CA . LYS A 1 410 ? 16.315 -17.375 -6.861 1.00 88.44 410 LYS A CA 1
ATOM 3294 C C . LYS A 1 410 ? 16.778 -15.985 -6.405 1.00 88.44 410 LYS A C 1
ATOM 3296 O O . LYS A 1 410 ? 17.748 -15.847 -5.662 1.00 88.44 410 LYS A O 1
ATOM 3301 N N . GLY A 1 411 ? 16.179 -14.943 -6.982 1.00 78.38 411 GLY A N 1
ATOM 3302 C CA . GLY A 1 411 ? 16.501 -13.544 -6.688 1.00 78.38 411 GLY A CA 1
ATOM 3303 C C . GLY A 1 411 ? 17.852 -13.047 -7.217 1.00 78.38 411 GLY A C 1
ATOM 3304 O O . GLY A 1 411 ? 18.194 -11.889 -6.998 1.00 78.38 411 GLY A O 1
ATOM 3305 N N . LYS A 1 412 ? 18.631 -13.875 -7.924 1.00 88.12 412 LYS A N 1
ATOM 3306 C CA . LYS A 1 412 ? 19.967 -13.513 -8.423 1.00 88.12 412 LYS A CA 1
ATOM 3307 C C . LYS A 1 412 ? 20.011 -13.469 -9.945 1.00 88.12 412 LYS A C 1
ATOM 3309 O O . LYS A 1 412 ? 19.396 -14.315 -10.591 1.00 88.12 412 LYS A O 1
ATOM 3314 N N . LEU A 1 413 ? 20.781 -12.536 -10.514 1.00 87.50 413 LEU A N 1
ATOM 3315 C CA . LEU A 1 413 ? 21.025 -12.483 -11.960 1.00 87.50 413 LEU A CA 1
ATOM 3316 C C . LEU A 1 413 ? 21.602 -13.811 -12.453 1.00 87.50 413 LEU A C 1
ATOM 3318 O O . LEU A 1 413 ? 22.519 -14.376 -11.845 1.00 87.50 413 LEU A O 1
ATOM 3322 N N . ASN A 1 414 ? 21.063 -14.312 -13.556 1.00 91.56 414 ASN A N 1
ATOM 3323 C CA . ASN A 1 414 ? 21.470 -15.582 -14.133 1.00 91.56 414 ASN A CA 1
ATOM 3324 C C . ASN A 1 414 ? 21.294 -15.560 -15.655 1.00 91.56 414 ASN A C 1
ATOM 3326 O O . ASN A 1 414 ? 20.342 -14.979 -16.153 1.00 91.56 414 ASN A O 1
ATOM 3330 N N . GLY A 1 415 ? 22.183 -16.208 -16.405 1.00 90.56 415 GLY A N 1
ATOM 3331 C CA . GLY A 1 415 ? 22.138 -16.212 -17.868 1.00 90.56 415 GLY A CA 1
ATOM 3332 C C . GLY A 1 415 ? 22.546 -14.876 -18.517 1.00 90.56 415 GLY A C 1
ATOM 3333 O O . GLY A 1 415 ? 23.152 -14.027 -17.853 1.00 90.56 415 GLY A O 1
ATOM 3334 N N . PRO A 1 416 ? 22.274 -14.704 -19.825 1.00 89.81 416 PRO A N 1
ATOM 3335 C CA . PRO A 1 416 ? 22.610 -13.496 -20.574 1.00 89.81 416 PRO A CA 1
ATOM 3336 C C . PRO A 1 416 ? 21.678 -12.342 -20.204 1.00 89.81 416 PRO A C 1
ATOM 3338 O O . PRO A 1 416 ? 20.473 -12.406 -20.429 1.00 89.81 416 PRO A O 1
ATOM 3341 N N . ASN A 1 417 ? 22.251 -11.264 -19.684 1.00 86.69 417 ASN A N 1
ATOM 3342 C CA . ASN A 1 417 ? 21.528 -10.079 -19.250 1.00 86.69 417 ASN A CA 1
ATOM 3343 C C . ASN A 1 417 ? 22.011 -8.850 -20.020 1.00 86.69 417 ASN A C 1
ATOM 3345 O O . ASN A 1 417 ? 23.216 -8.631 -20.150 1.00 86.69 417 ASN A O 1
ATOM 3349 N N . ASP A 1 418 ? 21.065 -8.050 -20.510 1.00 83.81 418 ASP A N 1
ATOM 3350 C CA . ASP A 1 418 ? 21.307 -6.732 -21.097 1.00 83.81 418 ASP A CA 1
ATOM 3351 C C . ASP A 1 418 ? 20.723 -5.677 -20.158 1.00 83.81 418 ASP A C 1
ATOM 3353 O O . ASP A 1 418 ? 19.511 -5.494 -20.091 1.00 83.81 418 ASP A O 1
ATOM 3357 N N . LEU A 1 419 ? 21.587 -5.005 -19.407 1.00 78.50 419 LEU A N 1
ATOM 3358 C CA . LEU A 1 419 ? 21.223 -3.962 -18.450 1.00 78.50 419 LEU A CA 1
ATOM 3359 C C . LEU A 1 419 ? 21.229 -2.569 -19.113 1.00 78.50 419 LEU A C 1
ATOM 3361 O O . LEU A 1 419 ? 21.356 -1.548 -18.438 1.00 78.50 419 LEU A O 1
ATOM 3365 N N . GLY A 1 420 ? 21.153 -2.511 -20.448 1.00 73.31 420 GLY A N 1
ATOM 3366 C CA . GLY A 1 420 ? 21.134 -1.294 -21.265 1.00 73.31 420 GLY A CA 1
ATOM 3367 C C . GLY A 1 420 ? 22.523 -0.697 -21.515 1.00 73.31 420 GLY A C 1
ATOM 3368 O O . GLY A 1 420 ? 22.879 -0.386 -22.659 1.00 73.31 420 GLY A O 1
ATOM 3369 N N . TYR A 1 421 ? 23.326 -0.571 -20.456 1.00 75.25 421 TYR A N 1
ATOM 3370 C CA . TYR A 1 421 ? 24.703 -0.054 -20.510 1.00 75.25 421 TYR A CA 1
ATOM 3371 C C . TYR A 1 421 ? 25.759 -1.129 -20.299 1.00 75.25 421 TYR A C 1
ATOM 3373 O O . TYR A 1 421 ? 26.929 -0.906 -20.596 1.00 75.25 421 TYR A O 1
ATOM 3381 N N . SER A 1 422 ? 25.353 -2.305 -19.842 1.00 80.44 422 SER A N 1
ATOM 3382 C CA . SER A 1 422 ? 26.228 -3.453 -19.730 1.00 80.44 422 SER A CA 1
ATOM 3383 C C . SER A 1 422 ? 25.519 -4.720 -20.171 1.00 80.44 422 SER A C 1
ATOM 3385 O O . SER A 1 422 ? 24.308 -4.875 -20.031 1.00 80.44 422 SER A O 1
ATOM 3387 N N . PHE A 1 423 ? 26.291 -5.616 -20.761 1.00 86.44 423 PHE A N 1
ATOM 3388 C CA . PHE A 1 423 ? 25.850 -6.913 -21.224 1.00 86.44 423 PHE A CA 1
ATOM 3389 C C . PHE A 1 423 ? 26.782 -7.964 -20.648 1.00 86.44 423 PHE A C 1
ATOM 3391 O O . PHE A 1 423 ? 27.999 -7.875 -20.812 1.00 86.44 423 PHE A O 1
ATOM 3398 N N . GLY A 1 424 ? 26.228 -8.974 -19.997 1.00 90.25 424 GLY A N 1
ATOM 3399 C CA . GLY A 1 424 ? 27.026 -10.025 -19.387 1.00 90.25 424 GLY A CA 1
ATOM 3400 C C . GLY A 1 424 ? 26.241 -11.301 -19.191 1.00 90.25 424 GLY A C 1
ATOM 3401 O O . GLY A 1 424 ? 25.018 -11.290 -19.069 1.00 90.25 424 GLY A O 1
ATOM 3402 N N . ASN A 1 425 ? 26.966 -12.411 -19.135 1.00 91.56 425 ASN A N 1
ATOM 3403 C CA . ASN A 1 425 ? 26.423 -13.648 -18.598 1.00 91.56 425 ASN A CA 1
ATOM 3404 C C . ASN A 1 425 ? 26.626 -13.668 -17.086 1.00 91.56 425 ASN A C 1
ATOM 3406 O O . ASN A 1 425 ? 27.705 -13.324 -16.602 1.00 91.56 425 ASN A O 1
ATOM 3410 N N . TYR A 1 426 ? 25.598 -14.088 -16.359 1.00 92.06 426 TYR A N 1
ATOM 3411 C CA . TYR A 1 426 ? 25.623 -14.193 -14.908 1.00 92.06 426 TYR A CA 1
ATOM 3412 C C . TYR A 1 426 ? 25.356 -15.632 -14.463 1.00 92.06 426 TYR A C 1
ATOM 3414 O O . TYR A 1 426 ? 24.625 -16.375 -15.119 1.00 92.06 426 TYR A O 1
ATOM 3422 N N . ARG A 1 427 ? 25.928 -16.021 -13.327 1.00 92.44 427 ARG A N 1
ATOM 3423 C CA . ARG A 1 427 ? 25.620 -17.257 -12.609 1.00 92.44 427 ARG A CA 1
ATOM 3424 C C . ARG A 1 427 ? 25.569 -16.945 -11.122 1.00 92.44 427 ARG A C 1
ATOM 3426 O O . ARG A 1 427 ? 26.544 -16.452 -10.560 1.00 92.44 427 ARG A O 1
ATOM 3433 N N . ASP A 1 428 ? 24.417 -17.197 -10.507 1.00 91.12 428 ASP A N 1
ATOM 3434 C CA . ASP A 1 428 ? 24.165 -16.936 -9.084 1.00 91.12 428 ASP A CA 1
ATOM 3435 C C . ASP A 1 428 ? 24.533 -15.500 -8.658 1.00 91.12 428 ASP A C 1
ATOM 3437 O O . ASP A 1 428 ? 25.134 -15.273 -7.606 1.00 91.12 428 ASP A O 1
ATOM 3441 N N . GLY A 1 429 ? 24.166 -14.521 -9.491 1.00 88.19 429 GLY A N 1
ATOM 3442 C CA . GLY A 1 429 ? 24.354 -13.092 -9.229 1.00 88.19 429 GLY A CA 1
ATOM 3443 C C . GLY A 1 429 ? 25.741 -12.559 -9.578 1.00 88.19 429 GLY A C 1
ATOM 3444 O O . GLY A 1 429 ? 25.990 -11.369 -9.419 1.00 88.19 429 GLY A O 1
ATOM 3445 N N . LYS A 1 430 ? 26.642 -13.412 -10.070 1.00 91.75 430 LYS A N 1
ATOM 3446 C CA . LYS A 1 430 ? 28.023 -13.051 -10.396 1.00 91.75 430 LYS A CA 1
ATOM 3447 C C . LYS A 1 430 ? 28.278 -13.146 -11.890 1.00 91.75 430 LYS A C 1
ATOM 3449 O O . LYS A 1 430 ? 27.732 -14.028 -12.543 1.00 91.75 430 LYS A O 1
ATOM 3454 N N . LEU A 1 431 ? 29.139 -12.279 -12.420 1.00 88.31 431 LEU A N 1
ATOM 3455 C CA . LEU A 1 431 ? 29.564 -12.345 -13.819 1.00 88.31 431 LEU A CA 1
ATOM 3456 C C . LEU A 1 431 ? 30.301 -13.663 -14.107 1.00 88.31 431 LEU A C 1
ATOM 3458 O O . LEU A 1 431 ? 31.227 -14.045 -13.388 1.00 88.31 431 LEU A O 1
ATOM 3462 N N . ASP A 1 432 ? 29.890 -14.356 -15.163 1.00 90.75 432 ASP A N 1
ATOM 3463 C CA . ASP A 1 432 ? 30.449 -15.637 -15.590 1.00 90.75 432 ASP A CA 1
ATOM 3464 C C . ASP A 1 432 ? 30.403 -15.751 -17.121 1.00 90.75 432 ASP A C 1
ATOM 3466 O O . ASP A 1 432 ? 29.405 -16.152 -17.720 1.00 90.75 432 ASP A O 1
ATOM 3470 N N . GLY A 1 433 ? 31.493 -15.349 -17.768 1.00 91.19 433 GLY A N 1
ATOM 3471 C CA . GLY A 1 433 ? 31.648 -15.282 -19.216 1.00 91.19 433 GLY A CA 1
ATOM 3472 C C . GLY A 1 433 ? 32.066 -13.896 -19.703 1.00 91.19 433 GLY A C 1
ATOM 3473 O O . GLY A 1 433 ? 32.649 -13.103 -18.966 1.00 91.19 433 GLY A O 1
ATOM 3474 N N . LYS A 1 434 ? 31.795 -13.610 -20.980 1.00 88.38 434 LYS A N 1
ATOM 3475 C CA . LYS A 1 434 ? 32.085 -12.297 -21.565 1.00 88.38 434 LYS A CA 1
ATOM 3476 C C . LYS A 1 434 ? 31.153 -11.240 -20.978 1.00 88.38 434 LYS A C 1
ATOM 3478 O O . LYS A 1 434 ? 29.940 -11.435 -20.936 1.00 88.38 434 LYS A O 1
ATOM 3483 N N . TYR A 1 435 ? 31.746 -10.125 -20.589 1.00 88.69 435 TYR A N 1
ATOM 3484 C CA . TYR A 1 435 ? 31.085 -8.916 -20.138 1.00 88.69 435 TYR A CA 1
ATOM 3485 C C . TYR A 1 435 ? 31.498 -7.767 -21.050 1.00 88.69 435 TYR A C 1
ATOM 3487 O O . TYR A 1 435 ? 32.667 -7.649 -21.413 1.00 88.69 435 TYR A O 1
ATOM 3495 N N . MET A 1 436 ? 30.541 -6.934 -21.424 1.00 85.62 436 MET A N 1
ATOM 3496 C CA . MET A 1 436 ? 30.734 -5.733 -22.220 1.00 85.62 436 MET A CA 1
ATOM 3497 C C . MET A 1 436 ? 30.028 -4.588 -21.508 1.00 85.62 436 MET A C 1
ATOM 3499 O O . MET A 1 436 ? 28.884 -4.741 -21.095 1.00 85.62 436 MET A O 1
ATOM 3503 N N . THR A 1 437 ? 30.672 -3.437 -21.396 1.00 82.31 437 THR A N 1
ATOM 3504 C CA . THR A 1 437 ? 30.057 -2.227 -20.851 1.00 82.31 437 THR A CA 1
ATOM 3505 C C . THR A 1 437 ? 30.290 -1.056 -21.786 1.00 82.31 437 THR A C 1
ATOM 3507 O O . THR A 1 437 ? 31.275 -1.005 -22.525 1.00 82.31 437 THR A O 1
ATOM 3510 N N . PHE A 1 438 ? 29.353 -0.123 -21.768 1.00 77.31 438 PHE A N 1
ATOM 3511 C CA . PHE A 1 438 ? 29.495 1.188 -22.372 1.00 77.31 438 PHE A CA 1
ATOM 3512 C C . PHE A 1 438 ? 29.915 2.171 -21.284 1.00 77.31 438 PHE A C 1
ATOM 3514 O O . PHE A 1 438 ? 29.419 2.089 -20.159 1.00 77.31 438 PHE A O 1
ATOM 3521 N N . THR A 1 439 ? 30.810 3.101 -21.602 1.00 70.00 439 THR A N 1
ATOM 3522 C CA . THR A 1 439 ? 31.077 4.225 -20.705 1.00 70.00 439 THR A CA 1
ATOM 3523 C C . THR A 1 439 ? 29.815 5.066 -20.616 1.00 70.00 439 THR A C 1
ATOM 3525 O O . THR A 1 439 ? 29.178 5.367 -21.627 1.00 70.00 439 THR A O 1
ATOM 3528 N N . VAL A 1 440 ? 29.445 5.448 -19.403 1.00 67.81 440 VAL A N 1
ATOM 3529 C CA . VAL A 1 440 ? 28.310 6.326 -19.163 1.00 67.81 440 VAL A CA 1
ATOM 3530 C C . VAL A 1 440 ? 28.776 7.599 -18.487 1.00 67.81 440 VAL A C 1
ATOM 3532 O O . VAL A 1 440 ? 29.606 7.572 -17.582 1.00 67.81 440 VAL A O 1
ATOM 3535 N N . LYS A 1 441 ? 28.243 8.730 -18.937 1.00 63.69 441 LYS A N 1
ATOM 3536 C CA . LYS A 1 441 ? 28.401 10.002 -18.248 1.00 63.69 441 LYS A CA 1
ATOM 3537 C C . LYS A 1 441 ? 27.219 10.168 -17.307 1.00 63.69 441 LYS A C 1
ATOM 3539 O O . LYS A 1 441 ? 26.104 10.427 -17.752 1.00 63.69 441 LYS A O 1
ATOM 3544 N N . GLU A 1 442 ? 27.462 10.015 -16.014 1.00 58.41 442 GLU A N 1
ATOM 3545 C CA . GLU A 1 442 ? 26.450 10.269 -14.994 1.00 58.41 442 GLU A CA 1
ATOM 3546 C C . GLU A 1 442 ? 26.445 11.751 -14.612 1.00 58.41 442 GLU A C 1
ATOM 3548 O O . GLU A 1 442 ? 27.457 12.321 -14.210 1.00 58.41 442 GLU A O 1
ATOM 3553 N N . THR A 1 443 ? 25.291 12.394 -14.758 1.00 56.41 443 THR A N 1
ATOM 3554 C CA . THR A 1 443 ? 25.028 13.744 -14.256 1.00 56.41 443 THR A CA 1
ATOM 3555 C C . THR A 1 443 ? 24.024 13.624 -13.120 1.00 56.41 443 THR A C 1
ATOM 3557 O O . THR A 1 443 ? 22.828 13.459 -13.355 1.00 56.41 443 THR A O 1
ATOM 3560 N N . CYS A 1 444 ? 24.509 13.656 -11.883 1.00 46.59 444 CYS A N 1
ATOM 3561 C CA . CYS A 1 444 ? 23.673 13.507 -10.698 1.00 46.59 444 CYS A CA 1
ATOM 3562 C C . CYS A 1 444 ? 23.061 14.834 -10.253 1.00 46.59 444 CYS A C 1
ATOM 3564 O O . CYS A 1 444 ? 23.758 15.839 -10.124 1.00 46.59 444 CYS A O 1
ATOM 3566 N N . TYR A 1 445 ? 21.756 14.817 -9.997 1.00 49.38 445 TYR A N 1
ATOM 3567 C CA . TYR A 1 445 ? 21.014 15.912 -9.388 1.00 49.38 445 TYR A CA 1
ATOM 3568 C C . TYR A 1 445 ? 20.655 15.521 -7.955 1.00 49.38 445 TYR A C 1
ATOM 3570 O O . TYR A 1 445 ? 20.200 14.404 -7.704 1.00 49.38 445 TYR A O 1
ATOM 3578 N N . GLU A 1 446 ? 20.858 16.433 -7.010 1.00 40.50 446 GLU A N 1
ATOM 3579 C CA . GLU A 1 446 ? 20.386 16.257 -5.637 1.00 40.50 446 GLU A CA 1
ATOM 3580 C C . GLU A 1 446 ? 18.860 16.386 -5.609 1.00 40.50 446 GLU A C 1
ATOM 3582 O O . GLU A 1 446 ? 18.297 17.357 -6.126 1.00 40.50 446 GLU A O 1
ATOM 3587 N N . TRP A 1 447 ? 18.188 15.380 -5.052 1.00 40.22 447 TRP A N 1
ATOM 3588 C CA . TRP A 1 447 ? 16.737 15.342 -4.915 1.00 40.22 447 TRP A CA 1
ATOM 3589 C C . TRP A 1 447 ? 16.346 15.502 -3.437 1.00 40.22 447 TRP A C 1
ATOM 3591 O O . TRP A 1 447 ? 17.061 15.060 -2.541 1.00 40.22 447 TRP A O 1
ATOM 3601 N N . ILE A 1 448 ? 15.234 16.195 -3.183 1.00 38.62 448 ILE A N 1
ATOM 3602 C CA . ILE A 1 448 ? 14.729 16.536 -1.838 1.00 38.62 448 ILE A CA 1
ATOM 3603 C C . ILE A 1 448 ? 14.056 15.288 -1.220 1.00 38.62 448 ILE A C 1
ATOM 3605 O O . ILE A 1 448 ? 13.428 14.539 -1.971 1.00 38.62 448 ILE A O 1
ATOM 3609 N N . PRO A 1 449 ? 14.175 15.038 0.102 1.00 36.03 449 PRO A N 1
ATOM 3610 C CA . PRO A 1 449 ? 13.710 13.811 0.757 1.00 36.03 449 PRO A CA 1
ATOM 3611 C C . PRO A 1 449 ? 12.220 13.500 0.569 1.00 36.03 449 PRO A C 1
ATOM 3613 O O . PRO A 1 449 ? 11.358 14.381 0.563 1.00 36.03 449 PRO A O 1
ATOM 3616 N N . VAL A 1 450 ? 11.934 12.201 0.471 1.00 33.50 450 VAL A N 1
ATOM 3617 C CA . VAL A 1 450 ? 10.588 11.626 0.524 1.00 33.50 450 VAL A CA 1
ATOM 3618 C C . VAL A 1 450 ? 10.252 11.372 2.001 1.00 33.50 450 VAL A C 1
ATOM 3620 O O . VAL A 1 450 ? 11.054 10.776 2.709 1.00 33.50 450 VAL A O 1
ATOM 3623 N N . ASN A 1 451 ? 9.074 11.825 2.439 1.00 32.66 451 ASN A N 1
ATOM 3624 C CA . ASN A 1 451 ? 8.470 11.672 3.775 1.00 32.66 451 ASN A CA 1
ATOM 3625 C C . ASN A 1 451 ? 8.984 12.527 4.945 1.00 32.66 451 ASN A C 1
ATOM 3627 O O . ASN A 1 451 ? 8.752 12.144 6.083 1.00 32.66 451 ASN A O 1
ATOM 3631 N N . GLY A 1 452 ? 9.632 13.678 4.729 1.00 37.44 452 GLY A N 1
ATOM 3632 C CA . GLY A 1 452 ? 9.890 14.641 5.821 1.00 37.44 452 GLY A CA 1
ATOM 3633 C C . GLY A 1 452 ? 10.787 14.149 6.972 1.00 37.44 452 GLY A C 1
ATOM 3634 O O . GLY A 1 452 ? 11.171 14.949 7.814 1.00 37.44 452 GLY A O 1
ATOM 3635 N N . GLN A 1 453 ? 11.186 12.877 6.985 1.00 35.47 453 GLN A N 1
ATOM 3636 C CA . GLN A 1 453 ? 12.267 12.374 7.806 1.00 35.47 453 GLN A CA 1
ATOM 3637 C C . GLN A 1 453 ? 13.571 12.692 7.087 1.00 35.47 453 GLN A C 1
ATOM 363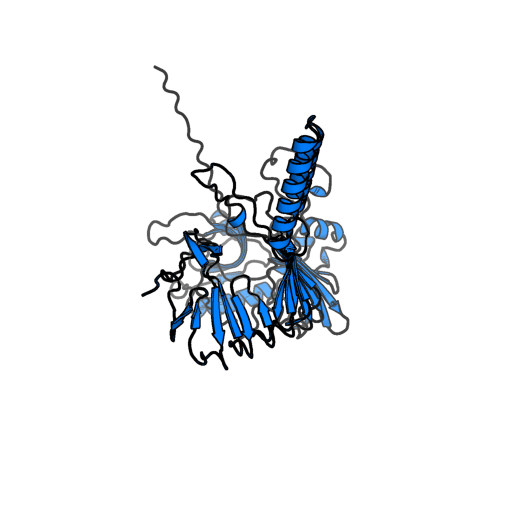9 O O . GLN A 1 453 ? 13.880 12.140 6.026 1.00 35.47 453 GLN A O 1
ATOM 3644 N N . GLU A 1 454 ? 14.337 13.609 7.670 1.00 37.19 454 GLU A N 1
ATOM 3645 C CA . GLU A 1 454 ? 15.775 13.627 7.457 1.00 37.19 454 GLU A CA 1
ATOM 3646 C C . GLU A 1 454 ? 16.287 12.217 7.755 1.00 37.19 454 GLU A C 1
ATOM 3648 O O . GLU A 1 454 ? 16.179 11.719 8.875 1.00 37.19 454 GLU A O 1
ATOM 3653 N N . GLY A 1 455 ? 16.793 11.535 6.727 1.00 39.69 455 GLY A N 1
ATOM 3654 C CA . GLY A 1 455 ? 17.566 10.329 6.950 1.00 39.69 455 GLY A CA 1
ATOM 3655 C C . GLY A 1 455 ? 18.711 10.696 7.889 1.00 39.69 455 GLY A C 1
ATOM 3656 O O . GLY A 1 455 ? 19.553 11.517 7.536 1.00 39.69 455 GLY A O 1
ATOM 3657 N N . LEU A 1 456 ? 18.739 10.080 9.071 1.00 43.09 456 LEU A N 1
ATOM 3658 C CA . LEU A 1 456 ? 19.797 10.200 10.083 1.00 43.09 456 LEU A CA 1
ATOM 3659 C C . LEU A 1 456 ? 21.196 9.804 9.567 1.00 43.09 456 LEU A C 1
ATOM 3661 O O . LEU A 1 456 ? 22.177 9.903 10.299 1.00 43.09 456 LEU A O 1
ATOM 3665 N N . ASP A 1 457 ? 21.304 9.379 8.308 1.00 47.81 457 ASP A N 1
ATOM 3666 C CA . ASP A 1 457 ? 22.553 9.053 7.648 1.00 47.81 457 ASP A CA 1
ATOM 3667 C C . ASP A 1 457 ? 22.836 10.009 6.477 1.00 47.81 457 ASP A C 1
ATOM 3669 O O . ASP A 1 457 ? 22.370 9.828 5.346 1.00 47.81 457 ASP A O 1
ATOM 3673 N N . SER A 1 458 ? 23.676 11.009 6.753 1.00 44.94 458 SER A N 1
ATOM 3674 C CA . SER A 1 458 ? 24.206 11.979 5.786 1.00 44.94 458 SER A CA 1
ATOM 3675 C C . SER A 1 458 ? 25.016 11.352 4.641 1.00 44.94 458 SER A C 1
ATOM 3677 O O . SER A 1 458 ? 25.357 12.048 3.680 1.00 44.94 458 SER A O 1
ATOM 3679 N N . THR A 1 459 ? 25.309 10.048 4.693 1.00 46.69 459 THR A N 1
ATOM 3680 C CA . THR A 1 459 ? 26.013 9.321 3.628 1.00 46.69 459 THR A CA 1
ATOM 3681 C C . THR A 1 459 ? 25.078 8.724 2.570 1.00 46.69 459 THR A C 1
ATOM 3683 O O . THR A 1 459 ? 25.527 8.399 1.469 1.00 46.69 459 THR A O 1
ATOM 3686 N N . THR A 1 460 ? 23.766 8.676 2.824 1.00 45.84 460 THR A N 1
ATOM 3687 C CA . THR A 1 460 ? 22.755 8.175 1.874 1.00 45.84 460 THR A CA 1
ATOM 3688 C C . THR A 1 460 ? 22.050 9.320 1.142 1.00 45.84 460 THR A C 1
ATOM 3690 O O . THR A 1 460 ? 20.849 9.545 1.253 1.00 45.84 460 THR A O 1
ATOM 3693 N N . THR A 1 461 ? 22.800 10.105 0.365 1.00 41.44 461 THR A N 1
ATOM 3694 C CA . THR A 1 461 ? 22.196 11.172 -0.448 1.00 41.44 461 THR A CA 1
ATOM 3695 C C . THR A 1 461 ? 21.249 10.593 -1.505 1.00 41.44 461 THR A C 1
ATOM 3697 O O . THR A 1 461 ? 21.689 9.841 -2.378 1.00 41.44 461 THR A O 1
ATOM 3700 N N . ASN A 1 462 ? 19.980 11.013 -1.487 1.00 49.03 462 ASN A N 1
ATOM 3701 C CA . ASN A 1 462 ? 18.979 10.754 -2.529 1.00 49.03 462 ASN A CA 1
ATOM 3702 C C . ASN A 1 462 ? 19.326 11.524 -3.818 1.00 49.03 462 ASN A C 1
ATOM 3704 O O . ASN A 1 462 ? 18.759 12.574 -4.123 1.00 49.03 462 ASN A O 1
ATOM 3708 N N . LYS A 1 463 ? 20.313 11.036 -4.571 1.00 44.91 463 LYS A N 1
ATOM 3709 C CA . LYS A 1 463 ? 20.698 11.588 -5.875 1.00 44.91 463 LYS A CA 1
ATOM 3710 C C . LYS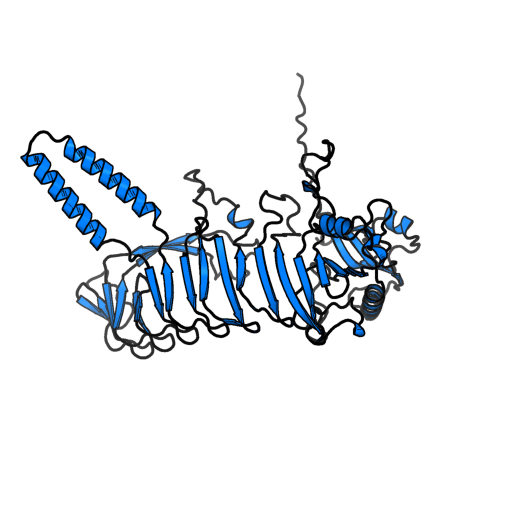 A 1 463 ? 19.946 10.860 -6.981 1.00 44.91 463 LYS A C 1
ATOM 3712 O O . LYS A 1 463 ? 19.955 9.635 -7.041 1.00 44.91 463 LYS A O 1
ATOM 3717 N N . VAL A 1 464 ? 19.339 11.614 -7.893 1.00 40.69 464 VAL A N 1
ATOM 3718 C CA . VAL A 1 464 ? 18.837 11.072 -9.160 1.00 40.69 464 VAL A CA 1
ATOM 3719 C C . VAL A 1 464 ? 19.871 11.388 -10.229 1.00 40.69 464 VAL A C 1
ATOM 3721 O O . VAL A 1 464 ? 20.103 12.553 -10.554 1.00 40.69 464 VAL A O 1
ATOM 3724 N N . CYS A 1 465 ? 20.515 10.356 -10.767 1.00 46.16 465 CYS A N 1
ATOM 3725 C CA . CYS A 1 465 ? 21.525 10.502 -11.807 1.00 46.16 465 CYS A CA 1
ATOM 3726 C C . CYS A 1 465 ? 20.920 10.318 -13.200 1.00 46.16 465 CYS A C 1
ATOM 3728 O O . CYS A 1 465 ? 20.245 9.331 -13.479 1.00 46.16 465 CYS A O 1
ATOM 3730 N N . LEU A 1 466 ? 21.153 11.297 -14.077 1.00 43.03 466 LEU A N 1
ATOM 3731 C CA . LEU A 1 466 ? 20.931 11.165 -15.510 1.00 43.03 466 LEU A CA 1
ATOM 3732 C C . LEU A 1 466 ? 22.165 10.508 -16.122 1.00 43.03 466 LEU A C 1
ATOM 3734 O O . LEU A 1 466 ? 23.246 11.093 -16.120 1.00 43.03 466 LEU A O 1
ATOM 3738 N N . THR A 1 467 ? 21.992 9.313 -16.662 1.00 52.62 467 THR A N 1
ATOM 3739 C CA . THR A 1 467 ? 23.067 8.533 -17.275 1.00 52.62 467 THR A CA 1
ATOM 3740 C C . THR A 1 467 ? 23.013 8.698 -18.797 1.00 52.62 467 THR A C 1
ATOM 3742 O O . THR A 1 467 ? 22.035 8.300 -19.426 1.00 52.62 467 THR A O 1
ATOM 3745 N N . GLU A 1 468 ? 24.041 9.297 -19.405 1.00 58.50 468 GLU A N 1
ATOM 3746 C CA . GLU A 1 468 ? 24.178 9.438 -20.863 1.00 58.50 468 GLU A CA 1
ATOM 3747 C C . GLU A 1 468 ? 25.154 8.386 -21.407 1.00 58.50 468 GLU A C 1
ATOM 3749 O O . GLU A 1 468 ? 26.291 8.275 -20.943 1.00 58.50 468 GLU A O 1
ATOM 3754 N N . LYS A 1 469 ? 24.720 7.604 -22.402 1.00 60.28 469 LYS A N 1
ATOM 3755 C CA . LYS A 1 469 ? 25.557 6.589 -23.055 1.00 60.28 469 LYS A CA 1
ATOM 3756 C C . LYS A 1 469 ? 26.666 7.257 -23.865 1.00 60.28 469 LYS A C 1
ATOM 3758 O O . LYS A 1 469 ? 26.372 8.054 -24.750 1.00 60.28 469 LYS A O 1
ATOM 3763 N N . GLN A 1 470 ? 27.919 6.882 -23.631 1.00 67.94 470 GLN A N 1
ATOM 3764 C CA . GLN A 1 470 ? 29.019 7.192 -24.543 1.00 67.94 470 GLN A CA 1
ATOM 3765 C C . GLN A 1 470 ? 29.299 5.992 -25.460 1.00 67.94 470 GLN A C 1
ATOM 3767 O O . GLN A 1 470 ? 29.140 4.836 -25.067 1.00 67.94 470 GLN A O 1
ATOM 3772 N N . ASP A 1 471 ? 29.775 6.251 -26.680 1.00 62.62 471 ASP A N 1
ATOM 3773 C CA . ASP A 1 471 ? 30.106 5.210 -27.673 1.00 62.62 471 ASP A CA 1
ATOM 3774 C C . ASP A 1 471 ? 31.374 4.400 -27.343 1.00 62.62 471 ASP A C 1
ATOM 3776 O O . ASP A 1 471 ? 31.811 3.541 -28.115 1.00 62.62 471 ASP A O 1
ATOM 3780 N N . LYS A 1 472 ? 31.972 4.640 -26.176 1.00 66.62 472 LYS A N 1
ATOM 3781 C CA . LYS A 1 472 ? 33.156 3.929 -25.704 1.00 66.62 472 LYS A CA 1
ATOM 3782 C C . LYS A 1 472 ? 32.728 2.586 -25.130 1.00 66.62 472 LYS A C 1
ATOM 3784 O O . LYS A 1 472 ? 31.931 2.523 -24.198 1.00 66.62 472 LYS A O 1
ATOM 3789 N N . LYS A 1 473 ? 33.248 1.508 -25.712 1.00 77.56 473 LYS A N 1
ATOM 3790 C CA . LYS A 1 473 ? 32.981 0.131 -25.286 1.00 77.56 473 LYS A CA 1
ATOM 3791 C C . LYS A 1 473 ? 34.219 -0.433 -24.615 1.00 77.56 473 LYS A C 1
ATOM 3793 O O . LYS A 1 473 ? 35.316 -0.262 -25.142 1.00 77.56 473 LYS A O 1
ATOM 3798 N N . SER A 1 474 ? 34.036 -1.157 -23.524 1.00 82.38 474 SER A N 1
ATOM 3799 C CA . SER A 1 474 ? 35.062 -2.035 -22.971 1.00 82.38 474 SER A CA 1
ATOM 3800 C C . SER A 1 474 ? 34.494 -3.426 -22.725 1.00 82.38 474 SER A C 1
ATOM 3802 O O . SER A 1 474 ? 33.283 -3.600 -22.556 1.00 82.38 474 SER A O 1
ATOM 3804 N N . TRP A 1 475 ? 35.351 -4.441 -22.772 1.00 88.62 475 TRP A N 1
ATOM 3805 C CA . TRP A 1 475 ? 34.960 -5.827 -22.536 1.00 88.62 475 TRP A CA 1
ATOM 3806 C C . TRP A 1 475 ? 36.015 -6.597 -21.749 1.00 88.62 475 TRP A C 1
ATOM 3808 O O . TRP A 1 475 ? 37.207 -6.317 -21.821 1.00 88.62 475 TRP A O 1
ATOM 3818 N N . GLY A 1 476 ? 35.563 -7.604 -21.010 1.00 89.50 476 GLY A N 1
ATOM 3819 C CA . GLY A 1 476 ? 36.399 -8.522 -20.242 1.00 89.50 476 GLY A CA 1
ATOM 3820 C C . GLY A 1 476 ? 35.734 -9.891 -20.129 1.00 89.50 476 GLY A C 1
ATOM 3821 O O . GLY A 1 476 ? 34.556 -10.048 -20.452 1.00 89.50 476 GLY A O 1
ATOM 3822 N N . THR A 1 477 ? 36.479 -10.905 -19.693 1.00 90.94 477 THR A N 1
ATOM 3823 C CA . THR A 1 477 ? 35.910 -12.225 -19.373 1.00 90.94 477 THR A CA 1
ATOM 3824 C C . THR A 1 477 ? 35.966 -12.426 -17.873 1.00 90.94 477 THR A C 1
ATOM 3826 O O . THR A 1 477 ? 36.999 -12.175 -17.274 1.00 90.94 477 THR A O 1
ATOM 3829 N N . PHE A 1 478 ? 34.880 -12.885 -17.269 1.00 92.00 478 PHE A N 1
ATOM 3830 C CA . PHE A 1 478 ? 34.772 -13.121 -15.834 1.00 92.00 478 PHE A CA 1
ATOM 3831 C C . PHE A 1 478 ? 34.475 -14.592 -15.559 1.00 92.00 478 PHE A C 1
ATOM 3833 O O . PHE A 1 478 ? 33.902 -15.281 -16.403 1.00 92.00 478 PHE A O 1
ATOM 3840 N N . ARG A 1 479 ? 34.844 -15.074 -14.375 1.00 91.62 479 ARG A N 1
ATOM 3841 C CA . ARG A 1 479 ? 34.452 -16.387 -13.862 1.00 91.62 479 ARG A CA 1
ATOM 3842 C C . ARG A 1 479 ? 34.108 -16.239 -12.391 1.00 91.62 479 ARG A C 1
ATOM 3844 O O . ARG A 1 479 ? 34.962 -15.844 -11.607 1.00 91.62 479 ARG A O 1
ATOM 3851 N N . ASN A 1 480 ? 32.868 -16.552 -12.015 1.00 90.00 480 ASN A N 1
ATOM 3852 C CA . ASN A 1 480 ? 32.392 -16.417 -10.630 1.00 90.00 480 ASN A CA 1
ATOM 3853 C C . ASN A 1 480 ? 32.649 -15.012 -10.031 1.00 90.00 480 ASN A C 1
ATOM 3855 O O . ASN A 1 480 ? 32.983 -14.879 -8.855 1.00 90.00 480 ASN A O 1
ATOM 3859 N N . GLY A 1 481 ? 32.492 -13.966 -10.847 1.00 87.12 481 GLY A N 1
ATOM 3860 C CA . GLY A 1 481 ? 32.698 -12.569 -10.459 1.00 87.12 481 GLY A CA 1
ATOM 3861 C C . GLY A 1 481 ? 34.144 -12.074 -10.550 1.00 87.12 481 GLY A C 1
ATOM 3862 O O . GLY A 1 481 ? 34.364 -10.878 -10.413 1.00 87.12 481 GLY A O 1
ATOM 3863 N N . GLU A 1 482 ? 35.114 -12.944 -10.831 1.00 89.19 482 GLU A N 1
ATOM 3864 C CA . GLU A 1 482 ? 36.531 -12.576 -10.919 1.00 89.19 482 GLU A CA 1
ATOM 3865 C C . GLU A 1 482 ? 36.964 -12.392 -12.374 1.00 89.19 482 GLU A C 1
ATOM 3867 O O . GLU A 1 482 ? 36.719 -13.267 -13.216 1.00 89.19 482 GLU A O 1
ATOM 3872 N N . LEU A 1 483 ? 37.634 -11.278 -12.682 1.00 89.81 483 LEU A N 1
ATOM 3873 C CA . LEU A 1 483 ? 38.159 -11.017 -14.020 1.00 89.81 483 LEU A CA 1
ATOM 3874 C C . LEU A 1 483 ? 39.233 -12.050 -14.392 1.00 89.81 483 LEU A C 1
ATOM 3876 O O . LEU A 1 483 ? 40.213 -12.263 -13.685 1.00 89.81 483 LEU A O 1
ATOM 3880 N N . GLN A 1 484 ? 39.063 -12.656 -15.558 1.00 92.69 484 GLN A N 1
ATOM 3881 C CA . GLN A 1 484 ? 40.000 -13.571 -16.187 1.00 92.69 484 GLN A CA 1
ATOM 3882 C C . GLN A 1 484 ? 40.769 -12.807 -17.276 1.00 92.69 484 GLN A C 1
ATOM 3884 O O . GLN A 1 484 ? 40.326 -12.720 -18.423 1.00 92.69 484 GLN A O 1
ATOM 3889 N N . GLY A 1 485 ? 41.920 -12.232 -16.918 1.00 90.69 485 GLY A N 1
ATOM 3890 C CA . GLY A 1 485 ? 42.807 -11.528 -17.852 1.00 90.69 485 GLY A CA 1
ATOM 3891 C C . GLY A 1 485 ? 42.759 -10.004 -17.728 1.00 90.69 485 GLY A C 1
ATOM 3892 O O . GLY A 1 485 ? 42.946 -9.470 -16.640 1.00 90.69 485 GLY A O 1
ATOM 3893 N N . LEU A 1 486 ? 42.591 -9.308 -18.857 1.00 89.31 486 LEU A N 1
ATOM 3894 C CA . LEU A 1 486 ? 42.549 -7.845 -18.936 1.00 89.31 486 LEU A CA 1
ATOM 3895 C C . LEU A 1 486 ? 41.201 -7.392 -19.502 1.00 89.31 486 LEU A C 1
ATOM 3897 O O . LEU A 1 486 ? 40.627 -8.066 -20.360 1.00 89.31 486 LEU A O 1
ATOM 3901 N N . ILE A 1 487 ? 40.732 -6.234 -19.052 1.00 86.38 487 ILE A N 1
ATOM 3902 C CA . ILE A 1 487 ? 39.680 -5.474 -19.723 1.00 86.38 487 ILE A CA 1
ATOM 3903 C C . ILE A 1 487 ? 40.311 -4.793 -20.936 1.00 86.38 487 ILE A C 1
ATOM 3905 O O . ILE A 1 487 ? 41.394 -4.221 -20.823 1.00 86.38 487 ILE A O 1
ATOM 3909 N N . GLU A 1 488 ? 39.643 -4.856 -22.081 1.00 88.38 488 GLU A N 1
ATOM 3910 C CA . GLU A 1 488 ? 40.057 -4.230 -23.335 1.00 88.38 488 GLU A CA 1
ATOM 3911 C C . GLU A 1 488 ? 39.035 -3.165 -23.738 1.00 88.38 488 GLU A C 1
ATOM 3913 O O . GLU A 1 488 ? 37.831 -3.420 -23.766 1.00 88.38 488 GLU A O 1
ATOM 3918 N N . CYS A 1 489 ? 39.515 -1.959 -24.022 1.00 85.56 489 CYS A N 1
ATOM 3919 C CA . CYS A 1 489 ? 38.724 -0.857 -24.554 1.00 85.56 489 CYS A CA 1
ATOM 3920 C C . CYS A 1 489 ? 38.648 -0.931 -26.087 1.00 85.56 489 CYS A C 1
ATOM 3922 O O . CYS A 1 489 ? 39.533 -1.471 -26.751 1.00 85.56 489 CYS A O 1
ATOM 3924 N N . ALA A 1 490 ? 37.634 -0.299 -26.679 1.00 82.75 490 ALA A N 1
ATOM 3925 C CA . ALA A 1 490 ? 37.458 -0.224 -28.132 1.00 82.75 490 ALA A CA 1
ATOM 3926 C C . ALA A 1 490 ? 38.639 0.432 -28.873 1.00 82.75 490 ALA A C 1
ATOM 3928 O O . ALA A 1 490 ? 38.851 0.150 -30.049 1.00 82.75 490 ALA A O 1
ATOM 3929 N N . ASN A 1 491 ? 39.411 1.283 -28.192 1.00 81.31 491 ASN A N 1
ATOM 3930 C CA . ASN A 1 491 ? 40.634 1.906 -28.708 1.00 81.31 491 ASN A CA 1
ATOM 3931 C C . ASN A 1 491 ? 41.898 1.039 -28.519 1.00 81.31 491 ASN A C 1
ATOM 3933 O O . ASN A 1 491 ? 42.995 1.497 -28.823 1.00 81.31 491 ASN A O 1
ATOM 3937 N N . GLY A 1 492 ? 41.762 -0.196 -28.026 1.00 85.25 492 GLY A N 1
ATOM 3938 C CA . GLY A 1 492 ? 42.855 -1.155 -27.856 1.00 85.25 492 GLY A CA 1
ATOM 3939 C C . GLY A 1 492 ? 43.605 -1.074 -26.523 1.00 85.25 492 GLY A C 1
ATOM 3940 O O . GLY A 1 492 ? 44.484 -1.905 -26.290 1.00 85.25 492 GLY A O 1
ATOM 3941 N N . ILE A 1 493 ? 43.267 -0.131 -25.632 1.00 85.81 493 ILE A N 1
ATOM 3942 C CA . ILE A 1 493 ? 43.867 -0.039 -24.289 1.00 85.81 493 ILE A CA 1
ATOM 3943 C C . ILE A 1 493 ? 43.468 -1.270 -23.465 1.00 85.81 493 ILE A C 1
ATOM 3945 O O . ILE A 1 493 ? 42.300 -1.664 -23.465 1.00 85.81 493 ILE A O 1
ATOM 3949 N N . LYS A 1 494 ? 44.431 -1.875 -22.754 1.00 89.75 494 LYS A N 1
ATOM 3950 C CA . LYS A 1 494 ? 44.216 -3.053 -21.899 1.00 89.75 494 LYS A CA 1
ATOM 3951 C C . LYS A 1 494 ? 44.694 -2.806 -20.476 1.00 89.75 494 LYS A C 1
ATOM 3953 O O . LYS A 1 494 ? 45.772 -2.256 -20.281 1.00 89.75 494 LYS A O 1
ATOM 3958 N N . GLY A 1 495 ? 43.954 -3.292 -19.485 1.00 87.19 495 GLY A N 1
ATOM 3959 C CA . GLY A 1 495 ? 44.365 -3.204 -18.082 1.00 87.19 495 GLY A CA 1
ATOM 3960 C C . GLY A 1 495 ? 43.627 -4.183 -17.176 1.00 87.19 495 GLY A C 1
ATOM 3961 O O . GLY A 1 495 ? 42.656 -4.814 -17.585 1.00 87.19 495 GLY A O 1
ATOM 3962 N N . LYS A 1 496 ? 44.148 -4.373 -15.960 1.00 79.12 496 LYS A N 1
ATOM 3963 C CA . LYS A 1 496 ? 43.651 -5.397 -15.029 1.00 79.12 496 LYS A CA 1
ATOM 3964 C C . LYS A 1 496 ? 42.342 -4.991 -14.354 1.00 79.12 496 LYS A C 1
ATOM 3966 O O . LYS A 1 496 ? 41.494 -5.847 -14.189 1.00 79.12 496 LYS A O 1
ATOM 3971 N N . GLU A 1 497 ? 42.143 -3.721 -14.011 1.00 74.81 497 GLU A N 1
ATOM 3972 C CA . GLU A 1 497 ? 40.917 -3.212 -13.375 1.00 74.81 497 GLU A CA 1
ATOM 3973 C C . GLU A 1 497 ? 40.734 -1.728 -13.734 1.00 74.81 497 GLU A C 1
ATOM 3975 O O . GLU A 1 497 ? 41.730 -1.045 -13.966 1.00 74.81 497 GLU A O 1
ATOM 3980 N N . ASN A 1 498 ? 39.486 -1.239 -13.801 1.00 66.06 498 ASN A N 1
ATOM 3981 C CA . ASN A 1 498 ? 39.138 0.180 -14.011 1.00 66.06 498 ASN A CA 1
ATOM 3982 C C . ASN A 1 498 ? 39.942 0.881 -15.119 1.00 66.06 498 ASN A C 1
ATOM 3984 O O . ASN A 1 498 ? 40.551 1.927 -14.906 1.00 66.06 498 ASN A O 1
ATOM 3988 N N . VAL A 1 499 ? 39.959 0.280 -16.312 1.00 71.44 499 VAL A N 1
ATOM 3989 C CA . VAL A 1 499 ? 40.659 0.855 -17.463 1.00 71.44 499 VAL A CA 1
ATOM 3990 C C . VAL A 1 499 ? 39.950 2.133 -17.887 1.00 71.44 499 VAL A C 1
ATOM 3992 O O . VAL A 1 499 ? 38.812 2.089 -18.356 1.00 71.44 499 VAL A O 1
ATOM 3995 N N . ASP A 1 500 ? 40.637 3.260 -17.730 1.00 76.88 500 ASP A N 1
ATOM 3996 C CA . ASP A 1 500 ? 40.196 4.526 -18.290 1.00 76.88 500 ASP A CA 1
ATOM 3997 C C . ASP A 1 500 ? 40.360 4.477 -19.814 1.00 76.88 500 ASP A C 1
ATOM 3999 O O . ASP A 1 500 ? 41.462 4.580 -20.354 1.00 76.88 500 ASP A O 1
ATOM 4003 N N . CYS A 1 501 ? 39.248 4.277 -20.518 1.00 74.50 501 CYS A N 1
ATOM 4004 C CA . CYS A 1 501 ? 39.246 4.250 -21.975 1.00 74.50 501 CYS A CA 1
ATOM 4005 C C . CYS A 1 501 ? 39.433 5.649 -22.600 1.00 74.50 501 CYS A C 1
ATOM 4007 O O . CYS A 1 501 ? 39.441 5.744 -23.831 1.00 74.50 501 CYS A O 1
ATOM 4009 N N . ASP A 1 502 ? 39.574 6.715 -21.802 1.00 69.06 502 ASP A N 1
ATOM 4010 C CA . ASP A 1 502 ? 39.654 8.099 -22.282 1.00 69.06 502 ASP A CA 1
ATOM 4011 C C . ASP A 1 502 ? 41.087 8.552 -22.566 1.00 69.06 502 ASP A C 1
ATOM 4013 O O . ASP A 1 502 ? 41.294 9.412 -23.424 1.00 69.06 502 ASP A O 1
ATOM 4017 N N . HIS A 1 503 ? 42.078 7.940 -21.915 1.00 60.78 503 HIS A N 1
ATOM 4018 C CA . HIS A 1 503 ? 43.476 8.346 -22.014 1.00 60.78 503 HIS A CA 1
ATOM 4019 C C . HIS A 1 503 ? 44.325 7.205 -22.584 1.00 60.78 503 HIS A C 1
ATOM 4021 O O . HIS A 1 503 ? 44.696 6.270 -21.879 1.00 60.78 503 HIS A O 1
ATOM 4027 N N . ALA A 1 504 ? 44.646 7.287 -23.880 1.00 44.56 504 ALA A N 1
ATOM 4028 C CA . ALA A 1 504 ? 45.736 6.502 -24.451 1.00 44.56 504 ALA A CA 1
ATOM 4029 C C . ALA A 1 504 ? 47.050 7.030 -23.860 1.00 44.56 504 ALA A C 1
ATOM 4031 O O . ALA A 1 504 ? 47.481 8.124 -24.224 1.00 44.56 504 ALA A O 1
ATOM 4032 N N . TYR A 1 505 ? 47.619 6.298 -22.901 1.00 43.50 505 TYR A N 1
ATOM 4033 C CA . TYR A 1 505 ? 48.973 6.549 -22.408 1.00 43.50 505 TYR A CA 1
ATOM 4034 C C . TYR A 1 505 ? 50.024 6.130 -23.433 1.00 43.50 505 TYR A C 1
ATOM 4036 O O . TYR A 1 505 ? 49.849 5.047 -24.044 1.00 43.50 505 TYR A O 1
#

Nearest PDB structures (foldseek):
  1mt6-assembly1_A  TM=4.979E-01  e=7.002E-03  Homo sapiens
  1n6c-assembly1_A  TM=4.718E-01  e=1.432E-02  Homo sapiens
  7vcf-assembly1_T  TM=4.368E-01  e=5.718E-01  Chlamydomonas reinhardtii
  1muf-assembly1_A  TM=3.627E-01  e=3.121E-01  Homo sapiens
  7xzi-assembly1_E  TM=4.560E-01  e=1.816E+00  Chlamydomonas reinhardtii

Radius of gyration: 31.54 Å; Cα contacts (8 Å, |Δi|>4): 923; chains: 1; bounding box: 83×85×104 Å

Secondary structure (DSSP, 8-state):
----------------EEEEEEEEEGGGB-HHHHHHTT---SSSEEEEEEEEEEEEEEE-TTT--EEEEEEEEESSS--EEEE--TTS-STTSHHHHHHHHHHHHHHHH--EEGGGG-TTT-TTTTTS-SB---TT-TTSPPPSSGGGB-HHHHHHHHHGGGGGGSEEEEPP-PPTT----S-TTTTTTTS-TTS-GGG--GGGGG-----SEEEEETTEEEEE-TTS-EEEEEEE-TTS-EEEEEEEE---TT-TT---TTTT-EEEEEEEETTEE-EEEEEE---GGGGS--B-TTT-PBPPPPSEEEEEEEEETTEE-EEEEEEETTS-EEEEEEEETTEE-EEEEEE--THHHHHHHHHHHHHHHHHHHT--SHHHHHHHHHHHHHHHHHHHHTPPPSEEEEEEETTEE-EEEE-SSEEEEEETTEEEEEEEEEEEEEEEEE-PPSSS---S-TT---EEEEEEEEEEEEEEEEETTEE-S-EEETTS-EESSS--TT---

Mean predicted aligned error: 14.04 Å

Solvent-accessible surface area (backbone atoms only — not comparable to full-atom values): 28348 Å² total; per-residue (Å²): 142,83,83,80,82,80,78,78,79,71,79,78,78,61,54,39,72,48,70,51,36,50,77,42,53,49,73,40,40,35,69,71,46,39,55,73,73,64,64,85,66,87,67,37,30,33,36,27,35,26,35,41,34,36,38,40,92,41,68,48,94,83,77,73,49,71,43,57,34,33,72,40,73,33,66,61,41,68,54,44,79,44,83,41,54,83,93,45,66,46,89,86,26,74,59,34,53,53,48,49,52,50,35,51,53,52,56,32,68,41,74,44,33,52,46,33,41,37,85,90,78,23,65,47,34,80,57,37,31,39,50,67,78,56,90,88,42,88,82,54,80,78,72,96,57,77,83,47,45,21,54,42,26,49,51,47,65,77,39,54,94,51,16,81,73,23,44,26,44,64,47,75,61,78,68,90,86,62,74,83,79,65,75,54,86,79,73,45,78,57,38,61,74,49,50,59,73,92,78,55,45,89,59,46,71,70,42,90,76,86,34,42,34,36,38,38,55,90,52,34,39,39,23,24,33,54,78,6,47,63,30,30,45,37,33,45,48,98,86,51,39,35,35,35,41,39,39,44,56,48,73,64,83,86,54,60,84,63,86,49,103,60,53,76,36,69,31,29,40,40,32,29,51,61,46,27,40,30,49,65,23,37,42,36,68,78,52,80,69,73,70,55,65,63,51,43,87,88,72,77,43,69,62,78,76,74,60,66,31,33,35,37,43,26,27,53,83,58,26,38,35,44,63,29,37,33,29,24,70,86,72,47,72,36,30,38,41,28,27,52,72,69,26,41,39,42,63,27,38,38,38,59,83,63,61,65,53,51,57,52,47,54,51,50,51,54,53,48,52,55,55,48,69,69,48,83,52,66,70,62,30,53,54,50,52,51,53,52,48,51,54,48,54,51,48,62,74,65,48,74,68,69,52,44,49,42,31,28,49,79,63,19,42,26,48,72,28,50,72,89,50,38,37,33,23,24,50,83,56,23,40,39,38,61,32,38,36,43,46,62,52,72,51,70,41,87,51,81,76,79,81,84,56,77,67,94,50,88,85,68,71,57,58,54,62,50,72,42,83,42,96,51,38,36,35,34,36,26,52,82,57,40,78,59,71,48,37,37,26,78,88,68,53,70,32,77,66,90,67,66,78,85,62,88,126

Sequence (505 aa):
MLAAAVGVAGAQELSPKYFDCWMENVAHVDASEIQRLGIKTYGDAWICGCFNVEETEGVDWQEGEILTKVNKVWDLPQFEILPCRAKDCSDTSETYAKSLDLCVDHLNNTGFTLADFKEDGGKVHDAIAQKFVDAKDSKKKPKKDDSDLTDFGKYFEAHKAKADSILCFFQYHERPGTDRFLEWDKKGVFSISGLPEKLLPESIGSFPDFSDVRCKDGNTWTGFLVNGYVENVMNVDEEGKFHGHTIGYGNDLTLPVRQGKDFGKELYTVDYVHGVRNGTAKFYRYSAMDNIGVTDKKKKKKLEKYYFLHLEVPYRKGAVHGMVNMFSHKGFLMAEIPYWDNEIHGRVVVHYPFVEDVKAIEAADKKEMKRISKIKKKKDKEAALEAFKQMKEEREKNKPKDKITIDFKKGKLNGPNDLGYSFGNYRDGKLDGKYMTFTVKETCYEWIPVNGQEGLDSTTTNKVCLTEKQDKKSWGTFRNGELQGLIECANGIKGKENVDCDHAY

pLDDT: mean 73.01, std 18.02, range [32.66, 97.75]

Foldseek 3Di:
DDDDDDDDPPPPDFFQKAKAWAKAFQQQEDPVQCVVLVPDDHGFWIKGFMFTKGFDCDQPPPDRDGRIHTDHTFCQVPIDIQGHDPVQPDCPHPSVVVVRVVSLVSQLPGKDWLQLLDPPRRRCVLQAAQFDDPVVPPPPDDDPDCPGGFLQVVVSVVCVVPRRVKIKHFQHDDDPPPDCPDPCVPPLNQPPSSHDPVLADPLRSQAHDDAGMWIDDPQWIWGAHRHRHTQWIWGQDPVRFIWTKGWDWPDPSPDRPDPDVRGRDTQKMFTDTRSATAAKMKGFDDDPVQVPQPQPPVPSDRDPRDFWTIWIFGDDRNFGAAWIWTATPVGDTQWTFGDDRNAGAFKIKGFDPVVVVVVVVVVVLVVQVVVLVPDPDPVVSVVSVVVSVVVVVVCVVVPPDRMFIFHDHRNAGAAWGDPPFKTAHDDRNAGAFKIKGFDKDWDWDQDDDDPPDDPPDPVPTPIDIDIHTDPKMKMFHDHRNATDAWIAIPVGDTDRDDDDNPDDD